Protein 3GO1 (pdb70)

Foldseek 3Di:
DWAKEWDAEDEEAAQAKTKTKIFIQVVQPWFKWKWWAAPPGDIDTADTRQFDGDPVHDPQWGWHDDRGMIMTMHGRDDLLSFTWMKMWIADPVGDIYIHPTYGYHHPDDDWWDKDKDWDWADPVQVVVQWTKIKIKIWGGPDQDKDKWKDFQNHTDDPQKDKDRWDADSVRGTIIMMMHIDGSVRQQVTQKMKIWMDDPRDIDMDMDGD/DKAKDKDFLQEDEAQAKGKMKIAIDDDALAQKFWFKWWAAVPGDIGGAWTAHPVGDIDGDPVQVVQWDKGDDRVRRMIMIIGGRDDQVPFTFMKIFIQGGDVPGPPRDTPDIYPTDGYGHHPDDFDAWDKDWAAWDCVVDPPRFIKIWIKTDFGDDDDKDKDKPVNPDDPQKDKDDWDQDPVRGIITMIMGTHHPVCAPVDWIWMWIDDSSVPDIDTHTHYD/DDDDDQPDPDPVPD

Secondary structure (DSSP, 8-state):
--EEEEE--SEE-TTS-EEEEEEEESS-SSSEEEEEEEE-TTS--EEEEEE-TTS-EEE-TTTTTTEEEEEETTTTEEEEEE-S--GGG-EEEEEEEEE-STT--SS---EE---EEEEE-SSPPBPPEEEEEEEESTTBSSSSEEEEEEEEEEBSS--EEEEGGGTB-TTEEEPPPEE-TTS-EEEEEEEEE-GGGTTSS--EEEEEEGGGTEEEEEE---/----B--SEEEE-TTS-EEEEEE-GGGGSS-EEEEEE-TTS--EEEEBTTTBPPTTS-TTEEEEEETTEEEEEE-S--GGG-SEEEEEEE-TT--EEE---EEEEE-SPPPBPPEEEEEPPPHHHHHTT-EEEEEEEEEEBSS--EEEEEETTEE--TTEEEPPPEE-TTS-EEEEEEEEE-HHHHHTSS-EEEEEEETTEEEEEEE--/-------TT-----

Sequence (445 aa):
SYVLTQPPSVSVSPGQTARITCSAEALSNQYAYWYRQRPGQAPLLIIYKDTKRPSGIPERFSGSTSGTTVTLTISGVQAEDEADYYCQSADSSGDYVFGGGTKVTVLGQPKANPTVTLFPPSSEELQANKATLVCLISDFYPGAVTVAWKADGSPVKAGVETTKPSKQSNNKYAASSYLSLTPEQWKSHRSYSCQVTHEGSTVEKTVAPEVQLQESGPGLVKPSETLSLTCTVSGGPINNAYWTWIRQPPGKGLEYLGYVYHTGVTNYNPSLKSRLTITIDTSRKQLSLSLKFVTAADSAVYYCAREWAEDGDFGNAFHVWGQGTMVAVSSASTKGPSVFPLAPSSKSTSGGTAALGCLVKDYFPEPVTVSWNSGALTSGVHTFPAVLQSSGLYSLSSVVTVPSSSLGTQTYICNVNHKPSNTKVDKRVEPRKRIHIGPGRAFYT

Solvent-accessible surface area: 20097 Å² total; per-residue (Å²): 151,28,115,6,90,16,46,110,66,25,61,14,41,64,50,93,49,0,148,0,61,0,40,14,143,18,0,63,65,12,24,0,1,0,0,38,15,84,85,96,90,25,8,78,6,2,0,35,52,3,53,113,86,21,129,71,22,64,143,78,8,42,10,56,44,88,53,44,42,0,26,0,23,0,46,37,0,78,22,107,4,17,8,50,0,8,0,0,0,3,24,51,89,2,17,2,29,20,2,61,9,0,113,2,39,1,87,75,33,112,118,15,94,12,41,0,8,0,2,51,10,17,84,74,2,38,160,58,103,116,3,3,0,0,0,2,0,13,49,0,34,49,26,62,35,88,29,37,6,56,7,70,59,65,83,34,175,83,38,49,35,63,18,184,44,42,46,31,132,81,28,75,35,2,1,0,0,1,0,50,22,68,6,117,84,12,142,82,64,213,39,2,13,0,37,0,50,3,93,78,66,75,41,80,34,76,19,75,80,192,20,126,14,96,10,57,38,56,4,22,8,98,65,75,84,65,0,73,3,39,0,48,4,53,42,16,88,26,61,41,0,0,0,0,0,0,12,20,34,105,88,140,20,11,58,2,0,0,3,0,20,52,90,39,68,48,16,37,15,85,90,14,134,111,60,7,60,3,75,35,62,59,104,164,72,41,0,39,2,33,0,99,136,0,76,79,74,1,26,3,33,0,10,0,0,19,0,66,0,74,149,61,18,42,1,1,2,0,58,33,23,2,143,13,21,66,7,27,14,28,93,45,62,65,93,34,15,52,15,22,17,4,51,25,34,56,181,3,10,54,41,80,49,0,0,0,0,0,2,0,21,31,0,22,2,46,51,10,80,24,46,1,30,103,45,91,32,104,93,36,44,53,50,9,61,24,6,105,12,110,81,32,34,40,0,8,0,0,6,0,54,14,94,58,108,35,52,75,111,95,68,12,35,0,28,3,32,0,144,18,26,143,42,155,40,100,50,129,4,111,141,236,30,139,7,17,54,20,58,14,17,94,105,148,186

Structure (mmCIF, N/CA/C/O backbone):
data_3GO1
#
_entry.id   3GO1
#
_cell.length_a   46.377
_cell.length_b   69.260
_cell.length_c   71.693
_cell.angle_alpha   90.00
_cell.angle_beta   107.24
_cell.angle_gamma   90.00
#
_symmetry.space_group_name_H-M   'P 1 21 1'
#
loop_
_entity.id
_entity.type
_entity.pdbx_description
1 polymer 'Fab 268-D, light chain'
2 polymer 'Fab 268-D, heavy chain'
3 polymer 'Envelope glycoprotein gp160'
4 non-polymer 'SULFATE ION'
5 water water
#
loop_
_atom_site.group_PDB
_atom_site.id
_atom_site.type_symbol
_atom_site.label_atom_id
_atom_site.label_alt_id
_atom_site.label_comp_id
_atom_site.label_asym_id
_atom_site.label_entity_id
_atom_site.label_seq_id
_atom_site.pdbx_PDB_ins_code
_atom_site.Cartn_x
_atom_site.Cartn_y
_atom_site.Cartn_z
_atom_site.occupancy
_atom_site.B_iso_or_equiv
_atom_site.auth_seq_id
_atom_site.auth_comp_id
_atom_site.auth_asym_id
_atom_site.auth_atom_id
_atom_site.pdbx_PDB_model_num
ATOM 1 N N . SER A 1 1 ? 24.874 -7.564 42.902 1.00 32.12 1 SER L N 1
ATOM 2 C CA . SER A 1 1 ? 23.700 -6.947 42.214 1.00 32.12 1 SER L CA 1
ATOM 3 C C . SER A 1 1 ? 23.725 -5.424 42.333 1.00 31.72 1 SER L C 1
ATOM 4 O O . SER A 1 1 ? 24.067 -4.880 43.388 1.00 31.77 1 SER L O 1
ATOM 7 N N . TYR A 1 2 ? 23.363 -4.748 41.243 1.00 31.22 2 TYR L N 1
ATOM 8 C CA . TYR A 1 2 ? 23.382 -3.287 41.178 1.00 30.55 2 TYR L CA 1
ATOM 9 C C . TYR A 1 2 ? 22.466 -2.760 40.074 1.00 30.54 2 TYR L C 1
ATOM 10 O O . TYR A 1 2 ? 22.136 -3.481 39.127 1.00 30.48 2 TYR L O 1
ATOM 19 N N . VAL A 1 3 ? 22.070 -1.496 40.207 1.00 30.23 3 VAL L N 1
ATOM 20 C CA . VAL A 1 3 ? 21.196 -0.824 39.245 1.00 30.16 3 VAL L CA 1
ATOM 21 C C . VAL A 1 3 ? 21.850 0.490 38.806 1.00 29.92 3 VAL L C 1
ATOM 22 O O . VAL A 1 3 ? 22.405 1.214 39.632 1.00 29.92 3 VAL L O 1
ATOM 26 N N . LEU A 1 4 ? 21.791 0.788 37.509 1.00 29.69 4 LEU L N 1
ATOM 27 C CA . LEU A 1 4 ? 22.315 2.050 36.982 1.00 29.46 4 LEU L CA 1
ATOM 28 C C . LEU A 1 4 ? 21.187 3.057 36.783 1.00 29.55 4 LEU L C 1
ATOM 29 O O . LEU A 1 4 ? 20.245 2.806 36.026 1.00 29.57 4 LEU L O 1
ATOM 34 N N . THR A 1 5 ? 21.289 4.191 37.472 1.00 29.53 5 THR L N 1
ATOM 35 C CA . THR A 1 5 ? 20.233 5.202 37.477 1.00 29.64 5 THR L CA 1
ATOM 36 C C . THR A 1 5 ? 20.582 6.392 36.582 1.00 29.64 5 THR L C 1
ATOM 37 O O . THR A 1 5 ? 21.524 7.135 36.860 1.00 29.56 5 THR L O 1
ATOM 41 N N . GLN A 1 6 ? 19.819 6.554 35.503 1.00 29.80 6 GLN L N 1
ATOM 42 C CA . GLN A 1 6 ? 19.935 7.720 34.625 1.00 30.07 6 GLN L CA 1
ATOM 43 C C . GLN A 1 6 ? 18.560 8.362 34.383 1.00 30.54 6 GLN L C 1
ATOM 44 O O . GLN A 1 6 ? 17.550 7.656 34.362 1.00 30.43 6 GLN L O 1
ATOM 50 N N . PRO A 1 7 ? 18.517 9.702 34.226 1.00 31.20 7 PRO L N 1
ATOM 51 C CA . PRO A 1 7 ? 17.251 10.409 33.991 1.00 31.68 7 PRO L CA 1
ATOM 52 C C . PRO A 1 7 ? 16.597 9.996 32.671 1.00 32.29 7 PRO L C 1
ATOM 53 O O . PRO A 1 7 ? 17.306 9.738 31.700 1.00 32.22 7 PRO L O 1
ATOM 57 N N . PRO A 1 8 ? 15.252 9.929 32.633 1.00 32.83 8 PRO L N 1
ATOM 58 C CA . PRO A 1 8 ? 14.586 9.460 31.415 1.00 33.22 8 PRO L CA 1
ATOM 59 C C . PRO A 1 8 ? 14.612 10.478 30.271 1.00 33.54 8 PRO L C 1
ATOM 60 O O . PRO A 1 8 ? 14.429 10.100 29.111 1.00 33.55 8 PRO L O 1
ATOM 64 N N . SER A 1 9 ? 14.854 11.746 30.600 1.00 33.92 9 SER L N 1
ATOM 65 C CA . SER A 1 9 ? 14.780 12.831 29.623 1.00 34.35 9 SER L CA 1
ATOM 66 C C . SER A 1 9 ? 15.724 13.991 29.937 1.00 34.48 9 SER L C 1
ATOM 67 O O . SER A 1 9 ? 15.879 14.387 31.094 1.00 34.52 9 SER L O 1
ATOM 70 N N . VAL A 1 10 ? 16.343 14.528 28.888 1.00 34.69 11 VAL L N 1
ATOM 71 C CA . VAL A 1 10 ? 17.168 15.734 28.974 1.00 35.04 11 VAL L CA 1
ATOM 72 C C . VAL A 1 10 ? 16.837 16.634 27.782 1.00 35.30 11 VAL L C 1
ATOM 73 O O . VAL A 1 10 ? 16.865 16.186 26.633 1.00 35.32 11 VAL L O 1
ATOM 77 N N . SER A 1 11 ? 16.516 17.895 28.063 1.00 35.57 12 SER L N 1
ATOM 78 C CA . SER A 1 11 ? 16.172 18.861 27.018 1.00 35.86 12 SER L CA 1
ATOM 79 C C . SER A 1 11 ? 17.199 19.983 26.916 1.00 36.00 12 SER L C 1
ATOM 80 O O . SER A 1 11 ? 17.605 20.556 27.929 1.00 35.99 12 SER L O 1
ATOM 83 N N . VAL A 1 12 ? 17.615 20.283 25.686 1.00 36.12 13 VAL L N 1
ATOM 84 C CA . VAL A 1 12 ? 18.573 21.358 25.413 1.00 36.39 13 VAL L CA 1
ATOM 85 C C . VAL A 1 12 ? 18.239 22.103 24.119 1.00 36.50 13 VAL L C 1
ATOM 86 O O . VAL A 1 12 ? 17.564 21.563 23.241 1.00 36.57 13 VAL L O 1
ATOM 90 N N . SER A 1 13 ? 18.712 23.343 24.015 1.00 36.65 14 SER L N 1
ATOM 91 C CA . SER A 1 13 ? 18.572 24.145 22.798 1.00 36.70 14 SER L CA 1
ATOM 92 C C . SER A 1 13 ? 19.770 23.918 21.870 1.00 36.72 14 SER L C 1
ATOM 93 O O . SER A 1 13 ? 20.830 23.494 22.334 1.00 36.81 14 SER L O 1
ATOM 96 N N . PRO A 1 14 ? 19.609 24.190 20.555 1.00 36.71 15 PRO L N 1
ATOM 97 C CA . PRO A 1 14 ? 20.717 24.017 19.610 1.00 36.61 15 PRO L CA 1
ATOM 98 C C . PRO A 1 14 ? 21.960 24.824 19.984 1.00 36.53 15 PRO L C 1
ATOM 99 O O . PRO A 1 14 ? 21.850 25.967 20.432 1.00 36.46 15 PRO L O 1
ATOM 103 N N . GLY A 1 15 ? 23.129 24.213 19.808 1.00 36.33 16 GLY L N 1
ATOM 104 C CA . GLY A 1 15 ? 24.406 24.853 20.123 1.00 36.10 16 GLY L CA 1
ATOM 105 C C . GLY A 1 15 ? 24.838 24.713 21.573 1.00 35.88 16 GLY L C 1
ATOM 106 O O . GLY A 1 15 ? 25.998 24.969 21.904 1.00 36.04 16 GLY L O 1
ATOM 107 N N . GLN A 1 16 ? 23.907 24.313 22.436 1.00 35.62 17 GLN L N 1
ATOM 108 C CA . GLN A 1 16 ? 24.181 24.156 23.864 1.00 35.35 17 GLN L CA 1
ATOM 109 C C . GLN A 1 16 ? 24.798 22.796 24.184 1.00 35.01 17 GLN L C 1
ATOM 110 O O . GLN A 1 16 ? 24.928 21.938 23.307 1.00 35.02 17 GLN L O 1
ATOM 116 N N . THR A 1 17 ? 25.170 22.609 25.447 1.00 34.39 18 THR L N 1
ATOM 117 C CA . THR A 1 17 ? 25.807 21.379 25.898 1.00 33.88 18 THR L CA 1
ATOM 118 C C . THR A 1 17 ? 24.838 20.519 26.707 1.00 33.45 18 THR L C 1
ATOM 119 O O . THR A 1 17 ? 24.262 20.978 27.695 1.00 33.46 18 THR L O 1
ATOM 123 N N . ALA A 1 18 ? 24.657 19.276 26.269 1.00 32.87 19 ALA L N 1
ATOM 124 C CA . ALA A 1 18 ? 23.832 18.311 26.987 1.00 32.39 19 ALA L CA 1
ATOM 125 C C . ALA A 1 18 ? 24.698 17.483 27.922 1.00 32.12 19 ALA L C 1
ATOM 126 O O . ALA A 1 18 ? 25.795 17.059 27.553 1.00 31.97 19 ALA L O 1
ATOM 128 N N . ARG A 1 19 ? 24.200 17.266 29.135 1.00 31.78 20 ARG L N 1
ATOM 129 C CA . ARG A 1 19 ? 24.903 16.463 30.129 1.00 31.62 20 ARG L CA 1
ATOM 130 C C . ARG A 1 19 ? 23.983 15.392 30.698 1.00 31.25 20 ARG L C 1
ATOM 131 O O . ARG A 1 19 ? 22.935 15.700 31.270 1.00 31.17 20 ARG L O 1
ATOM 139 N N . ILE A 1 20 ? 24.380 14.135 30.513 1.00 30.84 21 ILE L N 1
ATOM 140 C CA . ILE A 1 20 ? 23.614 12.990 30.986 1.00 30.51 21 ILE L CA 1
ATOM 141 C C . ILE A 1 20 ? 24.403 12.263 32.069 1.00 30.36 21 ILE L C 1
ATOM 142 O O . ILE A 1 20 ? 25.530 11.823 31.835 1.00 30.32 21 ILE L O 1
ATOM 147 N N . THR A 1 21 ? 23.805 12.139 33.251 1.00 30.16 22 THR L N 1
ATOM 148 C CA . THR A 1 21 ? 24.459 11.459 34.367 1.00 30.00 22 THR L CA 1
ATOM 149 C C . THR A 1 21 ? 23.960 10.029 34.518 1.00 29.70 22 THR L C 1
ATOM 150 O O . THR A 1 21 ? 22.814 9.719 34.194 1.00 29.73 22 THR L O 1
ATOM 154 N N . CYS A 1 22 ? 24.841 9.166 35.008 1.00 29.41 23 CYS L N 1
ATOM 155 C CA . CYS A 1 22 ? 24.501 7.790 35.335 1.00 29.12 23 CYS L CA 1
ATOM 156 C C . CYS A 1 22 ? 25.204 7.465 36.646 1.00 29.06 23 CYS L C 1
ATOM 157 O O . CYS A 1 22 ? 26.406 7.710 36.785 1.00 28.78 23 CYS L O 1
ATOM 160 N N . SER A 1 23 ? 24.453 6.938 37.610 1.00 29.08 24 SER L N 1
ATOM 161 C CA . SER A 1 23 ? 24.988 6.731 38.954 1.00 29.33 24 SER L CA 1
ATOM 162 C C . SER A 1 23 ? 24.643 5.381 39.571 1.00 29.20 24 SER L C 1
ATOM 163 O O . SER A 1 23 ? 23.544 4.858 39.381 1.00 29.18 24 SER L O 1
ATOM 166 N N . ALA A 1 24 ? 25.609 4.836 40.306 1.00 29.24 25 ALA L N 1
ATOM 167 C CA . ALA A 1 24 ? 25.448 3.623 41.109 1.00 29.34 25 ALA L CA 1
ATOM 168 C C . ALA A 1 24 ? 26.636 3.517 42.051 1.00 29.40 25 ALA L C 1
ATOM 169 O O . ALA A 1 24 ? 27.740 3.934 41.702 1.00 29.40 25 ALA L O 1
ATOM 171 N N . GLU A 1 25 ? 26.419 2.952 43.238 1.00 29.59 26 GLU L N 1
ATOM 172 C CA . GLU A 1 25 ? 27.521 2.677 44.164 1.00 29.82 26 GLU L CA 1
ATOM 173 C C . GLU A 1 25 ? 28.562 1.770 43.512 1.00 29.56 26 GLU L C 1
ATOM 174 O O . GLU A 1 25 ? 29.760 1.885 43.785 1.00 29.61 26 GLU L O 1
ATOM 180 N N . ALA A 1 26 ? 28.088 0.889 42.631 1.00 29.21 27 ALA L N 1
ATOM 181 C CA . ALA A 1 26 ? 28.940 -0.018 41.865 1.00 28.88 27 ALA L CA 1
ATOM 182 C C . ALA A 1 26 ? 29.960 0.697 40.971 1.00 28.66 27 ALA L C 1
ATOM 183 O O . ALA A 1 26 ? 31.025 0.150 40.693 1.00 28.51 27 ALA L O 1
ATOM 185 N N . LEU A 1 27 ? 29.640 1.916 40.540 1.00 28.52 28 LEU L N 1
ATOM 186 C CA . LEU A 1 27 ? 30.495 2.658 39.603 1.00 28.43 28 LEU L CA 1
ATOM 187 C C . LEU A 1 27 ? 31.811 3.171 40.196 1.00 28.52 28 LEU L C 1
ATOM 188 O O . LEU A 1 27 ? 32.697 3.607 39.455 1.00 28.41 28 LEU L O 1
ATOM 193 N N . SER A 1 28 ? 31.942 3.118 41.520 1.00 28.70 29 SER L N 1
ATOM 194 C CA . SER A 1 28 ? 33.178 3.549 42.180 1.00 28.73 29 SER L CA 1
ATOM 195 C C . SER A 1 28 ? 34.367 2.675 41.775 1.00 28.57 29 SER L C 1
ATOM 196 O O . SER A 1 28 ? 35.480 3.177 41.613 1.00 28.71 29 SER L O 1
ATOM 199 N N . ASN A 1 29 ? 34.121 1.377 41.595 1.00 28.24 30 ASN L N 1
ATOM 200 C CA . ASN A 1 29 ? 35.162 0.445 41.152 1.00 27.97 30 ASN L CA 1
ATOM 201 C C . ASN A 1 29 ? 34.831 -0.293 39.845 1.00 27.23 30 ASN L C 1
ATOM 202 O O . ASN A 1 29 ? 35.461 -1.300 39.520 1.00 27.09 30 ASN L O 1
ATOM 207 N N . GLN A 1 30 ? 33.845 0.215 39.106 1.00 26.38 31 GLN L N 1
ATOM 208 C CA . GLN A 1 30 ? 33.454 -0.355 37.812 1.00 25.56 31 GLN L CA 1
ATOM 209 C C . GLN A 1 30 ? 33.488 0.697 36.709 1.00 25.04 31 GLN L C 1
ATOM 210 O O . GLN A 1 30 ? 33.193 1.871 36.951 1.00 24.82 31 GLN L O 1
ATOM 216 N N . TYR A 1 31 ? 33.853 0.268 35.504 1.00 24.27 32 TYR L N 1
ATOM 217 C CA . TYR A 1 31 ? 33.841 1.140 34.334 1.00 23.70 32 TYR L CA 1
ATOM 218 C C . TYR A 1 31 ? 32.423 1.329 33.817 1.00 23.13 32 TYR L C 1
ATOM 219 O O . TYR A 1 31 ? 31.579 0.439 33.953 1.00 23.10 32 TYR L O 1
ATOM 228 N N . ALA A 1 32 ? 32.175 2.487 33.212 1.00 22.58 33 ALA L N 1
ATOM 229 C CA . ALA A 1 32 ? 30.921 2.745 32.515 1.00 22.04 33 ALA L CA 1
ATOM 230 C C . ALA A 1 32 ? 31.143 2.812 31.008 1.00 21.72 33 ALA L C 1
ATOM 231 O O . ALA A 1 32 ? 32.257 3.075 30.538 1.00 21.75 33 ALA L O 1
ATOM 233 N N . TYR A 1 33 ? 30.073 2.553 30.262 1.00 21.11 34 TYR L N 1
ATOM 234 C CA . TYR A 1 33 ? 30.093 2.546 28.806 1.00 20.90 34 TYR L CA 1
ATOM 235 C C . TYR A 1 33 ? 28.834 3.247 28.325 1.00 20.74 34 TYR L C 1
ATOM 236 O O . TYR A 1 33 ? 27.769 3.092 28.924 1.00 20.70 34 TYR L O 1
ATOM 245 N N . TRP A 1 34 ? 28.960 4.029 27.257 1.00 20.68 35 TRP L N 1
ATOM 246 C CA . TRP A 1 34 ? 27.836 4.807 26.736 1.00 20.56 35 TRP L CA 1
ATOM 247 C C . TRP A 1 34 ? 27.473 4.416 25.309 1.00 20.59 35 TRP L C 1
ATOM 248 O O . TRP A 1 34 ? 28.357 4.202 24.473 1.00 20.35 35 TRP L O 1
ATOM 259 N N . TYR A 1 35 ? 26.169 4.340 25.045 1.00 20.52 36 TYR L N 1
ATOM 260 C CA . TYR A 1 35 ? 25.643 3.998 23.723 1.00 20.66 36 TYR L CA 1
ATOM 261 C C . TYR A 1 35 ? 24.615 5.015 23.264 1.00 21.08 36 TYR L C 1
ATOM 262 O O . TYR A 1 35 ? 23.824 5.509 24.068 1.00 20.95 36 TYR L O 1
ATOM 271 N N . ARG A 1 36 ? 24.637 5.320 21.970 1.00 21.55 37 ARG L N 1
ATOM 272 C CA . ARG A 1 36 ? 23.588 6.116 21.344 1.00 22.22 37 ARG L CA 1
ATOM 273 C C . ARG A 1 36 ? 22.709 5.197 20.505 1.00 22.66 37 ARG L C 1
ATOM 274 O O . ARG A 1 36 ? 23.218 4.389 19.725 1.00 22.42 37 ARG L O 1
ATOM 282 N N . GLN A 1 37 ? 21.394 5.318 20.671 1.00 23.06 38 GLN L N 1
ATOM 283 C CA . GLN A 1 37 ? 20.453 4.563 19.846 1.00 23.77 38 GLN L CA 1
ATOM 284 C C . GLN A 1 37 ? 19.407 5.470 19.206 1.00 24.60 38 GLN L C 1
ATOM 285 O O . GLN A 1 37 ? 18.609 6.108 19.898 1.00 24.46 38 GLN L O 1
ATOM 291 N N . ARG A 1 38 ? 19.434 5.523 17.879 1.00 25.60 39 ARG L N 1
ATOM 292 C CA . ARG A 1 38 ? 18.426 6.235 17.103 1.00 26.98 39 ARG L CA 1
ATOM 293 C C . ARG A 1 38 ? 17.210 5.330 16.897 1.00 27.60 39 ARG L C 1
ATOM 294 O O . ARG A 1 38 ? 17.341 4.106 16.947 1.00 27.57 39 ARG L O 1
ATOM 302 N N . PRO A 1 39 ? 16.015 5.928 16.691 1.00 28.45 40 PRO L N 1
ATOM 303 C CA . PRO A 1 39 ? 14.799 5.147 16.442 1.00 28.84 40 PRO L CA 1
ATOM 304 C C . PRO A 1 39 ? 14.972 4.107 15.336 1.00 29.17 40 PRO L C 1
ATOM 305 O O . PRO A 1 39 ? 15.505 4.423 14.266 1.00 29.68 40 PRO L O 1
ATOM 309 N N . GLY A 1 40 ? 14.546 2.876 15.620 1.00 29.33 41 GLY L N 1
ATOM 310 C CA . GLY A 1 40 ? 14.587 1.763 14.662 1.00 29.31 41 GLY L CA 1
ATOM 311 C C . GLY A 1 40 ? 15.980 1.290 14.290 1.00 29.19 41 GLY L C 1
ATOM 312 O O . GLY A 1 40 ? 16.192 0.749 13.202 1.00 29.47 41 GLY L O 1
ATOM 313 N N . GLN A 1 41 ? 16.928 1.474 15.205 1.00 28.76 42 GLN L N 1
ATOM 314 C CA . GLN A 1 41 ? 18.338 1.273 14.903 1.00 28.23 42 GLN L CA 1
ATOM 315 C C . GLN A 1 41 ? 19.043 0.549 16.044 1.00 27.34 42 GLN L C 1
ATOM 316 O O . GLN A 1 41 ? 18.620 0.633 17.195 1.00 27.31 42 GLN L O 1
ATOM 322 N N . ALA A 1 42 ? 20.111 -0.173 15.710 1.00 26.23 43 ALA L N 1
ATOM 323 C CA . ALA A 1 42 ? 20.984 -0.787 16.704 1.00 25.20 43 ALA L CA 1
ATOM 324 C C . ALA A 1 42 ? 21.781 0.301 17.436 1.00 24.33 43 ALA L C 1
ATOM 325 O O . ALA A 1 42 ? 22.060 1.354 16.858 1.00 24.09 43 ALA L O 1
ATOM 327 N N . PRO A 1 43 ? 22.136 0.059 18.715 1.00 23.55 44 PRO L N 1
ATOM 328 C CA . PRO A 1 43 ? 22.957 1.023 19.458 1.00 22.88 44 PRO L CA 1
ATOM 329 C C . PRO A 1 43 ? 24.358 1.198 18.871 1.00 22.28 44 PRO L C 1
ATOM 330 O O . PRO A 1 43 ? 24.871 0.305 18.184 1.00 22.24 44 PRO L O 1
ATOM 334 N N . LEU A 1 44 ? 24.948 2.358 19.141 1.00 21.42 45 LEU L N 1
ATOM 335 C CA . LEU A 1 44 ? 26.304 2.688 18.721 1.00 20.86 45 LEU L CA 1
ATOM 336 C C . LEU A 1 44 ? 27.137 3.004 19.958 1.00 20.38 45 LEU L C 1
ATOM 337 O O . LEU A 1 44 ? 26.760 3.863 20.756 1.00 20.13 45 LEU L O 1
ATOM 342 N N . LEU A 1 45 ? 28.259 2.308 20.115 1.00 20.00 46 LEU L N 1
ATOM 343 C CA . LEU A 1 45 ? 29.181 2.574 21.218 1.00 19.79 46 LEU L CA 1
ATOM 344 C C . LEU A 1 45 ? 29.825 3.946 21.037 1.00 19.93 46 LEU L C 1
ATOM 345 O O . LEU A 1 45 ? 30.452 4.210 20.011 1.00 19.68 46 LEU L O 1
ATOM 350 N N . ILE A 1 46 ? 29.657 4.821 22.027 1.00 20.10 47 ILE L N 1
ATOM 351 C CA . ILE A 1 46 ? 30.233 6.170 21.939 1.00 20.47 47 ILE L CA 1
ATOM 352 C C . ILE A 1 46 ? 31.326 6.456 22.979 1.00 20.40 47 ILE L C 1
ATOM 353 O O . ILE A 1 46 ? 32.253 7.216 22.702 1.00 20.38 47 ILE L O 1
ATOM 358 N N . ILE A 1 47 ? 31.210 5.851 24.162 1.00 20.61 48 ILE L N 1
ATOM 359 C CA . ILE A 1 47 ? 32.242 5.949 25.206 1.00 20.59 48 ILE L CA 1
ATOM 360 C C . ILE A 1 47 ? 32.478 4.584 25.852 1.00 20.84 48 ILE L C 1
ATOM 361 O O . ILE A 1 47 ? 31.524 3.871 26.174 1.00 20.57 48 ILE L O 1
ATOM 366 N N . TYR A 1 48 ? 33.748 4.222 26.029 1.00 21.09 49 TYR L N 1
ATOM 367 C CA . TYR A 1 48 ? 34.113 3.011 26.767 1.00 21.73 49 TYR L CA 1
ATOM 368 C C . TYR A 1 48 ? 35.116 3.310 27.878 1.00 21.96 49 TYR L C 1
ATOM 369 O O . TYR A 1 48 ? 35.888 4.267 27.783 1.00 22.03 49 TYR L O 1
ATOM 378 N N . LYS A 1 49 ? 35.092 2.484 28.923 1.00 22.49 50 LYS L N 1
ATOM 379 C CA . LYS A 1 49 ? 35.962 2.642 30.095 1.00 23.11 50 LYS L CA 1
ATOM 380 C C . LYS A 1 49 ? 35.962 4.075 30.635 1.00 23.33 50 LYS L C 1
ATOM 381 O O . LYS A 1 49 ? 37.018 4.707 30.774 1.00 23.59 50 LYS L O 1
ATOM 387 N N . ASP A 1 50 ? 34.758 4.573 30.914 1.00 23.39 51 ASP L N 1
ATOM 388 C CA . ASP A 1 50 ? 34.516 5.911 31.471 1.00 23.70 51 ASP L CA 1
ATOM 389 C C . ASP A 1 50 ? 34.765 7.088 30.526 1.00 23.69 51 ASP L C 1
ATOM 390 O O . ASP A 1 50 ? 33.915 7.967 30.410 1.00 23.67 51 ASP L O 1
ATOM 395 N N . THR A 1 51 ? 35.921 7.112 29.864 1.00 23.84 52 THR L N 1
ATOM 396 C CA . THR A 1 51 ? 36.404 8.343 29.224 1.00 24.04 52 THR L CA 1
ATOM 397 C C . THR A 1 51 ? 36.891 8.208 27.778 1.00 24.15 52 THR L C 1
ATOM 398 O O . THR A 1 51 ? 37.207 9.216 27.134 1.00 24.07 52 THR L O 1
ATOM 402 N N . LYS A 1 52 ? 36.958 6.981 27.267 1.00 24.10 53 LYS L N 1
ATOM 403 C CA . LYS A 1 52 ? 37.594 6.734 25.970 1.00 24.38 53 LYS L CA 1
ATOM 404 C C . LYS A 1 52 ? 36.612 6.730 24.801 1.00 24.28 53 LYS L C 1
ATOM 405 O O . LYS A 1 52 ? 35.507 6.196 24.907 1.00 24.09 53 LYS L O 1
ATOM 411 N N . ARG A 1 53 ? 37.036 7.322 23.687 1.00 24.19 54 ARG L N 1
ATOM 412 C CA . ARG A 1 53 ? 36.242 7.343 22.462 1.00 24.36 54 ARG L CA 1
ATOM 413 C C . ARG A 1 53 ? 36.749 6.323 21.448 1.00 24.20 54 ARG L C 1
ATOM 414 O O . ARG A 1 53 ? 37.957 6.221 21.225 1.00 24.25 54 ARG L O 1
ATOM 422 N N . PRO A 1 54 ? 35.825 5.560 20.832 1.00 24.18 55 PRO L N 1
ATOM 423 C CA . PRO A 1 54 ? 36.155 4.793 19.632 1.00 24.27 55 PRO L CA 1
ATOM 424 C C . PRO A 1 54 ? 36.538 5.736 18.490 1.00 24.47 55 PRO L C 1
ATOM 425 O O . PRO A 1 54 ? 36.168 6.912 18.508 1.00 24.01 55 PRO L O 1
ATOM 429 N N . SER A 1 55 ? 37.262 5.210 17.505 1.00 24.86 56 SER L N 1
ATOM 430 C CA . SER A 1 55 ? 37.811 6.012 16.405 1.00 25.36 56 SER L CA 1
ATOM 431 C C . SER A 1 55 ? 36.818 6.919 15.658 1.00 25.73 56 SER L C 1
ATOM 432 O O . SER A 1 55 ? 37.154 8.050 15.299 1.00 26.28 56 SER L O 1
ATOM 435 N N . GLY A 1 56 ? 35.606 6.428 15.429 1.00 25.83 57 GLY L N 1
ATOM 436 C CA . GLY A 1 56 ? 34.597 7.197 14.698 1.00 26.01 57 GLY L CA 1
ATOM 437 C C . GLY A 1 56 ? 33.907 8.293 15.493 1.00 26.00 57 GLY L C 1
ATOM 438 O O . GLY A 1 56 ? 33.147 9.083 14.933 1.00 26.05 57 GLY L O 1
ATOM 439 N N . ILE A 1 57 ? 34.182 8.355 16.793 1.00 26.15 58 ILE L N 1
ATOM 440 C CA . ILE A 1 57 ? 33.471 9.271 17.690 1.00 26.24 58 ILE L CA 1
ATOM 441 C C . ILE A 1 57 ? 34.238 10.587 17.894 1.00 26.67 58 ILE L C 1
ATOM 442 O O . ILE A 1 57 ? 35.382 10.575 18.357 1.00 26.48 58 ILE L O 1
ATOM 447 N N . PRO A 1 58 ? 33.605 11.727 17.548 1.00 27.17 59 PRO L N 1
ATOM 448 C CA . PRO A 1 58 ? 34.262 13.035 17.641 1.00 27.70 59 PRO L CA 1
ATOM 449 C C . PRO A 1 58 ? 34.398 13.549 19.073 1.00 28.39 59 PRO L C 1
ATOM 450 O O . PRO A 1 58 ? 33.674 13.101 19.969 1.00 28.30 59 PRO L O 1
ATOM 454 N N . GLU A 1 59 ? 35.310 14.501 19.263 1.00 29.06 60 GLU L N 1
ATOM 455 C CA . GLU A 1 59 ? 35.664 15.018 20.590 1.00 29.91 60 GLU L CA 1
ATOM 456 C C . GLU A 1 59 ? 34.527 15.740 21.319 1.00 29.87 60 GLU L C 1
ATOM 457 O O . GLU A 1 59 ? 34.578 15.901 22.540 1.00 30.03 60 GLU L O 1
ATOM 463 N N . ARG A 1 60 ? 33.504 16.158 20.573 1.00 29.92 61 ARG L N 1
ATOM 464 C CA . ARG A 1 60 ? 32.319 16.799 21.154 1.00 29.99 61 ARG L CA 1
ATOM 465 C C . ARG A 1 60 ? 31.549 15.870 22.100 1.00 29.71 61 ARG L C 1
ATOM 466 O O . ARG A 1 60 ? 30.762 16.333 22.929 1.00 29.54 61 ARG L O 1
ATOM 474 N N . PHE A 1 61 ? 31.782 14.565 21.957 1.00 29.34 62 PHE L N 1
ATOM 475 C CA . PHE A 1 61 ? 31.270 13.558 22.881 1.00 29.12 62 PHE L CA 1
ATOM 476 C C . PHE A 1 61 ? 32.366 13.224 23.889 1.00 29.07 62 PHE L C 1
ATOM 477 O O . PHE A 1 61 ? 33.392 12.642 23.527 1.00 29.05 62 PHE L O 1
ATOM 485 N N . SER A 1 62 ? 32.155 13.590 25.149 1.00 28.96 63 SER L N 1
ATOM 486 C CA . SER A 1 62 ? 33.143 13.301 26.186 1.00 29.03 63 SER L CA 1
ATOM 487 C C . SER A 1 62 ? 32.528 12.592 27.385 1.00 28.71 63 SER L C 1
ATOM 488 O O . SER A 1 62 ? 31.429 12.930 27.825 1.00 28.75 63 SER L O 1
ATOM 491 N N . GLY A 1 63 ? 33.246 11.600 27.899 1.00 28.53 64 GLY L N 1
ATOM 492 C CA . GLY A 1 63 ? 32.839 10.900 29.109 1.00 28.32 64 GLY L CA 1
ATOM 493 C C . GLY A 1 63 ? 33.732 11.291 30.267 1.00 28.26 64 GLY L C 1
ATOM 494 O O . GLY A 1 63 ? 34.945 11.442 30.100 1.00 28.14 64 GLY L O 1
ATOM 495 N N . SER A 1 64 ? 33.127 11.471 31.439 1.00 28.16 65 SER L N 1
ATOM 496 C CA . SER A 1 64 ? 33.875 11.761 32.662 1.00 28.17 65 SER L CA 1
ATOM 497 C C . SER A 1 64 ? 33.375 10.907 33.824 1.00 28.12 65 SER L C 1
ATOM 498 O O . SER A 1 64 ? 32.232 10.441 33.818 1.00 28.11 65 SER L O 1
ATOM 501 N N . THR A 1 65 ? 34.244 10.700 34.811 1.00 27.94 66 THR L N 1
ATOM 502 C CA . THR A 1 65 ? 33.910 9.909 35.993 1.00 27.85 66 THR L CA 1
ATOM 503 C C . THR A 1 65 ? 34.216 10.669 37.283 1.00 27.80 66 THR L C 1
ATOM 504 O O . THR A 1 65 ? 35.274 11.289 37.411 1.00 27.65 66 THR L O 1
ATOM 508 N N . SER A 1 66 ? 33.278 10.621 38.227 1.00 27.68 67 SER L N 1
ATOM 509 C CA . SER A 1 66 ? 33.465 11.244 39.538 1.00 27.67 67 SER L CA 1
ATOM 510 C C . SER A 1 66 ? 32.793 10.443 40.650 1.00 27.68 67 SER L C 1
ATOM 511 O O . SER A 1 66 ? 31.593 10.591 40.905 1.00 27.72 67 SER L O 1
ATOM 514 N N . GLY A 1 67 ? 33.580 9.599 41.311 1.00 27.81 68 GLY L N 1
ATOM 515 C CA . GLY A 1 67 ? 33.074 8.747 42.379 1.00 27.80 68 GLY L CA 1
ATOM 516 C C . GLY A 1 67 ? 32.059 7.761 41.840 1.00 27.92 68 GLY L C 1
ATOM 517 O O . GLY A 1 67 ? 32.391 6.914 41.009 1.00 28.08 68 GLY L O 1
ATOM 518 N N . THR A 1 68 ? 30.815 7.897 42.290 1.00 27.88 69 THR L N 1
ATOM 519 C CA . THR A 1 68 ? 29.744 6.969 41.920 1.00 27.98 69 THR L CA 1
ATOM 520 C C . THR A 1 68 ? 28.880 7.479 40.761 1.00 27.88 69 THR L C 1
ATOM 521 O O . THR A 1 68 ? 27.809 6.929 40.490 1.00 28.06 69 THR L O 1
ATOM 525 N N . THR A 1 69 ? 29.349 8.524 40.085 1.00 27.73 70 THR L N 1
ATOM 526 C CA . THR A 1 69 ? 28.615 9.114 38.967 1.00 27.75 70 THR L CA 1
ATOM 527 C C . THR A 1 69 ? 29.506 9.267 37.739 1.00 27.60 70 THR L C 1
ATOM 528 O O . THR A 1 69 ? 30.631 9.765 37.830 1.00 27.73 70 THR L O 1
ATOM 532 N N . VAL A 1 70 ? 28.997 8.813 36.597 1.00 27.33 71 VAL L N 1
ATOM 533 C CA . VAL A 1 70 ? 29.619 9.098 35.310 1.00 27.09 71 VAL L CA 1
ATOM 534 C C . VAL A 1 70 ? 28.735 10.059 34.524 1.00 27.05 71 VAL L C 1
ATOM 535 O O . VAL A 1 70 ? 27.514 10.086 34.705 1.00 26.79 71 VAL L O 1
ATOM 539 N N . THR A 1 71 ? 29.362 10.846 33.657 1.00 27.05 72 THR L N 1
ATOM 540 C CA . THR A 1 71 ? 28.650 11.852 32.889 1.00 27.17 72 THR L CA 1
ATOM 541 C C . THR A 1 71 ? 29.039 11.790 31.420 1.00 27.23 72 THR L C 1
ATOM 542 O O . THR A 1 71 ? 30.221 11.810 31.080 1.00 27.23 72 THR L O 1
ATOM 546 N N . LEU A 1 72 ? 28.029 11.692 30.561 1.00 27.40 73 LEU L N 1
ATOM 547 C CA . LEU A 1 72 ? 28.216 11.870 29.132 1.00 27.49 73 LEU L CA 1
ATOM 548 C C . LEU A 1 72 ? 27.914 13.322 28.788 1.00 27.67 73 LEU L C 1
ATOM 549 O O . LEU A 1 72 ? 26.814 13.814 29.048 1.00 27.55 73 LEU L O 1
ATOM 554 N N . THR A 1 73 ? 28.903 13.999 28.216 1.00 28.04 74 THR L N 1
ATOM 555 C CA . THR A 1 73 ? 28.769 15.394 27.818 1.00 28.50 74 THR L CA 1
ATOM 556 C C . THR A 1 73 ? 28.781 15.500 26.295 1.00 28.77 74 THR L C 1
ATOM 557 O O . THR A 1 73 ? 29.717 15.034 25.641 1.00 28.81 74 THR L O 1
ATOM 561 N N . ILE A 1 74 ? 27.724 16.092 25.739 1.00 29.10 75 ILE L N 1
ATOM 562 C CA . ILE A 1 74 ? 27.642 16.359 24.305 1.00 29.50 75 ILE L CA 1
ATOM 563 C C . ILE A 1 74 ? 27.613 17.868 24.076 1.00 29.93 75 ILE L C 1
ATOM 564 O O . ILE A 1 74 ? 26.637 18.534 24.423 1.00 29.90 75 ILE L O 1
ATOM 569 N N . SER A 1 75 ? 28.693 18.401 23.511 1.00 30.49 76 SER L N 1
ATOM 570 C CA . SER A 1 75 ? 28.777 19.829 23.199 1.00 31.23 76 SER L CA 1
ATOM 571 C C . SER A 1 75 ? 28.324 20.104 21.768 1.00 31.49 76 SER L C 1
ATOM 572 O O . SER A 1 75 ? 28.435 19.235 20.899 1.00 31.52 76 SER L O 1
ATOM 575 N N . GLY A 1 76 ? 27.819 21.315 21.536 1.00 31.91 77 GLY L N 1
ATOM 576 C CA . GLY A 1 76 ? 27.351 21.737 20.215 1.00 32.45 77 GLY L CA 1
ATOM 577 C C . GLY A 1 76 ? 26.191 20.899 19.714 1.00 32.79 77 GLY L C 1
ATOM 578 O O . GLY A 1 76 ? 26.183 20.462 18.560 1.00 32.93 77 GLY L O 1
ATOM 579 N N . VAL A 1 77 ? 25.214 20.681 20.592 1.00 33.17 78 VAL L N 1
ATOM 580 C CA . VAL A 1 77 ? 24.072 19.808 20.317 1.00 33.51 78 VAL L CA 1
ATOM 581 C C . VAL A 1 77 ? 23.184 20.362 19.205 1.00 33.85 78 VAL L C 1
ATOM 582 O O . VAL A 1 77 ? 22.792 21.530 19.231 1.00 34.00 78 VAL L O 1
ATOM 586 N N . GLN A 1 78 ? 22.889 19.514 18.224 1.00 34.11 79 GLN L N 1
ATOM 587 C CA . GLN A 1 78 ? 21.929 19.845 17.175 1.00 34.27 79 GLN L CA 1
ATOM 588 C C . GLN A 1 78 ? 20.851 18.766 17.097 1.00 34.07 79 GLN L C 1
ATOM 589 O O . GLN A 1 78 ? 20.910 17.769 17.822 1.00 34.09 79 GLN L O 1
ATOM 595 N N . ALA A 1 79 ? 19.871 18.971 16.218 1.00 33.80 80 ALA L N 1
ATOM 596 C CA . ALA A 1 79 ? 18.724 18.070 16.090 1.00 33.51 80 ALA L CA 1
ATOM 597 C C . ALA A 1 79 ? 19.115 16.608 15.845 1.00 33.25 80 ALA L C 1
ATOM 598 O O . ALA A 1 79 ? 18.436 15.696 16.319 1.00 33.05 80 ALA L O 1
ATOM 600 N N . GLU A 1 80 ? 20.217 16.400 15.125 1.00 32.92 81 GLU L N 1
ATOM 601 C CA . GLU A 1 80 ? 20.697 15.058 14.773 1.00 32.67 81 GLU L CA 1
ATOM 602 C C . GLU A 1 80 ? 21.149 14.253 15.994 1.00 32.07 81 GLU L C 1
ATOM 603 O O . GLU A 1 80 ? 21.301 13.033 15.915 1.00 32.04 81 GLU L O 1
ATOM 609 N N . ASP A 1 81 ? 21.357 14.940 17.116 1.00 31.32 82 ASP L N 1
ATOM 610 C CA . ASP A 1 81 ? 21.745 14.286 18.365 1.00 30.66 82 ASP L CA 1
ATOM 611 C C . ASP A 1 81 ? 20.557 13.722 19.147 1.00 30.08 82 ASP L C 1
ATOM 612 O O . ASP A 1 81 ? 20.750 12.998 20.128 1.00 29.89 82 ASP L O 1
ATOM 617 N N . GLU A 1 82 ? 19.337 14.048 18.716 1.00 29.29 83 GLU L N 1
ATOM 618 C CA . GLU A 1 82 ? 18.137 13.477 19.331 1.00 28.61 83 GLU L CA 1
ATOM 619 C C . GLU A 1 82 ? 18.151 11.961 19.184 1.00 28.07 83 GLU L C 1
ATOM 620 O O . GLU A 1 82 ? 18.157 11.434 18.068 1.00 28.01 83 GLU L O 1
ATOM 626 N N . ALA A 1 83 ? 18.187 11.279 20.326 1.00 27.25 84 ALA L N 1
ATOM 627 C CA . ALA A 1 83 ? 18.277 9.825 20.398 1.00 26.65 84 ALA L CA 1
ATOM 628 C C . ALA A 1 83 ? 18.142 9.380 21.848 1.00 26.22 84 ALA L C 1
ATOM 629 O O . ALA A 1 83 ? 18.026 10.213 22.756 1.00 26.03 84 ALA L O 1
ATOM 631 N N . ASP A 1 84 ? 18.144 8.068 22.058 1.00 25.57 85 ASP L N 1
ATOM 632 C CA . ASP A 1 84 ? 18.223 7.504 23.398 1.00 25.13 85 ASP L CA 1
ATOM 633 C C . ASP A 1 84 ? 19.672 7.149 23.709 1.00 24.77 85 ASP L C 1
ATOM 634 O O . ASP A 1 84 ? 20.359 6.532 22.890 1.00 24.59 85 ASP L O 1
ATOM 639 N N . TYR A 1 85 ? 20.132 7.557 24.886 1.00 24.01 86 TYR L N 1
ATOM 640 C CA . TYR A 1 85 ? 21.500 7.292 25.311 1.00 23.51 86 TYR L CA 1
ATOM 641 C C . TYR A 1 85 ? 21.502 6.396 26.539 1.00 23.20 86 TYR L C 1
ATOM 642 O O . TYR A 1 85 ? 20.845 6.701 27.540 1.00 23.16 86 TYR L O 1
ATOM 651 N N . TYR A 1 86 ? 22.233 5.288 26.445 1.00 22.63 87 TYR L N 1
ATOM 652 C CA . TYR A 1 86 ? 22.284 4.286 27.506 1.00 22.46 87 TYR L CA 1
ATOM 653 C C . TYR A 1 86 ? 23.651 4.220 28.163 1.00 22.50 87 TYR L C 1
ATOM 654 O O . TYR A 1 86 ? 24.675 4.173 27.479 1.00 22.08 87 TYR L O 1
ATOM 663 N N . CYS A 1 87 ? 23.663 4.216 29.493 1.00 22.62 88 CYS L N 1
ATOM 664 C CA . CYS A 1 87 ? 24.874 3.866 30.228 1.00 23.06 88 CYS L CA 1
ATOM 665 C C . CYS A 1 87 ? 24.856 2.366 30.519 1.00 22.56 88 CYS L C 1
ATOM 666 O O . CYS A 1 87 ? 23.787 1.750 30.592 1.00 22.31 88 CYS L O 1
ATOM 669 N N . GLN A 1 88 ? 26.043 1.782 30.651 1.00 22.00 89 GLN L N 1
ATOM 670 C CA . GLN A 1 88 ? 26.192 0.346 30.867 1.00 21.63 89 GLN L CA 1
ATOM 671 C C . GLN A 1 88 ? 27.447 0.076 31.689 1.00 21.65 89 GLN L C 1
ATOM 672 O O . GLN A 1 88 ? 28.424 0.821 31.600 1.00 21.45 89 GLN L O 1
ATOM 678 N N . SER A 1 89 ? 27.406 -0.979 32.499 1.00 21.82 90 SER L N 1
ATOM 679 C CA . SER A 1 89 ? 28.576 -1.409 33.261 1.00 21.95 90 SER L CA 1
ATOM 680 C C . SER A 1 89 ? 28.640 -2.931 33.370 1.00 22.24 90 SER L C 1
ATOM 681 O O . SER A 1 89 ? 27.741 -3.640 32.906 1.00 22.31 90 SER L O 1
ATOM 684 N N . ALA A 1 90 ? 29.723 -3.421 33.967 1.00 22.36 91 ALA L N 1
ATOM 685 C CA . ALA A 1 90 ? 29.880 -4.832 34.292 1.00 22.70 91 ALA L CA 1
ATOM 686 C C . ALA A 1 90 ? 30.689 -4.949 35.574 1.00 23.00 91 ALA L C 1
ATOM 687 O O . ALA A 1 90 ? 31.581 -4.135 35.822 1.00 22.77 91 ALA L O 1
ATOM 689 N N . ASP A 1 91 ? 30.366 -5.945 36.394 1.00 23.54 92 ASP L N 1
ATOM 690 C CA . ASP A 1 91 ? 31.192 -6.251 37.562 1.00 24.10 92 ASP L CA 1
ATOM 691 C C . ASP A 1 91 ? 32.075 -7.467 37.285 1.00 24.31 92 ASP L C 1
ATOM 692 O O . ASP A 1 91 ? 31.953 -8.094 36.228 1.00 24.25 92 ASP L O 1
ATOM 697 N N . SER A 1 92 ? 32.963 -7.787 38.227 1.00 24.46 93 SER L N 1
ATOM 698 C CA . SER A 1 92 ? 33.906 -8.900 38.072 1.00 24.81 93 SER L CA 1
ATOM 699 C C . SER A 1 92 ? 33.231 -10.241 37.784 1.00 24.56 93 SER L C 1
ATOM 700 O O . SER A 1 92 ? 33.776 -11.062 37.044 1.00 24.66 93 SER L O 1
ATOM 703 N N . SER A 1 93 ? 32.046 -10.446 38.359 1.00 24.45 94 SER L N 1
ATOM 704 C CA . SER A 1 93 ? 31.313 -11.707 38.224 1.00 24.18 94 SER L CA 1
ATOM 705 C C . SER A 1 93 ? 30.678 -11.905 36.843 1.00 23.89 94 SER L C 1
ATOM 706 O O . SER A 1 93 ? 30.255 -13.011 36.502 1.00 23.87 94 SER L O 1
ATOM 709 N N . GLY A 1 94 ? 30.614 -10.836 36.055 1.00 23.62 95 GLY L N 1
ATOM 710 C CA . GLY A 1 94 ? 29.995 -10.893 34.733 1.00 23.11 95 GLY L CA 1
ATOM 711 C C . GLY A 1 94 ? 28.529 -10.507 34.740 1.00 22.77 95 GLY L C 1
ATOM 712 O O . GLY A 1 94 ? 27.754 -10.973 33.901 1.00 22.68 95 GLY L O 1
ATOM 713 N N . ASP A 1 95 A 28.148 -9.664 35.697 1.00 22.63 95 ASP L N 1
ATOM 71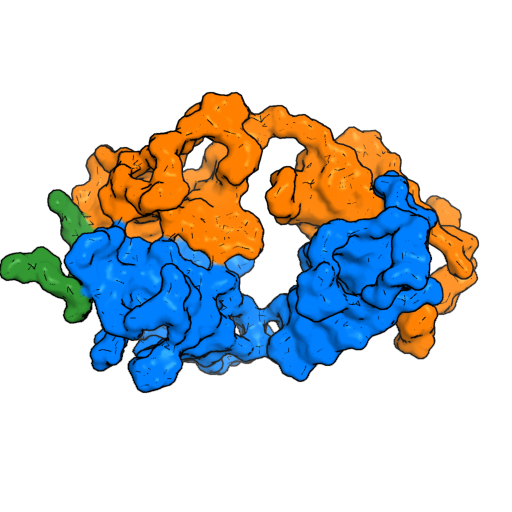4 C CA . ASP A 1 95 A 26.804 -9.103 35.740 1.00 22.66 95 ASP L CA 1
ATOM 715 C C . ASP A 1 95 A 26.807 -7.775 34.983 1.00 22.37 95 ASP L C 1
ATOM 716 O O . ASP A 1 95 A 27.213 -6.743 35.521 1.00 22.14 95 ASP L O 1
ATOM 721 N N . TYR A 1 96 ? 26.377 -7.822 33.723 1.00 22.11 96 TYR L N 1
ATOM 722 C CA . TYR A 1 96 ? 26.309 -6.633 32.876 1.00 22.17 96 TYR L CA 1
ATOM 723 C C . TYR A 1 96 ? 24.935 -5.997 33.015 1.00 22.13 96 TYR L C 1
ATOM 724 O O . TYR A 1 96 ? 23.908 -6.669 32.862 1.00 22.06 96 TYR L O 1
ATOM 733 N N . VAL A 1 97 ? 24.923 -4.698 33.287 1.00 22.07 97 VAL L N 1
ATOM 734 C CA . VAL A 1 97 ? 23.685 -3.967 33.537 1.00 22.04 97 VAL L CA 1
ATOM 735 C C . VAL A 1 97 ? 23.628 -2.713 32.670 1.00 22.17 97 VAL L C 1
ATOM 736 O O . VAL A 1 97 ? 24.634 -2.020 32.502 1.00 22.12 97 VAL L O 1
ATOM 740 N N . PHE A 1 98 ? 22.449 -2.446 32.110 1.00 22.18 98 PHE L N 1
ATOM 741 C CA . PHE A 1 98 ? 22.184 -1.211 31.381 1.00 22.35 98 PHE L CA 1
ATOM 742 C C . PHE A 1 98 ? 21.341 -0.276 32.234 1.00 22.53 98 PHE L C 1
ATOM 743 O O . PHE A 1 98 ? 20.487 -0.730 32.999 1.00 22.59 98 PHE L O 1
ATOM 751 N N . GLY A 1 99 ? 21.576 1.025 32.094 1.00 22.60 99 GLY L N 1
ATOM 752 C CA . GLY A 1 99 ? 20.676 2.035 32.641 1.00 22.90 99 GLY L CA 1
ATOM 753 C C . GLY A 1 99 ? 19.380 2.050 31.844 1.00 23.17 99 GLY L C 1
ATOM 754 O O . GLY A 1 99 ? 19.287 1.429 30.781 1.00 23.06 99 GLY L O 1
ATOM 755 N N . GLY A 1 100 ? 18.381 2.766 32.352 1.00 23.26 100 GLY L N 1
ATOM 756 C CA . GLY A 1 100 ? 17.070 2.839 31.704 1.00 23.61 100 GLY L CA 1
ATOM 757 C C . GLY A 1 100 ? 17.032 3.633 30.407 1.00 23.88 100 GLY L C 1
ATOM 758 O O . GLY A 1 100 ? 16.041 3.586 29.679 1.00 23.98 100 GLY L O 1
ATOM 759 N N . GLY A 1 101 ? 18.106 4.362 30.117 1.00 24.12 101 GLY L N 1
ATOM 760 C CA . GLY A 1 101 ? 18.182 5.181 28.911 1.00 24.42 101 GLY L CA 1
ATOM 761 C C . GLY A 1 101 ? 17.701 6.602 29.125 1.00 24.75 101 GLY L C 1
ATOM 762 O O . GLY A 1 101 ? 16.792 6.848 29.920 1.00 24.92 101 GLY L O 1
ATOM 763 N N . THR A 1 102 ? 18.322 7.535 28.410 1.00 25.00 102 THR L N 1
ATOM 764 C CA . THR A 1 102 ? 17.969 8.948 28.479 1.00 25.41 102 THR L CA 1
ATOM 765 C C . THR A 1 102 ? 17.615 9.455 27.088 1.00 25.86 102 THR L C 1
ATOM 766 O O . THR A 1 102 ? 18.441 9.404 26.175 1.00 25.92 102 THR L O 1
ATOM 770 N N . LYS A 1 103 ? 16.385 9.938 26.931 1.00 26.33 103 LYS L N 1
ATOM 771 C CA . LYS A 1 103 ? 15.960 10.553 25.677 1.00 27.00 103 LYS L CA 1
ATOM 772 C C . LYS A 1 103 ? 16.409 12.010 25.629 1.00 27.20 103 LYS L C 1
ATOM 773 O O . LYS A 1 103 ? 16.022 12.816 26.478 1.00 27.26 103 LYS L O 1
ATOM 779 N N . VAL A 1 104 ? 17.235 12.340 24.641 1.00 27.37 104 VAL L N 1
ATOM 780 C CA . VAL A 1 104 ? 17.640 13.723 24.423 1.00 27.62 104 VAL L CA 1
ATOM 781 C C . VAL A 1 104 ? 16.670 14.394 23.449 1.00 28.06 104 VAL L C 1
ATOM 782 O O . VAL A 1 104 ? 16.461 13.911 22.333 1.00 28.02 104 VAL L O 1
ATOM 786 N N . THR A 1 105 ? 16.070 15.494 23.898 1.00 28.46 105 THR L N 1
ATOM 787 C CA . THR A 1 105 ? 15.189 16.309 23.065 1.00 29.02 105 THR L CA 1
ATOM 788 C C . THR A 1 105 ? 15.851 17.657 22.798 1.00 29.30 105 THR L C 1
ATOM 789 O O . THR A 1 105 ? 16.313 18.328 23.727 1.00 29.31 105 THR L O 1
ATOM 793 N N . VAL A 1 106 ? 15.908 18.038 21.524 1.00 29.70 106 VAL L N 1
ATOM 794 C CA . VAL A 1 106 ? 16.407 19.350 21.133 1.00 29.97 106 VAL L CA 1
ATOM 795 C C . VAL A 1 106 ? 15.223 20.301 20.967 1.00 30.25 106 VAL L C 1
ATOM 796 O O . VAL A 1 106 ? 14.346 20.085 20.126 1.00 30.11 106 VAL L O 1
ATOM 800 N N . LEU A 1 107 A 15.204 21.343 21.794 1.00 30.41 106 LEU L N 1
ATOM 801 C CA . LEU A 1 107 A 14.117 22.314 21.800 1.00 30.61 106 LEU L CA 1
ATOM 802 C C . LEU A 1 107 A 14.293 23.337 20.685 1.00 30.51 106 LEU L C 1
ATOM 803 O O . LEU A 1 107 A 15.365 23.432 20.079 1.00 30.66 106 LEU L O 1
ATOM 808 N N . GLY A 1 108 ? 13.228 24.085 20.408 1.00 30.39 107 GLY L N 1
ATOM 809 C CA . GLY A 1 108 ? 13.275 25.195 19.462 1.00 30.07 107 GLY L CA 1
ATOM 810 C C . GLY A 1 108 ? 13.423 24.821 17.998 1.00 29.73 107 GLY L C 1
ATOM 811 O O . GLY A 1 108 ? 13.812 25.658 17.184 1.00 29.88 107 GLY L O 1
ATOM 812 N N . GLN A 1 109 ? 13.112 23.571 17.658 1.00 29.28 108 GLN L N 1
ATOM 813 C CA . GLN A 1 109 ? 13.159 23.128 16.265 1.00 28.65 108 GLN L CA 1
ATOM 814 C C . GLN A 1 109 ? 12.010 23.762 15.480 1.00 28.10 108 GLN L C 1
ATOM 815 O O . GLN A 1 109 ? 10.905 23.898 16.007 1.00 28.08 108 GLN L O 1
ATOM 821 N N . PRO A 1 110 ? 12.273 24.164 14.222 1.00 27.63 109 PRO L N 1
ATOM 822 C CA . PRO A 1 110 ? 11.251 24.825 13.413 1.00 27.18 109 PRO L CA 1
ATOM 823 C C . PRO A 1 110 ? 10.108 23.891 13.025 1.00 26.63 109 PRO L C 1
ATOM 824 O O . PRO A 1 110 ? 10.312 22.679 12.877 1.00 26.72 109 PRO L O 1
ATOM 828 N N . LYS A 1 111 ? 8.919 24.465 12.868 1.00 25.88 110 LYS L N 1
ATOM 829 C CA . LYS A 1 111 ? 7.754 23.727 12.396 1.00 25.24 110 LYS L CA 1
ATOM 830 C C . LYS A 1 111 ? 8.000 23.182 10.990 1.00 24.77 110 LYS L C 1
ATOM 831 O O . LYS A 1 111 ? 8.646 23.828 10.161 1.00 24.58 110 LYS L O 1
ATOM 837 N N . ALA A 1 112 ? 7.500 21.976 10.746 1.00 24.11 111 ALA L N 1
ATOM 838 C CA . ALA A 1 112 ? 7.487 21.393 9.417 1.00 23.59 111 ALA L CA 1
ATOM 839 C C . ALA A 1 112 ? 6.066 20.938 9.112 1.00 23.26 111 ALA L C 1
ATOM 840 O O . ALA A 1 112 ? 5.461 20.195 9.891 1.00 22.91 111 ALA L O 1
ATOM 842 N N . ASN A 1 113 ? 5.531 21.421 7.994 1.00 22.83 112 ASN L N 1
ATOM 843 C CA . ASN A 1 113 ? 4.164 21.112 7.583 1.00 22.75 112 ASN L CA 1
ATOM 844 C C . ASN A 1 113 ? 4.072 19.732 6.937 1.00 22.36 112 ASN L C 1
ATOM 845 O O . ASN A 1 113 ? 4.981 19.331 6.211 1.00 22.44 112 ASN L O 1
ATOM 850 N N . PRO A 1 114 ? 2.973 18.999 7.200 1.00 22.13 113 PRO L N 1
ATOM 851 C CA . PRO A 1 114 ? 2.850 17.634 6.690 1.00 21.79 113 PRO L CA 1
ATOM 852 C C . PRO A 1 114 ? 2.612 17.543 5.183 1.00 21.48 113 PRO L C 1
ATOM 853 O O . PRO A 1 114 ? 1.924 18.385 4.601 1.00 21.38 113 PRO L O 1
ATOM 857 N N . THR A 1 115 ? 3.209 16.527 4.570 1.00 21.30 114 THR L N 1
ATOM 858 C CA . THR A 1 115 ? 2.844 16.095 3.229 1.00 20.95 114 THR L CA 1
ATOM 859 C C . THR A 1 115 ? 1.804 14.990 3.404 1.00 20.52 114 THR L C 1
ATOM 860 O O . THR A 1 115 ? 1.988 14.084 4.217 1.00 20.54 114 THR L O 1
ATOM 864 N N . VAL A 1 116 ? 0.703 15.093 2.667 1.00 19.94 115 VAL L N 1
ATOM 865 C CA . VAL A 1 116 ? -0.391 14.126 2.768 1.00 19.48 115 VAL L CA 1
ATOM 866 C C . VAL A 1 116 ? -0.579 13.414 1.436 1.00 19.29 115 VAL L C 1
ATOM 867 O O . VAL A 1 116 ? -0.701 14.061 0.392 1.00 19.05 115 VAL L O 1
ATOM 871 N N . THR A 1 117 ? -0.591 12.083 1.482 1.00 19.00 116 THR L N 1
ATOM 872 C CA . THR A 1 117 ? -0.848 11.271 0.295 1.00 19.01 116 THR L CA 1
ATOM 873 C C . THR A 1 117 ? -2.000 10.304 0.554 1.00 18.86 116 THR L C 1
ATOM 874 O O . THR A 1 117 ? -1.998 9.576 1.546 1.00 18.80 116 THR L O 1
ATOM 878 N N . LEU A 1 118 ? -2.984 10.316 -0.342 1.00 19.01 117 LEU L N 1
ATOM 879 C CA . LEU A 1 118 ? -4.183 9.498 -0.195 1.00 19.01 117 LEU L CA 1
ATOM 880 C C . LEU A 1 118 ? -4.393 8.589 -1.401 1.00 19.20 117 LEU L C 1
ATOM 881 O O . LEU A 1 118 ? -4.430 9.055 -2.539 1.00 19.13 117 LEU L O 1
ATOM 886 N N . PHE A 1 119 ? -4.524 7.292 -1.140 1.00 19.40 118 PHE L N 1
ATOM 887 C CA . PHE A 1 119 ? -4.819 6.323 -2.188 1.00 19.83 118 PHE L CA 1
ATOM 888 C C . PHE A 1 119 ? -6.201 5.708 -1.984 1.00 20.39 118 PHE L C 1
ATOM 889 O O . PHE A 1 119 ? -6.570 5.372 -0.856 1.00 20.54 118 PHE L O 1
ATOM 897 N N . PRO A 1 120 ? -6.968 5.550 -3.080 1.00 20.99 119 PRO L N 1
ATOM 898 C CA . PRO A 1 120 ? -8.238 4.831 -3.021 1.00 21.34 119 PRO L CA 1
ATOM 899 C C . PRO A 1 120 ? -8.003 3.317 -2.953 1.00 21.80 119 PRO L C 1
ATOM 900 O O . PRO A 1 120 ? -6.866 2.871 -3.131 1.00 21.77 119 PRO L O 1
ATOM 904 N N . PRO A 1 121 ? -9.064 2.528 -2.687 1.00 22.28 120 PRO L N 1
ATOM 905 C CA . PRO A 1 121 ? -8.922 1.075 -2.786 1.00 22.76 120 PRO L CA 1
ATOM 906 C C . PRO A 1 121 ? -8.491 0.669 -4.195 1.00 23.32 120 PRO L C 1
ATOM 907 O O . PRO A 1 121 ? -8.983 1.229 -5.182 1.00 23.35 120 PRO L O 1
ATOM 911 N N . SER A 1 122 ? -7.563 -0.276 -4.281 1.00 23.81 121 SER L N 1
ATOM 912 C CA . SER A 1 122 ? -7.137 -0.817 -5.567 1.00 24.57 121 SER L CA 1
ATOM 913 C C . SER A 1 122 ? -8.225 -1.726 -6.128 1.00 24.99 121 SER L C 1
ATOM 914 O O . SER A 1 122 ? -9.003 -2.305 -5.367 1.00 25.02 121 SER L O 1
ATOM 917 N N . SER A 1 123 ? -8.278 -1.852 -7.453 1.00 25.61 122 SER L N 1
ATOM 918 C CA . SER A 1 123 ? -9.251 -2.740 -8.094 1.00 26.16 122 SER L CA 1
ATOM 919 C C . SER A 1 123 ? -9.056 -4.183 -7.630 1.00 26.23 122 SER L C 1
ATOM 920 O O . SER A 1 123 ? -10.023 -4.931 -7.496 1.00 26.31 122 SER L O 1
ATOM 923 N N . GLU A 1 124 ? -7.804 -4.555 -7.364 1.00 26.27 123 GLU L N 1
ATOM 924 C CA . GLU A 1 124 ? -7.484 -5.883 -6.844 1.00 26.3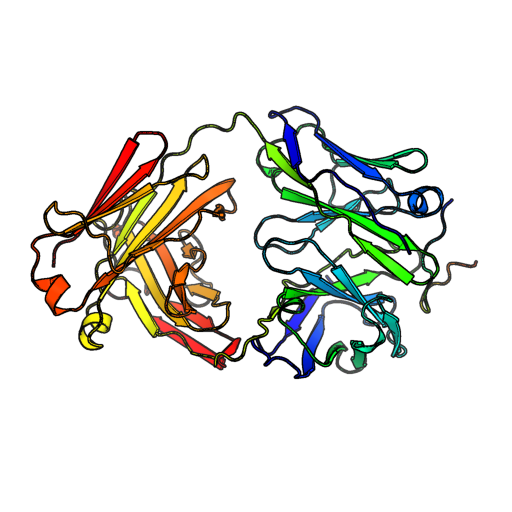7 123 GLU L CA 1
ATOM 925 C C . GLU A 1 124 ? -8.077 -6.125 -5.457 1.00 26.28 123 GLU L C 1
ATOM 926 O O . GLU A 1 124 ? -8.550 -7.226 -5.167 1.00 26.23 123 GLU L O 1
ATOM 932 N N . GLU A 1 125 ? -8.054 -5.103 -4.603 1.00 26.11 124 GLU L N 1
ATOM 933 C CA . GLU A 1 125 ? -8.660 -5.222 -3.279 1.00 26.24 124 GLU L CA 1
ATOM 934 C C . GLU A 1 125 ? -10.179 -5.344 -3.370 1.00 26.57 124 GLU L C 1
ATOM 935 O O . GLU A 1 125 ? -10.778 -6.156 -2.664 1.00 26.43 124 GLU L O 1
ATOM 941 N N . LEU A 1 126 ? -10.786 -4.541 -4.243 1.00 26.89 125 LEU L N 1
ATOM 942 C CA . LEU A 1 126 ? -12.236 -4.563 -4.451 1.00 27.63 125 LEU L CA 1
ATOM 943 C C . LEU A 1 126 ? -12.710 -5.928 -4.950 1.00 28.19 125 LEU L C 1
ATOM 944 O O . LEU A 1 126 ? -13.769 -6.409 -4.543 1.00 28.50 125 LEU L O 1
ATOM 949 N N . GLN A 1 127 ? -11.909 -6.551 -5.813 1.00 28.90 126 GLN L N 1
ATOM 950 C CA . GLN A 1 127 ? -12.179 -7.908 -6.295 1.00 29.57 126 GLN L CA 1
ATOM 951 C C . GLN A 1 127 ? -12.075 -8.959 -5.189 1.00 29.68 126 GLN L C 1
ATOM 952 O O . GLN A 1 127 ? -12.716 -10.009 -5.263 1.00 29.95 126 GLN L O 1
ATOM 958 N N . ALA A 1 128 ? -11.268 -8.671 -4.169 1.00 29.71 127 ALA L N 1
ATOM 959 C CA . ALA A 1 128 ? -11.172 -9.523 -2.982 1.00 29.61 127 ALA L CA 1
ATOM 960 C C . ALA A 1 128 ? -12.263 -9.186 -1.957 1.00 29.54 127 ALA L C 1
ATOM 961 O O . ALA A 1 128 ? -12.207 -9.633 -0.807 1.00 29.61 127 ALA L O 1
ATOM 963 N N . ASN A 1 129 ? -13.250 -8.404 -2.398 1.00 29.40 128 ASN L N 1
ATOM 964 C CA . ASN A 1 129 ? -14.399 -7.965 -1.590 1.00 29.25 128 ASN L CA 1
ATOM 965 C C . ASN A 1 129 ? -14.023 -7.157 -0.341 1.00 28.81 128 ASN L C 1
ATOM 966 O O . ASN A 1 129 ? -14.657 -7.274 0.712 1.00 28.92 128 ASN L O 1
ATOM 971 N N . LYS A 1 130 ? -12.988 -6.331 -0.476 1.00 28.12 129 LYS L N 1
ATOM 972 C CA . LYS A 1 130 ? -12.556 -5.430 0.595 1.00 27.43 129 LYS L CA 1
ATOM 973 C C . LYS A 1 130 ? -12.205 -4.057 0.014 1.00 26.64 129 LYS L C 1
ATOM 974 O O . LYS A 1 130 ? -12.077 -3.911 -1.201 1.00 26.51 129 LYS L O 1
ATOM 980 N N . ALA A 1 131 ? -12.074 -3.056 0.880 1.00 25.81 130 ALA L N 1
ATOM 981 C CA . ALA A 1 131 ? -11.762 -1.692 0.452 1.00 24.83 130 ALA L CA 1
ATOM 982 C C . ALA A 1 131 ? -11.062 -0.922 1.564 1.00 24.20 130 ALA L C 1
ATOM 983 O O . ALA A 1 131 ? -11.603 -0.768 2.661 1.00 24.14 130 ALA L O 1
ATOM 985 N N . THR A 1 132 ? -9.857 -0.442 1.271 1.00 23.30 131 THR L N 1
ATOM 986 C CA . THR A 1 132 ? -9.082 0.335 2.232 1.00 22.64 131 THR L CA 1
ATOM 987 C C . THR A 1 132 ? -8.616 1.644 1.610 1.00 22.24 131 THR L C 1
ATOM 988 O O . THR A 1 132 ? -7.961 1.646 0.566 1.00 22.10 131 THR L O 1
ATOM 992 N N . LEU A 1 133 ? -8.975 2.752 2.249 1.00 21.73 132 LEU L N 1
ATOM 993 C CA . LEU A 1 133 ? -8.407 4.048 1.904 1.00 21.52 132 LEU L CA 1
ATOM 994 C C . LEU A 1 133 ? -7.157 4.260 2.742 1.00 21.01 132 LEU L C 1
ATOM 995 O O . LEU A 1 133 ? -7.158 4.000 3.947 1.00 20.35 132 LEU L O 1
ATOM 1000 N N . VAL A 1 134 ? -6.094 4.726 2.093 1.00 20.63 133 VAL L N 1
ATOM 1001 C CA . VAL A 1 134 ? -4.788 4.841 2.729 1.00 20.54 133 VAL L CA 1
ATOM 1002 C C . VAL A 1 134 ? -4.343 6.301 2.738 1.00 20.53 133 VAL L C 1
ATOM 1003 O O . VAL A 1 134 ? -4.124 6.894 1.679 1.00 20.42 133 VAL L O 1
ATOM 1007 N N . CYS A 1 135 ? -4.227 6.869 3.937 1.00 20.62 134 CYS L N 1
ATOM 1008 C CA . CYS A 1 135 ? -3.782 8.247 4.113 1.00 20.92 134 CYS L CA 1
ATOM 1009 C C . CYS A 1 135 ? -2.419 8.277 4.795 1.00 20.86 134 CYS L C 1
ATOM 1010 O O . CYS A 1 135 ? -2.286 7.900 5.964 1.00 20.86 134 CYS L O 1
ATOM 1013 N N . LEU A 1 136 ? -1.414 8.728 4.050 1.00 20.61 135 LEU L N 1
ATOM 1014 C CA . LEU A 1 136 ? -0.032 8.725 4.520 1.00 20.63 135 LEU L CA 1
ATOM 1015 C C . LEU A 1 136 ? 0.457 10.144 4.773 1.00 20.71 135 LEU L C 1
ATOM 1016 O O . LEU A 1 136 ? 0.340 11.022 3.913 1.00 20.37 135 LEU L O 1
ATOM 1021 N N . ILE A 1 137 ? 0.998 10.352 5.968 1.00 20.78 136 ILE L N 1
ATOM 1022 C CA . ILE A 1 137 ? 1.372 11.680 6.435 1.00 21.01 136 ILE L CA 1
ATOM 1023 C C . ILE A 1 137 ? 2.850 11.673 6.796 1.00 21.26 136 ILE L C 1
ATOM 1024 O O . ILE A 1 137 ? 3.296 10.839 7.585 1.00 21.13 136 ILE L O 1
ATOM 1029 N N . SER A 1 138 ? 3.608 12.598 6.212 1.00 21.67 137 SER L N 1
ATOM 1030 C CA . SER A 1 138 ? 5.058 12.604 6.391 1.00 22.35 137 SER L CA 1
ATOM 1031 C C . SER A 1 138 ? 5.666 13.999 6.485 1.00 22.66 137 SER L C 1
ATOM 1032 O O . SER A 1 138 ? 5.042 14.992 6.099 1.00 22.59 137 SER L O 1
ATOM 1035 N N . ASP A 1 139 ? 6.891 14.048 7.009 1.00 23.21 138 ASP L N 1
ATOM 1036 C CA . ASP A 1 139 ? 7.703 15.266 7.069 1.00 23.92 138 ASP L CA 1
ATOM 1037 C C . ASP A 1 139 ? 7.079 16.399 7.893 1.00 23.80 138 ASP L C 1
ATOM 1038 O O . ASP A 1 139 ? 7.185 17.570 7.529 1.00 23.94 138 ASP L O 1
ATOM 1043 N N . PHE A 1 140 ? 6.440 16.049 9.007 1.00 23.68 139 PHE L N 1
ATOM 1044 C CA . PHE A 1 140 ? 5.882 17.069 9.900 1.00 23.57 139 PHE L CA 1
ATOM 1045 C C . PHE A 1 140 ? 6.609 17.193 11.243 1.00 23.60 139 PHE L C 1
ATOM 1046 O O . PHE A 1 140 ? 7.204 16.232 11.737 1.00 23.55 139 PHE L O 1
ATOM 1054 N N . TYR A 1 141 ? 6.573 18.397 11.808 1.00 23.71 140 TYR L N 1
ATOM 1055 C CA . TYR A 1 141 ? 7.149 18.669 13.121 1.00 24.08 140 TYR L CA 1
ATOM 1056 C C . TYR A 1 141 ? 6.415 19.858 13.746 1.00 24.22 140 TYR L C 1
ATOM 1057 O O . TYR A 1 141 ? 6.174 20.850 13.057 1.00 24.27 140 TYR L O 1
ATOM 1066 N N . PRO A 1 142 ? 6.055 19.771 15.048 1.00 24.56 141 PRO L N 1
ATOM 1067 C CA . PRO A 1 142 ? 6.287 18.674 16.004 1.00 24.80 141 PRO L CA 1
ATOM 1068 C C . PRO A 1 142 ? 5.437 17.428 15.739 1.00 25.18 141 PRO L C 1
ATOM 1069 O O . PRO A 1 142 ? 4.589 17.431 14.848 1.00 25.07 141 PRO L O 1
ATOM 1073 N N . GLY A 1 143 ? 5.669 16.377 16.522 1.00 25.62 142 GLY L N 1
ATOM 1074 C CA . GLY A 1 143 ? 5.052 15.077 16.278 1.00 26.14 142 GLY L CA 1
ATOM 1075 C C . GLY A 1 143 ? 3.675 14.902 16.876 1.00 26.38 142 GLY L C 1
ATOM 1076 O O . GLY A 1 143 ? 3.454 13.996 17.684 1.00 26.78 142 GLY L O 1
ATOM 1077 N N . ALA A 1 144 ? 2.752 15.772 16.478 1.00 26.42 143 ALA L N 1
ATOM 1078 C CA . ALA A 1 144 ? 1.355 15.675 16.885 1.00 26.44 143 ALA L CA 1
ATOM 1079 C C . ALA A 1 144 ? 0.450 16.028 15.709 1.00 26.37 143 ALA L C 1
ATOM 1080 O O . ALA A 1 144 ? 0.554 17.119 15.142 1.00 26.28 143 ALA L O 1
ATOM 1082 N N . VAL A 1 145 ? -0.413 15.087 15.335 1.00 26.31 144 VAL L N 1
ATOM 1083 C CA . VAL A 1 145 ? -1.388 15.295 14.262 1.00 26.20 144 VAL L CA 1
ATOM 1084 C C . VAL A 1 145 ? -2.765 14.763 14.626 1.00 26.07 144 VAL L C 1
ATOM 1085 O O . VAL A 1 145 ? -2.902 13.868 15.469 1.00 25.83 144 VAL L O 1
ATOM 1089 N N . THR A 1 146 ? -3.777 15.330 13.979 1.00 25.84 145 THR L N 1
ATOM 1090 C CA . THR A 1 146 ? -5.140 14.833 14.050 1.00 25.85 145 THR L CA 1
ATOM 1091 C C . THR A 1 146 ? -5.590 14.474 12.639 1.00 25.45 145 THR L C 1
ATOM 1092 O O . THR A 1 146 ? -5.393 15.251 11.702 1.00 25.56 145 THR L O 1
ATOM 1096 N N . VAL A 1 147 ? -6.178 13.290 12.496 1.00 25.01 146 VAL L N 1
ATOM 1097 C CA . VAL A 1 147 ? -6.682 12.823 11.208 1.00 24.53 146 VAL L CA 1
ATOM 1098 C C . VAL A 1 147 ? -8.198 12.670 11.278 1.00 24.39 146 VAL L C 1
ATOM 1099 O O . VAL A 1 147 ? -8.723 12.040 12.200 1.00 24.39 146 VAL L O 1
ATOM 1103 N N . ALA A 1 148 ? -8.890 13.261 10.308 1.00 23.96 147 ALA L N 1
ATOM 1104 C CA . ALA A 1 148 ? -10.341 13.140 10.208 1.00 23.77 147 ALA L CA 1
ATOM 1105 C C . ALA A 1 148 ? -10.748 12.632 8.829 1.00 23.56 147 ALA L C 1
ATOM 1106 O O . ALA A 1 148 ? -10.309 13.165 7.807 1.00 23.61 147 ALA L O 1
ATOM 1108 N N . TRP A 1 149 ? -11.578 11.593 8.814 1.00 23.29 148 TRP L N 1
ATOM 1109 C CA . TRP A 1 149 ? -12.103 11.026 7.575 1.00 23.04 148 TRP L CA 1
ATOM 1110 C C . TRP A 1 149 ? -13.529 11.496 7.321 1.00 23.59 148 TRP L C 1
ATOM 1111 O O . TRP A 1 149 ? -14.343 11.562 8.243 1.00 23.60 148 TRP L O 1
ATOM 1122 N N . LYS A 1 150 ? -13.828 11.811 6.065 1.00 24.08 149 LYS L N 1
ATOM 1123 C CA . LYS A 1 150 ? -15.182 12.194 5.679 1.00 24.83 149 LYS L CA 1
ATOM 1124 C C . LYS A 1 150 ? -15.667 11.469 4.428 1.00 25.18 149 LYS L C 1
ATOM 1125 O O . LYS A 1 150 ? -14.875 11.126 3.547 1.00 25.12 149 LYS L O 1
ATOM 1131 N N . ALA A 1 151 ? -16.972 11.220 4.383 1.00 25.68 150 ALA L N 1
ATOM 1132 C CA . ALA A 1 151 ? -17.637 10.673 3.210 1.00 26.38 150 ALA L CA 1
ATOM 1133 C C . ALA A 1 151 ? -18.737 11.644 2.814 1.00 26.88 150 ALA L C 1
ATOM 1134 O O . ALA A 1 151 ? -19.701 11.834 3.563 1.00 26.89 150 ALA L O 1
ATOM 1136 N N . ASP A 1 152 ? -18.571 12.273 1.650 1.00 27.54 151 ASP L N 1
ATOM 1137 C CA . ASP A 1 152 ? -19.467 13.336 1.176 1.00 28.21 151 ASP L CA 1
ATOM 1138 C C . ASP A 1 152 ? -19.722 14.407 2.245 1.00 28.43 151 ASP L C 1
ATOM 1139 O O . ASP A 1 152 ? -20.861 14.825 2.469 1.00 28.67 151 ASP L O 1
ATOM 1144 N N . GLY A 1 153 ? -18.648 14.832 2.909 1.00 28.66 152 GLY L N 1
ATOM 1145 C CA . GLY A 1 153 ? -18.719 15.872 3.936 1.00 28.77 152 GLY L CA 1
ATOM 1146 C C . GLY A 1 153 ? -19.158 15.406 5.315 1.00 28.78 152 GLY L C 1
ATOM 1147 O O . GLY A 1 153 ? -19.110 16.179 6.274 1.00 29.17 152 GLY L O 1
ATOM 1148 N N . SER A 1 154 ? -19.586 14.150 5.418 1.00 28.74 153 SER L N 1
ATOM 1149 C CA . SER A 1 154 ? -20.019 13.576 6.691 1.00 28.70 153 SER L CA 1
ATOM 1150 C C . SER A 1 154 ? -18.891 12.780 7.348 1.00 28.22 153 SER L C 1
ATOM 1151 O O . SER A 1 154 ? -18.260 11.947 6.694 1.00 28.19 153 SER L O 1
ATOM 1154 N N . PRO A 1 155 ? -18.638 13.033 8.647 1.00 27.75 154 PRO L N 1
ATOM 1155 C CA . PRO A 1 155 ? -17.555 12.362 9.369 1.00 27.37 154 PRO L CA 1
ATOM 1156 C C . PRO A 1 155 ? -17.717 10.843 9.406 1.00 26.85 154 PRO L C 1
ATOM 1157 O O . PRO A 1 155 ? -18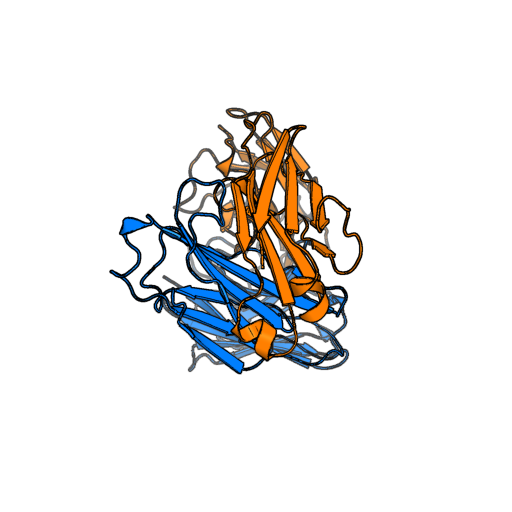.839 10.340 9.524 1.00 26.55 154 PRO L O 1
ATOM 1161 N N . VAL A 1 156 ? -16.599 10.129 9.287 1.00 26.27 155 VAL L N 1
ATOM 1162 C CA . VAL A 1 156 ? -16.583 8.674 9.414 1.00 25.95 155 VAL L CA 1
ATOM 1163 C C . VAL A 1 156 ? -15.734 8.286 10.623 1.00 25.76 155 VAL L C 1
ATOM 1164 O O . VAL A 1 156 ? -14.518 8.512 10.643 1.00 25.55 155 VAL L O 1
ATOM 1168 N N . LYS A 1 157 ? -16.383 7.702 11.627 1.00 25.28 156 LYS L N 1
ATOM 1169 C CA . LYS A 1 157 ? -15.716 7.353 12.879 1.00 25.15 156 LYS L CA 1
ATOM 1170 C C . LYS A 1 157 ? -15.364 5.869 12.965 1.00 24.97 156 LYS L C 1
ATOM 1171 O O . LYS A 1 157 ? -14.339 5.504 13.544 1.00 24.83 156 LYS L O 1
ATOM 1177 N N . ALA A 1 158 ? -16.211 5.024 12.384 1.00 24.65 157 ALA L N 1
ATOM 1178 C CA . ALA A 1 158 ? -16.013 3.576 12.412 1.00 24.66 157 ALA L CA 1
ATOM 1179 C C . ALA A 1 158 ? -15.037 3.109 11.335 1.00 24.61 157 ALA L C 1
ATOM 1180 O O . ALA A 1 158 ? -14.985 3.681 10.245 1.00 24.62 157 ALA L O 1
ATOM 1182 N N . GLY A 1 159 ? -14.266 2.070 11.654 1.00 24.38 158 GLY L N 1
ATOM 1183 C CA . GLY A 1 159 ? -13.359 1.438 10.691 1.00 24.27 158 GLY L CA 1
ATOM 1184 C C . GLY A 1 159 ? -12.071 2.197 10.423 1.00 24.01 158 GLY L C 1
ATOM 1185 O O . GLY A 1 159 ? -11.409 1.963 9.410 1.00 23.99 158 GLY L O 1
ATOM 1186 N N . VAL A 1 160 ? -11.716 3.095 11.338 1.00 23.95 159 VAL L N 1
ATOM 1187 C CA . VAL A 1 160 ? -10.496 3.900 11.234 1.00 23.87 159 VAL L CA 1
ATOM 1188 C C . VAL A 1 160 ? -9.374 3.314 12.098 1.00 24.08 159 VAL L C 1
ATOM 1189 O O . VAL A 1 160 ? -9.576 3.016 13.276 1.00 24.03 159 VAL L O 1
ATOM 1193 N N . GLU A 1 161 ? -8.196 3.151 11.497 1.00 24.31 160 GLU L N 1
ATOM 1194 C CA . GLU A 1 161 ? -6.996 2.719 12.216 1.00 24.69 160 GLU L CA 1
ATOM 1195 C C . GLU A 1 161 ? -5.873 3.717 11.930 1.00 24.68 160 GLU L C 1
ATOM 1196 O O . GLU A 1 161 ? -5.502 3.915 10.772 1.00 24.78 160 GLU L O 1
ATOM 1202 N N . THR A 1 162 ? -5.339 4.330 12.986 1.00 24.66 161 THR L N 1
ATOM 1203 C CA . THR A 1 162 ? -4.347 5.403 12.866 1.00 24.61 161 THR L CA 1
ATOM 1204 C C . THR A 1 162 ? -3.142 5.157 13.779 1.00 24.71 161 THR L C 1
ATOM 1205 O O . THR A 1 162 ? -3.304 4.832 14.956 1.00 24.76 161 THR L O 1
ATOM 1209 N N . THR A 1 163 ? -1.940 5.315 13.228 1.00 24.86 162 THR L N 1
ATOM 1210 C CA . THR A 1 163 ? -0.702 5.144 13.991 1.00 25.22 162 THR L CA 1
ATOM 1211 C C . THR A 1 163 ? -0.421 6.338 14.901 1.00 25.77 162 THR L C 1
ATOM 1212 O O . THR A 1 163 ? -0.882 7.450 14.643 1.00 25.56 162 THR L O 1
ATOM 1216 N N . LYS A 1 164 ? 0.338 6.091 15.966 1.00 26.61 163 LYS L N 1
ATOM 1217 C CA . LYS A 1 164 ? 1.002 7.161 16.703 1.00 27.66 163 LYS L CA 1
ATOM 1218 C C . LYS A 1 164 ? 2.120 7.666 15.794 1.00 27.99 163 LYS L C 1
ATOM 1219 O O . LYS A 1 164 ? 2.749 6.864 15.099 1.00 28.12 163 LYS L O 1
ATOM 1225 N N . PRO A 1 165 ? 2.368 8.989 15.773 1.00 28.47 164 PRO L N 1
ATOM 1226 C CA . PRO A 1 165 ? 3.477 9.463 14.944 1.00 28.73 164 PRO L CA 1
ATOM 1227 C C . PRO A 1 165 ? 4.821 8.964 15.469 1.00 29.08 164 PRO L C 1
ATOM 1228 O O . PRO A 1 165 ? 4.984 8.785 16.676 1.00 29.00 164 PRO L O 1
ATOM 1232 N N . SER A 1 166 ? 5.760 8.721 14.561 1.00 29.47 165 SER L N 1
ATOM 1233 C CA . SER A 1 166 ? 7.103 8.311 14.946 1.00 30.22 165 SER L CA 1
ATOM 1234 C C . SER A 1 166 ? 8.162 9.019 14.107 1.00 30.65 165 SER L C 1
ATOM 1235 O O . SER A 1 166 ? 7.904 9.417 12.966 1.00 30.47 165 SER L O 1
ATOM 1238 N N . LYS A 1 167 ? 9.347 9.172 14.692 1.00 31.34 166 LYS L N 1
ATOM 1239 C CA . LYS A 1 167 ? 10.456 9.897 14.076 1.00 32.18 166 LYS L CA 1
ATOM 1240 C C . LYS A 1 167 ? 10.963 9.225 12.805 1.00 32.60 166 LYS L C 1
ATOM 1241 O O . LYS A 1 167 ? 11.194 8.014 12.783 1.00 32.71 166 LYS L O 1
ATOM 1247 N N . GLN A 1 168 ? 11.121 10.023 11.752 1.00 33.15 167 GLN L N 1
ATOM 1248 C CA . GLN A 1 168 ? 11.805 9.594 10.534 1.00 33.76 167 GLN L CA 1
ATOM 1249 C C . GLN A 1 168 ? 13.306 9.823 10.720 1.00 34.21 167 GLN L C 1
ATOM 1250 O O . GLN A 1 168 ? 13.738 10.330 11.761 1.00 34.28 167 GLN L O 1
ATOM 1256 N N . SER A 1 169 ? 14.097 9.462 9.710 1.00 34.74 168 SER L N 1
ATOM 1257 C CA . SER A 1 169 ? 15.554 9.627 9.771 1.00 35.32 168 SER L CA 1
ATOM 1258 C C . SER A 1 169 ? 16.031 11.059 9.477 1.00 35.43 168 SER L C 1
ATOM 1259 O O . SER A 1 169 ? 17.237 11.315 9.393 1.00 35.80 168 SER L O 1
ATOM 1262 N N . ASN A 1 170 ? 15.086 11.986 9.322 1.00 35.33 169 ASN L N 1
ATOM 1263 C CA . ASN A 1 170 ? 15.407 13.406 9.168 1.00 35.12 169 ASN L CA 1
ATOM 1264 C C . ASN A 1 170 ? 14.849 14.267 10.311 1.00 34.85 169 ASN L C 1
ATOM 1265 O O . ASN A 1 170 ? 14.676 15.482 10.163 1.00 34.93 169 ASN L O 1
ATOM 1270 N N . ASN A 1 171 ? 14.576 13.616 11.444 1.00 34.42 170 ASN L N 1
ATOM 1271 C CA . ASN A 1 171 ? 14.007 14.247 12.649 1.00 34.02 170 ASN L CA 1
ATOM 1272 C C . ASN A 1 171 ? 12.572 14.773 12.534 1.00 33.25 170 ASN L C 1
ATOM 1273 O O . ASN A 1 171 ? 12.003 15.264 13.513 1.00 33.25 170 ASN L O 1
ATOM 1278 N N . LYS A 1 172 ? 11.990 14.658 11.344 1.00 32.28 171 LYS L N 1
ATOM 1279 C CA . LYS A 1 172 ? 10.569 14.937 11.162 1.00 31.24 171 LYS L CA 1
ATOM 1280 C C . LYS A 1 172 ? 9.776 13.660 11.440 1.00 30.50 171 LYS L C 1
ATOM 1281 O O . LYS A 1 172 ? 10.362 12.590 11.613 1.00 30.67 171 LYS L O 1
ATOM 1287 N N . TYR A 1 173 ? 8.451 13.770 11.491 1.00 29.35 172 TYR L N 1
ATOM 1288 C CA . TYR A 1 173 ? 7.601 12.648 11.882 1.00 28.27 172 TYR L CA 1
ATOM 1289 C C . TYR A 1 173 ? 6.779 12.083 10.726 1.00 27.34 172 TYR L C 1
ATOM 1290 O O . TYR A 1 173 ? 6.527 12.767 9.732 1.00 27.11 172 TYR L O 1
ATOM 1299 N N . ALA A 1 174 ? 6.363 10.828 10.877 1.00 26.31 173 ALA L N 1
ATOM 1300 C CA . ALA A 1 174 ? 5.464 10.179 9.931 1.00 25.32 173 ALA L CA 1
ATOM 1301 C C . ALA A 1 174 ? 4.306 9.509 10.664 1.00 24.73 173 ALA L C 1
ATOM 1302 O O . ALA A 1 174 ? 4.462 9.041 11.795 1.00 24.69 173 ALA L O 1
ATOM 1304 N N . ALA A 1 175 ? 3.147 9.479 10.012 1.00 23.83 174 ALA L N 1
ATOM 1305 C CA . ALA A 1 175 ? 1.970 8.791 10.527 1.00 23.07 174 ALA L CA 1
ATOM 1306 C C . ALA A 1 175 ? 1.138 8.219 9.379 1.00 22.63 174 ALA L C 1
ATOM 1307 O O . ALA A 1 175 ? 1.283 8.637 8.225 1.00 22.07 174 ALA L O 1
ATOM 1309 N N . SER A 1 176 ? 0.279 7.257 9.707 1.00 22.28 175 SER L N 1
ATOM 1310 C CA . SER A 1 176 ? -0.599 6.619 8.730 1.00 22.07 175 SER L CA 1
ATOM 1311 C C . SER A 1 176 ? -1.999 6.468 9.297 1.00 21.56 175 SER L C 1
ATOM 1312 O O . SER A 1 176 ? -2.169 6.242 10.495 1.00 21.22 175 SER L O 1
ATOM 1315 N N . SER A 1 177 ? -2.995 6.590 8.426 1.00 21.27 176 SER L N 1
ATOM 1316 C CA . SER A 1 177 ? -4.380 6.333 8.798 1.00 20.97 176 SER L CA 1
ATOM 1317 C C . SER A 1 177 ? -5.068 5.523 7.703 1.00 21.13 176 SER L C 1
ATOM 1318 O O . SER A 1 177 ? -4.913 5.803 6.510 1.00 20.71 176 SER L O 1
ATOM 1321 N N . TYR A 1 178 ? -5.822 4.517 8.125 1.00 21.25 177 TYR L N 1
ATOM 1322 C CA . TYR A 1 178 ? -6.472 3.594 7.207 1.00 21.77 177 TYR L CA 1
ATOM 1323 C C . TYR A 1 178 ? -7.969 3.563 7.476 1.00 22.14 177 TYR L C 1
ATOM 1324 O O . TYR A 1 178 ? -8.392 3.389 8.621 1.00 22.29 177 TYR L O 1
ATOM 1333 N N . LEU A 1 179 ? -8.764 3.742 6.424 1.00 22.61 178 LEU L N 1
ATOM 1334 C CA . LEU A 1 179 ? -10.218 3.631 6.528 1.00 23.07 178 LEU L CA 1
ATOM 1335 C C . LEU A 1 179 ? -10.716 2.378 5.817 1.00 23.52 178 LEU L C 1
ATOM 1336 O O . LEU A 1 179 ? -10.537 2.225 4.606 1.00 23.31 178 LEU L O 1
ATOM 1341 N N . SER A 1 180 ? -11.343 1.492 6.583 1.00 24.14 179 SER L N 1
ATOM 1342 C CA . SER A 1 180 ? -11.909 0.261 6.046 1.00 25.00 179 SER L CA 1
ATOM 1343 C C . SER A 1 180 ? -13.370 0.452 5.659 1.00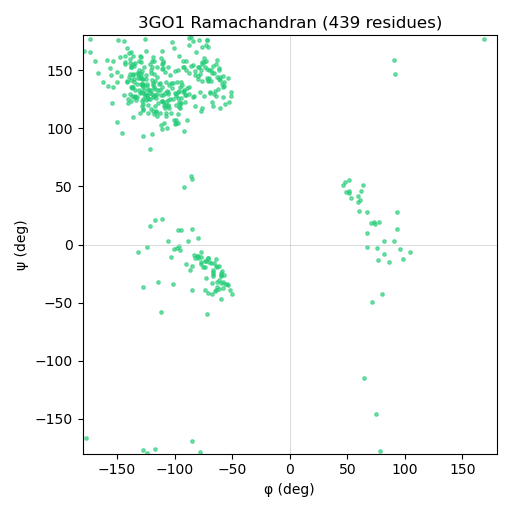 25.49 179 SER L C 1
ATOM 1344 O O . SER A 1 180 ? -14.162 1.004 6.429 1.00 25.47 179 SER L O 1
ATOM 1347 N N . LEU A 1 181 ? -13.710 0.003 4.455 1.00 26.00 180 LEU L N 1
ATOM 1348 C CA . LEU A 1 181 ? -15.077 0.052 3.950 1.00 26.62 180 LEU L CA 1
ATOM 1349 C C . LEU A 1 181 ? -15.393 -1.243 3.221 1.00 27.04 180 LEU L C 1
ATOM 1350 O O . LEU A 1 181 ? -14.487 -1.965 2.804 1.00 27.06 180 LEU L O 1
ATOM 1355 N N . THR A 1 182 ? -16.680 -1.540 3.066 1.00 27.82 181 THR L N 1
ATOM 1356 C CA . THR A 1 182 ? -17.104 -2.575 2.130 1.00 28.51 181 THR L CA 1
ATOM 1357 C C . THR A 1 182 ? -17.053 -1.949 0.739 1.00 29.03 181 THR L C 1
ATOM 1358 O O . THR A 1 182 ? -17.179 -0.727 0.617 1.00 29.19 181 THR L O 1
ATOM 1362 N N . PRO A 1 183 ? -16.854 -2.768 -0.314 1.00 29.73 182 PRO L N 1
ATOM 1363 C CA . PRO A 1 183 ? -16.881 -2.233 -1.681 1.00 30.23 182 PRO L CA 1
ATOM 1364 C C . PRO A 1 183 ? -18.199 -1.525 -2.009 1.00 30.90 182 PRO L C 1
ATOM 1365 O O . PRO A 1 183 ? -18.227 -0.630 -2.856 1.00 30.88 182 PRO L O 1
ATOM 1369 N N . GLU A 1 184 ? -19.271 -1.927 -1.328 1.00 31.56 183 GLU L N 1
ATOM 1370 C CA . GLU A 1 184 ? -20.590 -1.326 -1.499 1.00 32.39 183 GLU L CA 1
ATOM 1371 C C . GLU A 1 184 ? -20.635 0.081 -0.907 1.00 32.51 183 GLU L C 1
ATOM 1372 O O . GLU A 1 184 ? -21.199 0.993 -1.513 1.00 32.58 183 GLU L O 1
ATOM 1378 N N . GLN A 1 185 ? -20.033 0.248 0.272 1.00 32.78 184 GLN L N 1
ATOM 1379 C CA . GLN A 1 185 ? -19.911 1.556 0.923 1.00 32.99 184 GLN L CA 1
ATOM 1380 C C . GLN A 1 185 ? -19.039 2.516 0.116 1.00 32.89 184 GLN L C 1
ATOM 1381 O O . GLN A 1 185 ? -19.340 3.709 0.025 1.00 32.87 184 GLN L O 1
ATOM 1387 N N . TRP A 1 186 ? -17.958 1.984 -0.455 1.00 32.87 185 TRP L N 1
ATOM 1388 C CA . TRP A 1 186 ? -17.024 2.760 -1.272 1.00 32.88 185 TRP L CA 1
ATOM 1389 C C . TRP A 1 186 ? -17.708 3.390 -2.489 1.00 33.16 185 TRP L C 1
ATOM 1390 O O . TRP A 1 186 ? -17.536 4.579 -2.752 1.00 33.05 185 TRP L O 1
ATOM 1401 N N . LYS A 1 187 ? -18.500 2.593 -3.204 1.00 33.48 186 LYS L N 1
ATOM 1402 C CA . LYS A 1 187 ? -19.164 3.042 -4.432 1.00 33.88 186 LYS L CA 1
ATOM 1403 C C . LYS A 1 187 ? -20.396 3.919 -4.188 1.00 33.99 186 LYS L C 1
ATOM 1404 O O . LYS A 1 187 ? -20.854 4.610 -5.100 1.00 34.19 186 LYS L O 1
ATOM 1410 N N . SER A 1 188 ? -20.922 3.893 -2.965 1.00 34.10 187 SER L N 1
ATOM 1411 C CA . SER A 1 188 ? -22.166 4.595 -2.637 1.00 34.17 187 SER L CA 1
ATOM 1412 C C . SER A 1 188 ? -21.996 6.099 -2.392 1.00 34.01 187 SER L C 1
ATOM 1413 O O . SER A 1 188 ? -22.987 6.825 -2.288 1.00 34.13 187 SER L O 1
ATOM 1416 N N . HIS A 1 189 ? -20.752 6.562 -2.302 1.00 33.64 188 HIS L N 1
ATOM 1417 C CA . HIS A 1 189 ? -20.481 7.978 -2.052 1.00 33.41 188 HIS L CA 1
ATOM 1418 C C . HIS A 1 189 ? -19.772 8.649 -3.228 1.00 33.17 188 HIS L C 1
ATOM 1419 O O . HIS A 1 189 ? -19.065 7.991 -3.995 1.00 33.11 188 HIS L O 1
ATOM 1426 N N . ARG A 1 190 ? -19.981 9.958 -3.370 1.00 32.89 189 ARG L N 1
ATOM 1427 C CA . ARG A 1 190 ? -19.366 10.734 -4.447 1.00 32.56 189 ARG L CA 1
ATOM 1428 C C . ARG A 1 190 ? -17.877 10.960 -4.203 1.00 31.86 189 ARG L C 1
ATOM 1429 O O . ARG A 1 190 ? -17.079 10.916 -5.140 1.00 31.51 189 ARG L O 1
ATOM 1437 N N . SER A 1 191 ? -17.511 11.209 -2.946 1.00 31.10 190 SER L N 1
ATOM 1438 C CA . SER A 1 191 ? -16.121 11.487 -2.589 1.00 30.54 190 SER L CA 1
ATOM 1439 C C . SER A 1 191 ? -15.797 11.181 -1.129 1.00 29.90 190 SER L C 1
ATOM 1440 O O . SER A 1 191 ? -16.665 11.251 -0.256 1.00 29.87 190 SER L O 1
ATOM 1443 N N . TYR A 1 192 ? -14.534 10.841 -0.887 1.00 29.06 191 TYR L N 1
ATOM 1444 C CA . TYR A 1 192 ? -14.005 10.645 0.459 1.00 28.29 191 TYR L CA 1
ATOM 1445 C C . TYR A 1 192 ? -12.855 11.614 0.709 1.00 27.59 191 TYR L C 1
ATOM 1446 O O . TYR A 1 192 ? -12.119 11.956 -0.220 1.00 27.29 191 TYR L O 1
ATOM 1455 N N . SER A 1 193 ? -12.706 12.047 1.961 1.00 26.68 192 SER L N 1
ATOM 1456 C CA . SER A 1 193 ? -11.637 12.970 2.351 1.00 26.12 192 SER L CA 1
ATOM 1457 C C . SER A 1 193 ? -10.818 12.456 3.527 1.00 25.48 192 SER L C 1
ATOM 1458 O O . SER A 1 193 ? -11.371 11.919 4.490 1.00 25.06 192 SER L O 1
ATOM 1461 N N . CYS A 1 194 ? -9.500 12.626 3.436 1.00 24.78 193 CYS L N 1
ATOM 1462 C CA . CYS A 1 194 ? -8.624 12.517 4.597 1.00 24.39 193 CYS L CA 1
ATOM 1463 C C . CYS A 1 194 ? -8.159 13.926 4.974 1.00 23.96 193 CYS L C 1
ATOM 1464 O O . CYS A 1 194 ? -7.437 14.566 4.212 1.00 23.87 193 CYS L O 1
ATOM 1467 N N . GLN A 1 195 ? -8.588 14.408 6.139 1.00 23.64 194 GLN L N 1
ATOM 1468 C CA . GLN A 1 195 ? -8.210 15.743 6.607 1.00 23.47 194 GLN L CA 1
ATOM 1469 C C . GLN A 1 195 ? -7.172 15.646 7.715 1.00 23.12 194 GLN L C 1
ATOM 1470 O O . GLN A 1 195 ? -7.445 15.097 8.785 1.00 22.98 194 GLN L O 1
ATOM 1476 N N . VAL A 1 196 ? -5.988 16.193 7.459 1.00 22.55 195 VAL L N 1
ATOM 1477 C CA . VAL A 1 196 ? -4.895 16.140 8.423 1.00 22.17 195 VAL L CA 1
ATOM 1478 C C . VAL A 1 196 ? -4.662 17.522 9.035 1.00 22.18 195 VAL L C 1
ATOM 1479 O O . VAL A 1 196 ? -4.327 18.472 8.325 1.00 22.02 195 VAL L O 1
ATOM 1483 N N . THR A 1 197 ? -4.855 17.622 10.349 1.00 21.98 196 THR L N 1
ATOM 1484 C CA . THR A 1 197 ? -4.638 18.867 11.080 1.00 22.06 196 THR L CA 1
ATOM 1485 C C . THR A 1 197 ? -3.333 18.819 11.881 1.00 22.02 196 THR L C 1
ATOM 1486 O O . THR A 1 197 ? -3.115 17.909 12.689 1.00 21.66 196 THR L O 1
ATOM 1490 N N . HIS A 1 198 ? -2.480 19.812 11.629 1.00 22.16 197 HIS L N 1
ATOM 1491 C CA . HIS A 1 198 ? -1.173 19.941 12.267 1.00 22.39 197 HIS L CA 1
ATOM 1492 C C . HIS A 1 198 ? -0.927 21.401 12.640 1.00 22.74 197 HIS L C 1
ATOM 1493 O O . HIS A 1 198 ? -0.983 22.289 11.783 1.00 22.50 197 HIS L O 1
ATOM 1500 N N . GLU A 1 199 ? -0.662 21.638 13.924 1.00 23.32 198 GLU L N 1
ATOM 1501 C CA . GLU A 1 199 ? -0.413 22.985 14.447 1.00 23.99 198 GLU L CA 1
ATOM 1502 C C . GLU A 1 199 ? -1.450 23.993 13.943 1.00 24.03 198 GLU L C 1
ATOM 1503 O O . GLU A 1 199 ? -1.103 25.042 13.392 1.00 24.36 198 GLU L O 1
ATOM 1509 N N . GLY A 1 200 ? -2.723 23.643 14.105 1.00 24.09 199 GLY L N 1
ATOM 1510 C CA . GLY A 1 200 ? -3.836 24.525 13.750 1.00 24.05 199 GLY L CA 1
ATOM 1511 C C . GLY A 1 200 ? -4.177 24.674 12.275 1.00 23.97 199 GLY L C 1
ATOM 1512 O O . GLY A 1 200 ? -5.136 25.371 11.936 1.00 24.07 199 GLY L O 1
ATOM 1513 N N . SER A 1 201 ? -3.402 24.030 11.398 1.00 23.65 200 SER L N 1
ATOM 1514 C CA . SER A 1 201 ? -3.649 24.087 9.952 1.00 23.53 200 SER L CA 1
ATOM 1515 C C . SER A 1 201 ? -3.967 22.710 9.370 1.00 23.22 200 SER L C 1
ATOM 1516 O O . SER A 1 201 ? -3.444 21.699 9.833 1.00 23.23 200 SER L O 1
ATOM 1519 N N . THR A 1 202 ? -4.822 22.683 8.351 1.00 22.97 201 THR L N 1
ATOM 1520 C CA . THR A 1 202 ? -5.325 21.427 7.802 1.00 22.90 201 THR L CA 1
ATOM 1521 C C . THR A 1 202 ? -4.925 21.217 6.346 1.00 22.85 201 THR L C 1
ATOM 1522 O O . THR A 1 202 ? -5.114 22.101 5.508 1.00 23.01 201 THR L O 1
ATOM 1526 N N . VAL A 1 203 ? -4.357 20.046 6.065 1.00 22.60 202 VAL L N 1
ATOM 1527 C CA . VAL A 1 203 ? -4.118 19.598 4.696 1.00 22.42 202 VAL L CA 1
ATOM 1528 C C . VAL A 1 203 ? -5.090 18.457 4.381 1.00 22.33 202 VAL L C 1
ATOM 1529 O O . VAL A 1 203 ? -5.105 17.425 5.064 1.00 22.03 202 VAL L O 1
ATOM 1533 N N . GLU A 1 204 ? -5.914 18.667 3.360 1.00 22.37 203 GLU L N 1
ATOM 1534 C CA . GLU A 1 204 ? -6.951 17.712 2.987 1.00 22.54 203 GLU L CA 1
ATOM 1535 C C . GLU A 1 204 ? -6.738 17.164 1.577 1.00 22.36 203 GLU L C 1
ATOM 1536 O O . GLU A 1 204 ? -6.430 17.913 0.641 1.00 22.46 203 GLU L O 1
ATOM 1542 N N . LYS A 1 205 ? -6.894 15.850 1.444 1.00 21.94 204 LYS L N 1
ATOM 1543 C CA . LYS A 1 205 ? -6.893 15.186 0.146 1.00 21.73 204 LYS L CA 1
ATOM 1544 C C . LYS A 1 205 ? -8.223 14.480 -0.067 1.00 21.85 204 LYS L C 1
ATOM 1545 O O . LYS A 1 205 ? -8.790 13.922 0.873 1.00 21.69 204 LYS L O 1
ATOM 1551 N N . THR A 1 206 ? -8.721 14.518 -1.301 1.00 22.22 205 THR L N 1
ATOM 1552 C CA . THR A 1 206 ? -9.983 13.864 -1.651 1.00 22.51 205 THR L CA 1
ATOM 1553 C C . THR A 1 206 ? -9.787 12.795 -2.726 1.00 22.90 205 THR L C 1
ATOM 1554 O O . THR A 1 206 ? -8.858 12.877 -3.534 1.00 22.59 205 THR L O 1
ATOM 1558 N N . VAL A 1 207 ? -10.666 11.796 -2.717 1.00 23.42 206 VAL L N 1
ATOM 1559 C CA . VAL A 1 207 ? -10.711 10.758 -3.751 1.00 24.32 206 VAL L CA 1
ATOM 1560 C C . VAL A 1 207 ? -12.160 10.462 -4.115 1.00 24.76 206 VAL L C 1
ATOM 1561 O O . VAL A 1 207 ? -13.047 10.531 -3.260 1.00 24.86 206 VAL L O 1
ATOM 1565 N N . ALA A 1 208 ? -12.392 10.132 -5.381 1.00 25.50 207 ALA L N 1
ATOM 1566 C CA . ALA A 1 208 ? -13.730 9.818 -5.864 1.00 26.29 207 ALA L CA 1
ATOM 1567 C C . ALA A 1 208 ? -13.742 8.465 -6.570 1.00 26.84 207 ALA L C 1
ATOM 1568 O O . ALA A 1 208 ? -12.868 8.192 -7.392 1.00 27.07 207 ALA L O 1
ATOM 1570 N N . PRO A 1 209 ? -14.727 7.608 -6.239 1.00 27.53 208 PRO L N 1
ATOM 1571 C CA . PRO A 1 209 ? -14.901 6.315 -6.903 1.00 27.99 208 PRO L CA 1
ATOM 1572 C C . PRO A 1 209 ? -15.180 6.473 -8.394 1.00 28.35 208 PRO L C 1
ATOM 1573 O O . PRO A 1 209 ? -14.395 5.996 -9.215 1.00 29.04 208 PRO L O 1
ATOM 1577 N N . GLU B 2 1 ? 34.953 -4.688 10.256 1.00 30.99 1 GLU H N 1
ATOM 1578 C CA . GLU B 2 1 ? 34.366 -5.552 9.193 1.00 30.80 1 GLU H CA 1
ATOM 1579 C C . GLU B 2 1 ? 33.450 -6.647 9.736 1.00 30.22 1 GLU H C 1
ATOM 1580 O O . GLU B 2 1 ? 32.682 -7.243 8.977 1.00 30.02 1 GLU H O 1
ATOM 1586 N N . VAL B 2 2 ? 33.540 -6.924 11.037 1.00 29.61 2 VAL H N 1
ATOM 1587 C CA . VAL B 2 2 ? 32.670 -7.925 11.656 1.00 28.92 2 VAL H CA 1
ATOM 1588 C C . VAL B 2 2 ? 31.211 -7.537 11.439 1.00 28.54 2 VAL H C 1
ATOM 1589 O O . VAL B 2 2 ? 30.809 -6.405 11.726 1.00 28.58 2 VAL H O 1
ATOM 1593 N N . GLN B 2 3 ? 30.442 -8.477 10.896 1.00 28.11 3 GLN H N 1
ATOM 1594 C CA . GLN B 2 3 ? 29.005 -8.309 10.715 1.00 27.82 3 GLN H CA 1
ATOM 1595 C C . GLN B 2 3 ? 28.238 -9.445 11.372 1.00 27.07 3 GLN H C 1
ATOM 1596 O O . GLN B 2 3 ? 28.668 -10.601 11.345 1.00 26.84 3 GLN H O 1
ATOM 1602 N N . LEU B 2 4 ? 27.099 -9.101 11.963 1.00 26.24 4 LEU H N 1
ATOM 1603 C CA . LEU B 2 4 ? 26.284 -10.065 12.689 1.00 25.47 4 LEU H CA 1
ATOM 1604 C C . LEU B 2 4 ? 24.873 -10.109 12.130 1.00 25.20 4 LEU H C 1
ATOM 1605 O O . LEU B 2 4 ? 24.253 -9.070 11.905 1.00 25.14 4 LEU H O 1
ATOM 1610 N N . GLN B 2 5 ? 24.375 -11.320 11.908 1.00 24.74 5 GLN H N 1
ATOM 1611 C CA . GLN B 2 5 ? 23.031 -11.516 11.384 1.00 24.60 5 GLN H CA 1
ATOM 1612 C C . GLN B 2 5 ? 22.254 -12.476 12.283 1.00 24.13 5 GLN H C 1
ATOM 1613 O O . GLN B 2 5 ? 22.615 -13.647 12.408 1.00 23.72 5 GLN H O 1
ATOM 1619 N N . GLU B 2 6 ? 21.193 -11.967 12.905 1.00 23.70 6 GLU H N 1
ATOM 1620 C CA . GLU B 2 6 ? 20.314 -12.799 13.723 1.00 23.61 6 GLU H CA 1
ATOM 1621 C C . GLU B 2 6 ? 19.228 -13.438 12.865 1.00 23.88 6 GLU H C 1
ATOM 1622 O O . GLU B 2 6 ? 18.773 -12.852 11.879 1.00 23.69 6 GLU H O 1
ATOM 1628 N N . SER B 2 7 ? 18.824 -14.644 13.250 1.00 24.26 7 SER H N 1
ATOM 1629 C CA . SER B 2 7 ? 17.683 -15.311 12.635 1.00 24.73 7 SER H CA 1
ATOM 1630 C C . SER B 2 7 ? 16.807 -15.938 13.712 1.00 24.71 7 SER H C 1
ATOM 1631 O O . SER B 2 7 ? 17.305 -16.557 14.656 1.00 24.45 7 SER H O 1
ATOM 1634 N N . GLY B 2 8 ? 15.499 -15.756 13.567 1.00 24.85 8 GLY H N 1
ATOM 1635 C CA . GLY B 2 8 ? 14.541 -16.245 14.548 1.00 25.08 8 GLY H CA 1
ATOM 1636 C C . GLY B 2 8 ? 13.206 -16.621 13.940 1.00 25.15 8 GLY H C 1
ATOM 1637 O O . GLY B 2 8 ? 12.990 -16.417 12.746 1.00 25.15 8 GLY H O 1
ATOM 1638 N N . PRO B 2 9 ? 12.294 -17.161 14.768 1.00 25.43 9 PRO H N 1
ATOM 1639 C CA . PRO B 2 9 ? 11.005 -17.665 14.294 1.00 25.57 9 PRO H CA 1
ATOM 1640 C C . PRO B 2 9 ? 9.941 -16.577 14.124 1.00 25.73 9 PRO H C 1
ATOM 1641 O O . PRO B 2 9 ? 8.890 -16.839 13.531 1.00 26.04 9 PRO H O 1
ATOM 1645 N N . GLY B 2 10 ? 10.212 -15.379 14.643 1.00 25.77 10 GLY H N 1
ATOM 1646 C CA . GLY B 2 10 ? 9.257 -14.271 14.623 1.00 26.07 10 GLY H CA 1
ATOM 1647 C C . GLY B 2 10 ? 8.202 -14.367 15.714 1.00 26.28 10 GLY H C 1
ATOM 1648 O O . GLY B 2 10 ? 7.858 -13.369 16.359 1.00 26.33 10 GLY H O 1
ATOM 1649 N N . LEU B 2 11 ? 7.695 -15.580 15.915 1.00 26.48 11 LEU H N 1
ATOM 1650 C CA . LEU B 2 11 ? 6.619 -15.841 16.858 1.00 26.69 11 LEU H CA 1
ATOM 1651 C C . LEU B 2 11 ? 6.889 -17.121 17.642 1.00 26.78 11 LEU H C 1
ATOM 1652 O O . LEU B 2 11 ? 7.298 -18.136 17.071 1.00 26.66 11 LEU H O 1
ATOM 1657 N N . VAL B 2 12 ? 6.669 -17.053 18.953 1.00 27.16 12 VAL H N 1
ATOM 1658 C CA . VAL B 2 12 ? 6.770 -18.211 19.842 1.00 27.63 12 VAL H CA 1
ATOM 1659 C C . VAL B 2 12 ? 5.568 -18.207 20.788 1.00 28.01 12 VAL H C 1
ATOM 1660 O O . VAL B 2 12 ? 5.144 -17.151 21.258 1.00 27.92 12 VAL H O 1
ATOM 1664 N N . LYS B 2 13 ? 5.016 -19.389 21.051 1.00 28.55 13 LYS H N 1
ATOM 1665 C CA . LYS B 2 13 ? 3.894 -19.529 21.977 1.00 29.12 13 LYS H CA 1
ATOM 1666 C C . LYS B 2 13 ? 4.376 -19.473 23.424 1.00 29.32 13 LYS H C 1
ATOM 1667 O O . LYS B 2 13 ? 5.483 -19.927 23.715 1.00 29.35 13 LYS H O 1
ATOM 1673 N N . PRO B 2 14 ? 3.551 -18.913 24.335 1.00 29.53 14 PRO H N 1
ATOM 1674 C CA . PRO B 2 14 ? 3.898 -18.902 25.759 1.00 29.62 14 PRO H CA 1
ATOM 1675 C C . PRO B 2 14 ? 4.230 -20.303 26.276 1.00 29.72 14 PRO H C 1
ATOM 1676 O O . PRO B 2 14 ? 3.625 -21.284 25.834 1.00 29.59 14 PRO H O 1
ATOM 1680 N N . SER B 2 15 ? 5.208 -20.372 27.183 1.00 29.81 15 SER H N 1
ATOM 1681 C CA . SER B 2 15 ? 5.729 -21.619 27.775 1.00 29.99 15 SER H CA 1
ATOM 1682 C C . SER B 2 15 ? 6.675 -22.430 26.871 1.00 29.92 15 SER H C 1
ATOM 1683 O O . SER B 2 15 ? 7.362 -23.338 27.348 1.00 30.04 15 SER H O 1
ATOM 1686 N N . GLU B 2 16 ? 6.718 -22.100 25.579 1.00 29.72 16 GLU H N 1
ATOM 1687 C CA . GLU B 2 16 ? 7.615 -22.780 24.640 1.00 29.53 16 GLU H CA 1
ATOM 1688 C C . GLU B 2 16 ? 9.048 -22.256 24.750 1.00 29.01 16 GLU H C 1
ATOM 1689 O O . GLU B 2 16 ? 9.319 -21.315 25.499 1.00 28.84 16 GLU H O 1
ATOM 1695 N N . THR B 2 17 ? 9.956 -22.874 23.997 1.00 28.43 17 THR H N 1
ATOM 1696 C CA . THR B 2 17 ? 11.357 -22.463 23.972 1.00 27.89 17 THR H CA 1
ATOM 1697 C C . THR B 2 17 ? 11.645 -21.579 22.759 1.00 27.49 17 THR H C 1
ATOM 1698 O O . THR B 2 17 ? 11.323 -21.938 21.623 1.00 27.33 17 THR H O 1
ATOM 1702 N N . LEU B 2 18 ? 12.238 -20.417 23.015 1.00 26.83 18 LEU H N 1
ATOM 1703 C CA . LEU B 2 18 ? 12.700 -19.539 21.948 1.00 26.32 18 LEU H CA 1
ATOM 1704 C C . LEU B 2 18 ? 14.091 -19.967 21.480 1.00 26.00 18 LEU H C 1
ATOM 1705 O O . LEU B 2 18 ? 15.009 -20.107 22.291 1.00 26.04 18 LEU H O 1
ATOM 1710 N N . SER B 2 19 ? 14.230 -20.182 20.174 1.00 25.70 19 SER H N 1
ATOM 1711 C CA . SER B 2 19 ? 15.520 -20.511 19.568 1.00 25.36 19 SER H CA 1
ATOM 1712 C C . SER B 2 19 ? 15.929 -19.452 18.551 1.00 24.88 19 SER H C 1
ATOM 1713 O O . SER B 2 19 ? 15.162 -19.116 17.644 1.00 24.76 19 SER H O 1
ATOM 1716 N N . LEU B 2 20 ? 17.135 -18.919 18.723 1.00 24.19 20 LEU H N 1
ATOM 1717 C CA . LEU B 2 20 ? 17.689 -17.933 17.798 1.00 23.63 20 LEU H CA 1
ATOM 1718 C C . LEU B 2 20 ? 19.084 -18.343 17.372 1.00 23.47 20 LEU H C 1
ATOM 1719 O O . LEU B 2 20 ? 19.761 -19.092 18.075 1.00 23.41 20 LEU H O 1
ATOM 1724 N N . THR B 2 21 ? 19.509 -17.838 16.219 1.00 23.21 21 THR H N 1
ATOM 1725 C CA . THR B 2 21 ? 20.863 -18.057 15.737 1.00 23.30 21 THR H CA 1
ATOM 1726 C C . THR B 2 21 ? 21.457 -16.724 15.295 1.00 23.26 21 THR H C 1
ATOM 1727 O O . THR B 2 21 ? 20.751 -15.862 14.770 1.00 23.33 21 THR H O 1
ATOM 1731 N N . CYS B 2 22 ? 22.749 -16.559 15.554 1.00 23.14 22 CYS H N 1
ATOM 1732 C CA . CYS B 2 22 ? 23.510 -15.434 15.046 1.00 23.10 22 CYS H CA 1
ATOM 1733 C C . CYS B 2 22 ? 24.662 -15.974 14.208 1.00 23.18 22 CYS H C 1
ATOM 1734 O O . CYS B 2 22 ? 25.389 -16.868 14.644 1.00 22.82 22 CYS H O 1
ATOM 1737 N N . THR B 2 23 ? 24.807 -15.442 12.998 1.00 23.19 23 THR H N 1
ATOM 1738 C CA . THR B 2 23 ? 25.909 -15.821 12.121 1.00 23.66 23 THR H CA 1
ATOM 1739 C C . THR B 2 23 ? 26.944 -14.693 12.086 1.00 23.67 23 THR H C 1
ATOM 1740 O O . THR B 2 23 ? 26.600 -13.524 11.885 1.00 23.52 23 THR H O 1
ATOM 1744 N N . VAL B 2 24 ? 28.204 -15.060 12.308 1.00 23.85 24 VAL H N 1
ATOM 1745 C CA . VAL B 2 24 ? 29.316 -14.115 12.306 1.00 24.07 24 VAL H CA 1
ATOM 1746 C C . VAL B 2 24 ? 30.040 -14.166 10.963 1.00 24.43 24 VAL H C 1
ATOM 1747 O O . VAL B 2 24 ? 30.406 -15.244 10.484 1.00 24.45 24 VAL H O 1
ATOM 1751 N N . SER B 2 25 ? 30.238 -12.997 10.360 1.00 24.77 25 SER H N 1
ATOM 1752 C CA . SER B 2 25 ? 31.026 -12.888 9.135 1.00 25.20 25 SER H CA 1
ATOM 1753 C C . SER B 2 25 ? 31.976 -11.690 9.195 1.00 25.31 25 SER H C 1
ATOM 1754 O O . SER B 2 25 ? 31.806 -10.792 10.027 1.00 25.42 25 SER H O 1
ATOM 1757 N N . GLY B 2 26 ? 32.982 -11.695 8.323 1.00 25.38 26 GLY H N 1
ATOM 1758 C CA . GLY B 2 26 ? 33.909 -10.571 8.189 1.00 25.34 26 GLY H CA 1
ATOM 1759 C C . GLY B 2 26 ? 34.918 -10.407 9.311 1.00 25.31 26 GLY H C 1
ATOM 1760 O O . GLY B 2 26 ? 35.487 -9.328 9.482 1.00 25.49 26 GLY H O 1
ATOM 1761 N N . GLY B 2 27 ? 35.147 -11.475 10.072 1.00 25.23 27 GLY H N 1
ATOM 1762 C CA . GLY B 2 27 ? 36.083 -11.442 11.195 1.00 24.98 27 GLY H CA 1
ATOM 1763 C C . GLY B 2 27 ? 36.210 -12.779 11.907 1.00 24.75 27 GLY H C 1
ATOM 1764 O O . GLY B 2 27 ? 35.391 -13.673 11.691 1.00 24.80 27 GLY H O 1
ATOM 1765 N N . PRO B 2 28 ? 37.239 -12.922 12.765 1.00 24.57 28 PRO H N 1
ATOM 1766 C CA . PRO B 2 28 ? 37.516 -14.165 13.487 1.00 24.39 28 PRO H CA 1
ATOM 1767 C C . PRO B 2 28 ? 36.444 -14.525 14.516 1.00 24.27 28 PRO H C 1
ATOM 1768 O O . PRO B 2 28 ? 35.755 -13.642 15.033 1.00 24.18 28 PRO H O 1
ATOM 1772 N N . ILE B 2 29 ? 36.321 -15.816 14.809 1.00 24.12 29 ILE H N 1
ATOM 1773 C CA . ILE B 2 29 ? 35.407 -16.290 15.849 1.00 24.00 29 ILE H CA 1
ATOM 1774 C C . ILE B 2 29 ? 36.081 -16.275 17.234 1.00 24.02 29 ILE H C 1
ATOM 1775 O O . ILE B 2 29 ? 35.402 -16.229 18.266 1.00 24.03 29 ILE H O 1
ATOM 1780 N N . ASN B 2 30 ? 37.415 -16.296 17.238 1.00 24.02 30 ASN H N 1
ATOM 1781 C CA . ASN B 2 30 ? 38.226 -16.172 18.454 1.00 24.19 30 ASN H CA 1
ATOM 1782 C C . ASN B 2 30 ? 38.194 -14.734 18.982 1.00 23.89 30 ASN H C 1
ATOM 1783 O O . ASN B 2 30 ? 37.669 -13.835 18.320 1.00 23.92 30 ASN H O 1
ATOM 1788 N N . ASN B 2 31 ? 38.755 -14.534 20.176 1.00 23.53 31 ASN H N 1
ATOM 1789 C CA . ASN B 2 31 ? 38.948 -13.203 20.768 1.00 23.11 31 ASN H CA 1
ATOM 1790 C C . ASN B 2 31 ? 37.687 -12.339 20.850 1.00 22.44 31 ASN H C 1
ATOM 1791 O O . ASN B 2 31 ? 37.730 -11.131 20.609 1.00 22.21 31 ASN H O 1
ATOM 1796 N N . ALA B 2 32 ? 36.567 -12.970 21.187 1.00 21.70 32 ALA H N 1
ATOM 1797 C CA . ALA B 2 32 ? 35.314 -12.246 21.368 1.00 20.99 32 ALA H CA 1
ATOM 1798 C C . ALA B 2 32 ? 34.373 -12.994 22.297 1.00 20.45 32 ALA H C 1
ATOM 1799 O O . ALA B 2 32 ? 34.348 -14.227 22.317 1.00 20.30 32 ALA H O 1
ATOM 1801 N N . TYR B 2 33 ? 33.610 -12.237 23.077 1.00 19.59 33 TYR H N 1
ATOM 1802 C CA . TYR B 2 33 ? 32.503 -12.806 23.823 1.00 19.03 33 TYR H CA 1
ATOM 1803 C C . TYR B 2 33 ? 31.249 -12.486 23.025 1.00 18.80 33 TYR H C 1
ATOM 1804 O O . TYR B 2 33 ? 30.786 -11.342 23.004 1.00 18.61 33 TYR H O 1
ATOM 1813 N N . TRP B 2 34 ? 30.741 -13.499 22.331 1.00 18.51 34 TRP H N 1
ATOM 1814 C CA . TRP B 2 34 ? 29.591 -13.339 21.445 1.00 18.69 34 TRP H CA 1
ATOM 1815 C C . TRP B 2 34 ? 28.324 -13.247 22.276 1.00 18.64 34 TRP H C 1
ATOM 1816 O O . TRP B 2 34 ? 27.963 -14.188 22.985 1.00 18.64 34 TRP H O 1
ATOM 1827 N N . THR B 2 35 ? 27.661 -12.099 22.174 1.00 18.74 35 THR H N 1
ATOM 1828 C CA . THR B 2 35 ? 26.686 -11.672 23.173 1.00 18.81 35 THR H CA 1
ATOM 1829 C C . THR B 2 35 ? 25.268 -11.542 22.627 1.00 18.99 35 THR H C 1
ATOM 1830 O O . THR B 2 35 ? 25.061 -11.091 21.500 1.00 19.02 35 THR H O 1
ATOM 1834 N N . TRP B 2 36 ? 24.301 -11.957 23.444 1.00 19.07 36 TRP H N 1
ATOM 1835 C CA . TRP B 2 36 ? 22.893 -11.703 23.183 1.00 19.33 36 TRP H CA 1
ATOM 1836 C C . TRP B 2 36 ? 22.390 -10.624 24.131 1.00 19.46 36 TRP H C 1
ATOM 1837 O O . TRP B 2 36 ? 22.654 -10.671 25.335 1.00 19.63 36 TRP H O 1
ATOM 1848 N N . ILE B 2 37 ? 21.685 -9.647 23.568 1.00 19.63 37 ILE H N 1
ATOM 1849 C CA . ILE B 2 37 ? 21.086 -8.539 24.310 1.00 19.96 37 ILE H CA 1
ATOM 1850 C C . ILE B 2 37 ? 19.680 -8.350 23.746 1.00 20.17 37 ILE H C 1
ATOM 1851 O O . ILE B 2 37 ? 19.457 -8.573 22.557 1.00 20.25 37 ILE H O 1
ATOM 1856 N N . ARG B 2 38 ? 18.730 -7.952 24.586 1.00 20.23 38 ARG H N 1
ATOM 1857 C CA . ARG B 2 38 ? 17.360 -7.777 24.109 1.00 20.47 38 ARG H CA 1
ATOM 1858 C C . ARG B 2 38 ? 16.744 -6.435 24.495 1.00 20.75 38 ARG H C 1
ATOM 1859 O O . ARG B 2 38 ? 17.230 -5.747 25.397 1.00 20.37 38 ARG H O 1
ATOM 1867 N N . GLN B 2 39 ? 15.672 -6.070 23.796 1.00 21.34 39 GLN H N 1
ATOM 1868 C CA . GLN B 2 39 ? 15.011 -4.791 24.017 1.00 22.07 39 GLN H CA 1
ATOM 1869 C C . GLN B 2 39 ? 13.517 -4.892 23.710 1.00 22.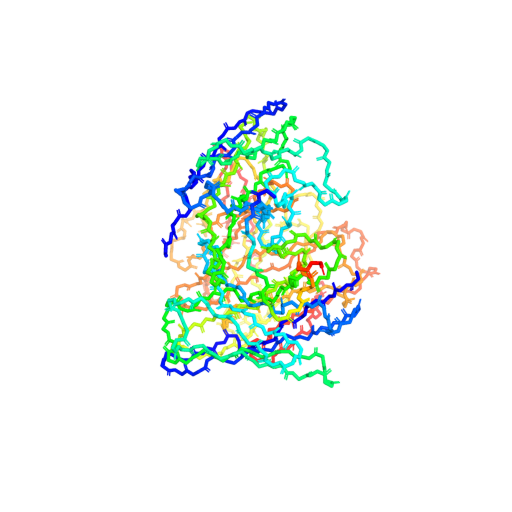71 39 GLN H C 1
ATOM 1870 O O . GLN B 2 39 ? 13.130 -4.959 22.542 1.00 22.45 39 GLN H O 1
ATOM 1876 N N . PRO B 2 40 ? 12.676 -4.923 24.763 1.00 23.69 40 PRO H N 1
ATOM 1877 C CA . PRO B 2 40 ? 11.221 -4.881 24.585 1.00 24.52 40 PRO H CA 1
ATOM 1878 C C . PRO B 2 40 ? 10.782 -3.585 23.902 1.00 25.36 40 PRO H C 1
ATOM 1879 O O . PRO B 2 40 ? 11.453 -2.561 24.058 1.00 25.55 40 PRO H O 1
ATOM 1883 N N . PRO B 2 41 ? 9.673 -3.628 23.135 1.00 26.25 41 PRO H N 1
ATOM 1884 C CA . PRO B 2 41 ? 9.169 -2.431 22.461 1.00 26.81 41 PRO H CA 1
ATOM 1885 C C . PRO B 2 41 ? 9.032 -1.257 23.426 1.00 27.14 41 PRO H C 1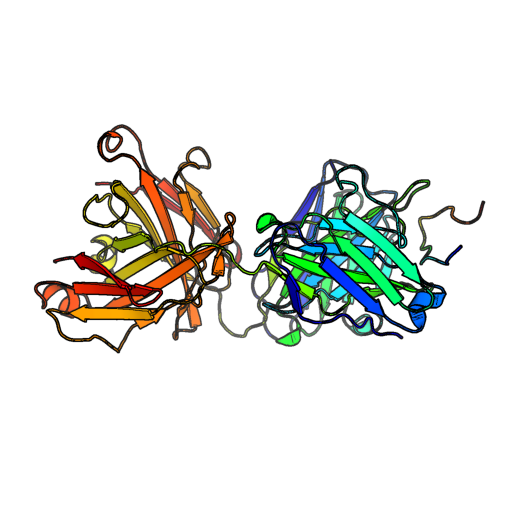
ATOM 1886 O O . PRO B 2 41 ? 8.427 -1.402 24.491 1.00 27.61 41 PRO H O 1
ATOM 1890 N N . GLY B 2 42 ? 9.623 -0.121 23.062 1.00 27.36 42 GLY H N 1
ATOM 1891 C CA . GLY B 2 42 ? 9.558 1.100 23.872 1.00 27.51 42 GLY H CA 1
ATOM 1892 C C . GLY B 2 42 ? 10.272 1.063 25.215 1.00 27.50 42 GLY H C 1
ATOM 1893 O O . GLY B 2 42 ? 10.107 1.974 26.032 1.00 27.76 42 GLY H O 1
ATOM 1894 N N . LYS B 2 43 ? 11.065 0.018 25.448 1.00 27.32 43 LYS H N 1
ATOM 1895 C CA . LYS B 2 43 ? 11.782 -0.150 26.714 1.00 27.09 43 LYS H CA 1
ATOM 1896 C C . LYS B 2 43 ? 13.304 -0.128 26.520 1.00 26.55 43 LYS H C 1
ATOM 1897 O O . LYS B 2 43 ? 13.796 0.103 25.410 1.00 26.51 43 LYS H O 1
ATOM 1903 N N . GLY B 2 44 ? 14.041 -0.360 27.604 1.00 25.87 44 GLY H N 1
ATOM 1904 C CA . GLY B 2 44 ? 15.500 -0.318 27.569 1.00 25.10 44 GLY H CA 1
ATOM 1905 C C . GLY B 2 44 ? 16.172 -1.629 27.197 1.00 24.48 44 GLY H C 1
ATOM 1906 O O . GLY B 2 44 ? 15.514 -2.654 26.996 1.00 24.52 44 GLY H O 1
ATOM 1907 N N . LEU B 2 45 ? 17.497 -1.589 27.113 1.00 23.81 45 LEU H N 1
ATOM 1908 C CA . LEU B 2 45 ? 18.293 -2.769 26.789 1.00 23.19 45 LEU H CA 1
ATOM 1909 C C . LEU B 2 45 ? 18.479 -3.658 28.017 1.00 22.94 45 LEU H C 1
ATOM 1910 O O . LEU B 2 45 ? 18.598 -3.162 29.141 1.00 22.68 45 LEU H O 1
ATOM 1915 N N . GLU B 2 46 ? 18.500 -4.969 27.793 1.00 22.56 46 GLU H N 1
ATOM 1916 C CA . GLU B 2 46 ? 18.780 -5.932 28.856 1.00 22.30 46 GLU H CA 1
ATOM 1917 C C . GLU B 2 46 ? 19.781 -6.990 28.398 1.00 21.98 46 GLU H C 1
ATOM 1918 O O . GLU B 2 46 ? 19.600 -7.626 27.358 1.00 22.00 46 GLU H O 1
ATOM 1924 N N . TYR B 2 47 ? 20.834 -7.171 29.192 1.00 21.55 47 TYR H N 1
ATOM 1925 C CA . TYR B 2 47 ? 21.858 -8.180 28.928 1.00 21.29 47 TYR H CA 1
ATOM 1926 C C . TYR B 2 47 ? 21.302 -9.592 29.103 1.00 21.10 47 TYR H C 1
ATOM 1927 O O . TYR B 2 47 ? 20.510 -9.847 30.013 1.00 21.25 47 TYR H O 1
ATOM 1936 N N . LEU B 2 48 ? 21.708 -10.502 28.220 1.00 20.64 48 LEU H N 1
ATOM 1937 C CA . LEU B 2 48 ? 21.312 -11.906 28.337 1.00 20.39 48 LEU H CA 1
ATOM 1938 C C . LEU B 2 48 ? 22.503 -12.796 28.683 1.00 20.12 48 LEU H C 1
ATOM 1939 O O . LEU B 2 48 ? 22.495 -13.486 29.705 1.00 19.85 48 LEU H O 1
ATOM 1944 N N . GLY B 2 49 ? 23.527 -12.777 27.837 1.00 19.73 49 GLY H N 1
ATOM 1945 C CA . GLY B 2 49 ? 24.734 -13.545 28.109 1.00 19.47 49 GLY H CA 1
ATOM 1946 C C . GLY B 2 49 ? 25.697 -13.633 26.947 1.00 19.42 49 GLY H C 1
ATOM 1947 O O . GLY B 2 49 ? 25.412 -13.137 25.852 1.00 19.30 49 GLY H O 1
ATOM 1948 N N . TYR B 2 50 ? 26.840 -14.269 27.189 1.00 19.24 50 TYR H N 1
ATOM 1949 C CA . TYR B 2 50 ? 27.812 -14.509 26.129 1.00 19.29 50 TYR H CA 1
ATOM 1950 C C . TYR B 2 50 ? 28.279 -15.959 26.033 1.00 19.38 50 TYR H C 1
ATOM 1951 O O . TYR B 2 50 ? 28.108 -16.750 26.967 1.00 19.41 50 TYR H O 1
ATOM 1960 N N . VAL B 2 51 ? 28.839 -16.294 24.875 1.00 19.48 51 VAL H N 1
ATOM 1961 C CA . VAL B 2 51 ? 29.589 -17.525 24.692 1.00 19.68 51 VAL H CA 1
ATOM 1962 C C . VAL B 2 51 ? 30.942 -17.176 24.069 1.00 19.84 51 VAL H C 1
ATOM 1963 O O . VAL B 2 51 ? 31.030 -16.318 23.187 1.00 19.77 51 VAL H O 1
ATOM 1967 N N . TYR B 2 52 ? 31.988 -17.816 24.577 1.00 20.21 52 TYR H N 1
ATOM 1968 C CA . TYR B 2 52 ? 33.339 -17.717 24.035 1.00 20.64 52 TYR H CA 1
ATOM 1969 C C . TYR B 2 52 ? 33.540 -18.910 23.098 1.00 20.86 52 TYR H C 1
ATOM 1970 O O . TYR B 2 52 ? 32.785 -19.881 23.174 1.00 21.04 52 TYR H O 1
ATOM 1979 N N . HIS B 2 53 ? 34.539 -18.846 22.215 1.00 21.04 53 HIS H N 1
ATOM 1980 C CA . HIS B 2 53 ? 34.740 -19.899 21.209 1.00 21.34 53 HIS H CA 1
ATOM 1981 C C . HIS B 2 53 ? 34.985 -21.296 21.796 1.00 21.50 53 HIS H C 1
ATOM 1982 O O . HIS B 2 53 ? 34.723 -22.296 21.133 1.00 21.39 53 HIS H O 1
ATOM 1989 N N . THR B 2 54 ? 35.476 -21.356 23.034 1.00 21.73 54 THR H N 1
ATOM 1990 C CA . THR B 2 54 ? 35.728 -22.634 23.710 1.00 22.11 54 THR H CA 1
ATOM 1991 C C . THR B 2 54 ? 34.449 -23.233 24.296 1.00 22.30 54 THR H C 1
ATOM 1992 O O . THR B 2 54 ? 34.445 -24.383 24.745 1.00 22.27 54 THR H O 1
ATOM 1996 N N . GLY B 2 55 ? 33.376 -22.444 24.300 1.00 22.37 55 GLY H N 1
ATOM 1997 C CA . GLY B 2 55 ? 32.085 -22.878 24.824 1.00 22.50 55 GLY H CA 1
ATOM 1998 C C . GLY B 2 55 ? 31.752 -22.292 26.184 1.00 22.43 55 GLY H C 1
ATOM 1999 O O . GLY B 2 55 ? 30.644 -22.481 26.686 1.00 22.71 55 GLY H O 1
ATOM 2000 N N . VAL B 2 56 ? 32.710 -21.585 26.782 1.00 22.39 56 VAL H N 1
ATOM 2001 C CA . VAL B 2 56 ? 32.502 -20.930 28.074 1.00 22.46 56 VAL H CA 1
ATOM 2002 C C . VAL B 2 56 ? 31.398 -19.889 27.951 1.00 22.35 56 VAL H C 1
ATOM 2003 O O . VAL B 2 56 ? 31.380 -19.103 27.001 1.00 22.21 56 VAL H O 1
ATOM 2007 N N . THR B 2 57 ? 30.475 -19.900 28.908 1.00 22.30 57 THR H N 1
ATOM 2008 C CA . THR B 2 57 ? 29.355 -18.968 28.900 1.00 22.41 57 THR H CA 1
ATOM 2009 C C . THR B 2 57 ? 29.331 -18.049 30.120 1.00 22.51 57 THR H C 1
ATOM 2010 O O . THR B 2 57 ? 29.970 -18.326 31.138 1.00 22.43 57 THR H O 1
ATOM 2014 N N . ASN B 2 58 ? 28.596 -16.949 29.988 1.00 22.51 58 ASN H N 1
ATOM 2015 C CA . ASN B 2 58 ? 28.314 -16.036 31.087 1.00 22.71 58 ASN H CA 1
ATOM 2016 C C . ASN B 2 58 ? 26.903 -15.498 30.929 1.00 22.95 58 ASN H C 1
ATOM 2017 O O . ASN B 2 58 ? 26.548 -14.994 29.867 1.00 22.80 58 ASN H O 1
ATOM 2022 N N . TYR B 2 59 ? 26.100 -15.597 31.984 1.00 23.12 59 TYR H N 1
ATOM 2023 C CA . TYR B 2 59 ? 24.694 -15.212 31.895 1.00 23.75 59 TYR H CA 1
ATOM 2024 C C . TYR B 2 59 ? 24.314 -14.103 32.865 1.00 24.10 59 TYR H C 1
ATOM 2025 O O . TYR B 2 59 ? 24.912 -13.970 33.937 1.00 24.08 59 TYR H O 1
ATOM 2034 N N . ASN B 2 60 ? 23.323 -13.308 32.467 1.00 24.61 60 ASN H N 1
ATOM 2035 C CA . ASN B 2 60 ? 22.603 -12.433 33.382 1.00 25.26 60 ASN H CA 1
ATOM 2036 C C . ASN B 2 60 ? 22.045 -13.315 34.507 1.00 25.78 60 ASN H C 1
ATOM 2037 O O . ASN B 2 60 ? 21.295 -14.256 34.231 1.00 25.54 60 ASN H O 1
ATOM 2042 N N . PRO B 2 61 ? 22.425 -13.027 35.771 1.00 26.44 61 PRO H N 1
ATOM 2043 C CA . PRO B 2 61 ? 22.003 -13.842 36.920 1.00 27.06 61 PRO H CA 1
ATOM 2044 C C . PRO B 2 61 ? 20.491 -14.037 37.013 1.00 27.61 61 PRO H C 1
ATOM 2045 O O . PRO B 2 61 ? 20.037 -15.110 37.415 1.00 27.80 61 PRO H O 1
ATOM 2049 N N . SER B 2 62 ? 19.727 -13.016 36.627 1.00 28.15 62 SER H N 1
ATOM 2050 C CA . SER B 2 62 ? 18.266 -13.055 36.726 1.00 28.83 62 SER H CA 1
ATOM 2051 C C . SER B 2 62 ? 17.611 -13.976 35.690 1.00 29.03 62 SER H C 1
ATOM 2052 O O . SER B 2 62 ? 16.437 -14.327 35.822 1.00 29.03 62 SER H O 1
ATOM 2055 N N . LEU B 2 63 ? 18.374 -14.372 34.673 1.00 29.21 63 LEU H N 1
ATOM 2056 C CA . LEU B 2 63 ? 17.842 -15.179 33.573 1.00 29.47 63 LEU H CA 1
ATOM 2057 C C . LEU B 2 63 ? 18.597 -16.493 33.349 1.00 29.53 63 LEU H C 1
ATOM 2058 O O . LEU B 2 63 ? 18.217 -17.293 32.487 1.00 29.36 63 LEU H O 1
ATOM 2063 N N . LYS B 2 64 ? 19.649 -16.715 34.137 1.00 29.64 64 LYS H N 1
ATOM 2064 C CA . LYS B 2 64 ? 20.522 -17.888 33.993 1.00 29.80 64 LYS H CA 1
ATOM 2065 C C . LYS B 2 64 ? 19.782 -19.229 33.917 1.00 29.72 64 LYS H C 1
ATOM 2066 O O . LYS B 2 64 ? 20.129 -20.085 33.101 1.00 29.73 64 LYS H O 1
ATOM 2072 N N . SER B 2 65 ? 18.766 -19.401 34.761 1.00 29.66 65 SER H N 1
ATOM 2073 C CA . SER B 2 65 ? 18.038 -20.671 34.860 1.00 29.59 65 SER H CA 1
ATOM 2074 C C . SER B 2 65 ? 17.231 -21.035 33.605 1.00 29.32 65 SER H C 1
ATOM 2075 O O . SER B 2 65 ? 16.941 -22.210 33.373 1.00 29.46 65 SER H O 1
ATOM 2078 N N . ARG B 2 66 ? 16.873 -20.032 32.805 1.00 28.74 66 ARG H N 1
ATOM 2079 C CA . ARG B 2 66 ? 16.059 -20.250 31.606 1.00 28.24 66 ARG H CA 1
ATOM 2080 C C . ARG B 2 66 ? 16.876 -20.199 30.314 1.00 27.79 66 ARG H C 1
ATOM 2081 O O . ARG B 2 66 ? 16.388 -20.572 29.244 1.00 27.60 66 ARG H O 1
ATOM 2089 N N . LEU B 2 67 ? 18.123 -19.754 30.425 1.00 27.35 67 LEU H N 1
ATOM 2090 C CA . LEU B 2 67 ? 18.919 -19.394 29.258 1.00 26.92 67 LEU H CA 1
ATOM 2091 C C . LEU B 2 67 ? 20.080 -20.351 29.003 1.00 26.53 67 LEU H C 1
ATOM 2092 O O . LEU B 2 67 ? 20.793 -20.741 29.929 1.00 26.35 67 LEU H O 1
ATOM 2097 N N . THR B 2 68 ? 20.246 -20.729 27.736 1.00 26.02 68 THR H N 1
ATOM 2098 C CA . THR B 2 68 ? 21.413 -21.483 27.283 1.00 25.58 68 THR H CA 1
ATOM 2099 C C . THR B 2 68 ? 21.932 -20.862 25.988 1.00 25.15 68 THR H C 1
ATOM 2100 O O . THR B 2 68 ? 21.175 -20.665 25.035 1.00 24.93 68 THR H O 1
ATOM 2104 N N . ILE B 2 69 ? 23.221 -20.541 25.969 1.00 24.61 69 ILE H N 1
ATOM 2105 C CA . ILE B 2 69 ? 23.870 -20.040 24.759 1.00 24.24 69 ILE H CA 1
ATOM 2106 C C . ILE B 2 69 ? 24.954 -21.028 24.334 1.00 24.24 69 ILE H C 1
ATOM 2107 O O . ILE B 2 69 ? 25.719 -21.521 25.165 1.00 24.27 69 ILE H O 1
ATOM 2112 N N . THR B 2 70 ? 24.988 -21.341 23.042 1.00 24.16 70 THR H N 1
ATOM 2113 C CA . THR B 2 70 ? 25.943 -22.307 22.503 1.00 24.13 70 THR H CA 1
ATOM 2114 C C . THR B 2 70 ? 26.638 -21.733 21.277 1.00 24.33 70 THR H C 1
ATOM 2115 O O . THR B 2 70 ? 26.122 -20.816 20.634 1.00 24.04 70 THR H O 1
ATOM 2119 N N . ILE B 2 71 ? 27.808 -22.277 20.958 1.00 24.49 71 ILE H N 1
ATOM 2120 C CA . ILE B 2 71 ? 28.559 -21.838 19.787 1.00 24.76 71 ILE H CA 1
ATOM 2121 C C . ILE B 2 71 ? 28.948 -23.014 18.888 1.00 25.16 71 ILE H C 1
ATOM 2122 O O . ILE B 2 71 ? 29.249 -24.106 19.372 1.00 25.09 71 ILE H O 1
ATOM 2127 N N . ASP B 2 72 ? 28.903 -22.778 17.580 1.00 25.67 72 ASP H N 1
ATOM 2128 C CA . ASP B 2 72 ? 29.428 -23.710 16.592 1.00 26.47 72 ASP H CA 1
ATOM 2129 C C . ASP B 2 72 ? 30.525 -22.987 15.821 1.00 26.54 72 ASP H C 1
ATOM 2130 O O . ASP B 2 72 ? 30.256 -22.273 14.853 1.00 26.52 72 ASP H O 1
ATOM 2135 N N . THR B 2 73 ? 31.763 -23.179 16.269 1.00 26.91 73 THR H N 1
ATOM 2136 C CA . THR B 2 73 ? 32.919 -22.465 15.725 1.00 27.37 73 THR H CA 1
ATOM 2137 C C . THR B 2 73 ? 33.185 -22.778 14.255 1.00 27.58 73 THR H C 1
ATOM 2138 O O . THR B 2 73 ? 33.659 -21.917 13.514 1.00 27.75 73 THR H O 1
ATOM 2142 N N . SER B 2 74 ? 32.873 -24.003 13.836 1.00 27.77 74 SER H N 1
ATOM 2143 C CA . SER B 2 74 ? 33.069 -24.415 12.446 1.00 28.07 74 SER H CA 1
ATOM 2144 C C . SER B 2 74 ? 32.131 -23.672 11.489 1.00 28.11 74 SER H C 1
ATOM 2145 O O . SER B 2 74 ? 32.499 -23.394 10.347 1.00 28.27 74 SER H O 1
ATOM 2148 N N . ARG B 2 75 ? 30.930 -23.349 11.966 1.00 27.84 75 ARG H N 1
ATOM 2149 C CA . ARG B 2 75 ? 29.936 -22.633 11.164 1.00 27.80 75 ARG H CA 1
ATOM 2150 C C . ARG B 2 75 ? 29.934 -21.131 11.458 1.00 27.16 75 ARG H C 1
ATOM 2151 O O . ARG B 2 75 ? 29.206 -20.370 10.818 1.00 26.99 75 ARG H O 1
ATOM 2159 N N . LYS B 2 76 ? 30.762 -20.720 12.419 1.00 26.61 76 LYS H N 1
ATOM 2160 C CA . LYS B 2 76 ? 30.813 -19.332 12.903 1.00 26.18 76 LYS H CA 1
ATOM 2161 C C . LYS B 2 76 ? 29.417 -18.832 13.283 1.00 25.70 76 LYS H C 1
ATOM 2162 O O . LYS B 2 76 ? 29.002 -17.731 12.916 1.00 25.51 76 LYS H O 1
ATOM 2168 N N . GLN B 2 77 ? 28.699 -19.679 14.015 1.00 25.32 77 GLN H N 1
ATOM 2169 C CA . GLN B 2 77 ? 27.350 -19.379 14.465 1.00 25.17 77 GLN H CA 1
ATOM 2170 C C . GLN B 2 77 ? 27.223 -19.624 15.961 1.00 25.01 77 GLN H C 1
ATOM 2171 O O . GLN B 2 77 ? 27.838 -20.545 16.509 1.00 24.97 77 GLN H O 1
ATOM 2177 N N . LEU B 2 78 ? 26.436 -18.782 16.619 1.00 24.65 78 LEU H N 1
ATOM 2178 C CA . LEU B 2 78 ? 26.059 -19.011 18.006 1.00 24.49 78 LEU H CA 1
ATOM 2179 C C . LEU B 2 78 ? 24.543 -19.077 18.100 1.00 24.48 78 LEU H C 1
ATOM 2180 O O . LEU B 2 78 ? 23.839 -18.530 17.250 1.00 24.41 78 LEU H O 1
ATOM 2185 N N . SER B 2 79 ? 24.044 -19.753 19.126 1.00 24.55 79 SER H N 1
ATOM 2186 C CA . SER B 2 79 ? 22.608 -19.912 19.287 1.00 24.78 79 SER H CA 1
ATOM 2187 C C . SER B 2 79 ? 22.141 -19.515 20.674 1.00 24.74 79 SER H C 1
ATOM 2188 O O . SER B 2 79 ? 22.885 -19.635 21.645 1.00 24.57 79 SER H O 1
ATOM 2191 N N . LEU B 2 80 ? 20.907 -19.025 20.746 1.00 24.77 80 LEU H N 1
ATOM 2192 C CA . LEU B 2 80 ? 20.261 -18.734 22.018 1.00 24.93 80 LEU H CA 1
ATOM 2193 C C . LEU B 2 80 ? 19.093 -19.689 22.231 1.00 25.12 80 LEU H C 1
ATOM 2194 O O . LEU B 2 80 ? 18.342 -19.993 21.297 1.00 24.87 80 LEU H O 1
ATOM 2199 N N . SER B 2 81 ? 18.956 -20.160 23.466 1.00 25.23 81 SER H N 1
ATOM 2200 C CA . SER B 2 81 ? 17.833 -20.991 23.863 1.00 25.71 81 SER H CA 1
ATOM 2201 C C . SER B 2 81 ? 17.238 -20.415 25.142 1.00 25.78 81 SER H C 1
ATOM 2202 O O . SER B 2 81 ? 17.888 -20.423 26.189 1.00 25.85 81 SER H O 1
ATOM 2205 N N . LEU B 2 82 ? 16.013 -19.899 25.046 1.00 25.94 82 LEU H N 1
ATOM 2206 C CA . LEU B 2 82 ? 15.314 -19.342 26.201 1.00 26.24 82 LEU H CA 1
ATOM 2207 C C . LEU B 2 82 ? 14.033 -20.126 26.476 1.00 26.61 82 LEU H C 1
ATOM 2208 O O . LEU B 2 82 ? 13.090 -20.095 25.682 1.00 26.46 82 LEU H O 1
ATOM 2213 N N . LYS B 2 83 A 14.015 -20.831 27.603 1.00 27.12 82 LYS H N 1
ATOM 2214 C CA . LYS B 2 83 A 12.908 -21.729 27.936 1.00 27.68 82 LYS H CA 1
ATOM 2215 C C . LYS B 2 83 A 11.752 -21.016 28.628 1.00 27.76 82 LYS H C 1
ATOM 2216 O O . LYS B 2 83 A 11.944 -19.981 29.272 1.00 27.71 82 LYS H O 1
ATOM 2222 N N . PHE B 2 84 B 10.556 -21.587 28.476 1.00 28.05 82 PHE H N 1
ATOM 2223 C CA . PHE B 2 84 B 9.334 -21.148 29.166 1.00 28.48 82 PHE H CA 1
ATOM 2224 C C . PHE B 2 84 B 9.038 -19.653 29.034 1.00 28.41 82 PHE H C 1
ATOM 2225 O O . PHE B 2 84 B 8.871 -18.946 30.031 1.00 28.26 82 PHE H O 1
ATOM 2233 N N . VAL B 2 85 C 8.956 -19.188 27.790 1.00 28.41 82 VAL H N 1
ATOM 2234 C CA . VAL B 2 85 C 8.748 -17.769 27.504 1.00 28.45 82 VAL H CA 1
ATOM 2235 C C . VAL B 2 85 C 7.365 -17.256 27.921 1.00 28.56 82 VAL H C 1
ATOM 2236 O O . VAL B 2 85 C 6.382 -18.000 27.908 1.00 28.82 82 VAL H O 1
ATOM 2240 N N . THR B 2 86 ? 7.318 -15.988 28.318 1.00 28.53 83 THR H N 1
ATOM 2241 C CA . THR B 2 86 ? 6.062 -15.278 28.556 1.00 28.58 83 THR H CA 1
ATOM 2242 C C . THR B 2 86 ? 6.092 -13.973 27.762 1.00 28.45 83 THR H C 1
ATOM 2243 O O . THR B 2 86 ? 7.055 -13.711 27.035 1.00 28.33 83 THR H O 1
ATOM 2247 N N . ALA B 2 87 ? 5.046 -13.159 27.917 1.00 28.19 84 ALA H N 1
ATOM 2248 C CA . ALA B 2 87 ? 4.944 -11.850 27.265 1.00 27.81 84 ALA H CA 1
ATOM 2249 C C . ALA B 2 87 ? 6.095 -10.909 27.627 1.00 27.47 84 ALA H C 1
ATOM 2250 O O . ALA B 2 87 ? 6.392 -9.974 26.884 1.00 27.48 84 ALA H O 1
ATOM 2252 N N . ALA B 2 88 ? 6.732 -11.165 28.769 1.00 26.90 85 ALA H N 1
ATOM 2253 C CA . ALA B 2 88 ? 7.894 -10.397 29.216 1.00 26.32 85 ALA H CA 1
ATOM 2254 C C . ALA B 2 88 ? 9.119 -10.637 28.330 1.00 25.82 85 ALA H C 1
ATOM 2255 O O . ALA B 2 88 ? 10.081 -9.865 28.371 1.00 25.89 85 ALA H O 1
ATOM 2257 N N . ASP B 2 89 ? 9.071 -11.706 27.538 1.00 25.14 86 ASP H N 1
ATOM 2258 C CA . ASP B 2 89 ? 10.175 -12.080 26.657 1.00 24.55 86 ASP H CA 1
ATOM 2259 C C . ASP B 2 89 ? 10.003 -11.553 25.227 1.00 24.13 86 ASP H C 1
ATOM 2260 O O . ASP B 2 89 ? 10.895 -11.714 24.389 1.00 24.06 86 ASP H O 1
ATOM 2265 N N . SER B 2 90 ? 8.860 -10.924 24.954 1.00 23.44 87 SER H N 1
ATOM 2266 C CA . SER B 2 90 ? 8.638 -10.254 23.671 1.00 22.84 87 SER H CA 1
ATOM 2267 C C . SER B 2 90 ? 9.583 -9.064 23.544 1.00 22.40 87 SER H C 1
ATOM 2268 O O . SER B 2 90 ? 9.549 -8.144 24.366 1.00 22.51 87 SER H O 1
ATOM 2271 N N . ALA B 2 91 ? 10.434 -9.096 22.521 1.00 21.80 88 ALA H N 1
ATOM 2272 C CA . ALA B 2 91 ? 11.503 -8.112 22.373 1.00 21.21 88 ALA H CA 1
ATOM 2273 C C . ALA B 2 91 ? 12.234 -8.261 21.044 1.00 20.74 88 ALA H C 1
ATOM 2274 O O . ALA B 2 91 ? 12.087 -9.267 20.348 1.00 20.34 88 ALA H O 1
ATOM 2276 N N . VAL B 2 92 ? 13.009 -7.237 20.695 1.00 20.23 89 VAL H N 1
ATOM 2277 C CA . VAL B 2 92 ? 14.015 -7.357 19.652 1.00 19.89 89 VAL H CA 1
ATOM 2278 C C . VAL B 2 92 ? 15.247 -7.966 20.305 1.00 19.62 89 VAL H C 1
ATOM 2279 O O . VAL B 2 92 ? 15.718 -7.474 21.332 1.00 19.66 89 VAL H O 1
ATOM 2283 N N . TYR B 2 93 ? 15.753 -9.042 19.712 1.00 19.35 90 TYR H N 1
ATOM 2284 C CA . TYR B 2 93 ? 16.928 -9.727 20.229 1.00 19.39 90 TYR H CA 1
ATOM 2285 C C . TYR B 2 93 ? 18.143 -9.419 19.360 1.00 19.44 90 TYR H C 1
ATOM 2286 O O . TYR B 2 93 ? 18.142 -9.694 18.163 1.00 19.53 90 TYR H O 1
ATOM 2295 N N . TYR B 2 94 ? 19.164 -8.833 19.978 1.00 19.60 91 TYR H N 1
ATOM 2296 C CA . TYR B 2 94 ? 20.379 -8.427 19.281 1.00 19.64 91 TYR H CA 1
ATOM 2297 C C . TYR B 2 94 ? 21.526 -9.391 19.543 1.00 19.85 91 TYR H C 1
ATOM 2298 O O . TYR B 2 94 ? 21.717 -9.853 20.666 1.00 19.72 91 TYR H O 1
ATOM 2307 N N . CYS B 2 95 ? 22.285 -9.680 18.492 1.00 19.96 92 CYS H N 1
ATOM 2308 C CA . CYS B 2 95 ? 23.592 -10.298 18.622 1.00 20.27 92 CYS H CA 1
ATOM 2309 C C . CYS B 2 95 ? 24.626 -9.175 18.618 1.00 19.73 92 CYS H C 1
ATOM 2310 O O . CYS B 2 95 ? 24.526 -8.243 17.821 1.00 19.70 92 CYS H O 1
ATOM 2313 N N . ALA B 2 96 ? 25.602 -9.251 19.517 1.00 19.43 93 ALA H N 1
ATOM 2314 C CA . ALA B 2 96 ? 26.637 -8.218 19.608 1.00 19.29 93 ALA H CA 1
ATOM 2315 C C . ALA B 2 96 ? 28.006 -8.808 19.936 1.00 19.26 93 ALA H C 1
ATOM 2316 O O . ALA B 2 96 ? 28.101 -9.894 20.511 1.00 19.21 93 ALA H O 1
ATOM 2318 N N . ARG B 2 97 ? 29.063 -8.091 19.558 1.00 19.20 94 ARG H N 1
ATOM 2319 C CA . ARG B 2 97 ? 30.427 -8.554 19.800 1.00 19.37 94 ARG H CA 1
ATOM 2320 C C . ARG B 2 97 ? 31.082 -7.746 20.912 1.00 19.24 94 ARG H C 1
ATOM 2321 O O . ARG B 2 97 ? 31.155 -6.522 20.832 1.00 19.18 94 ARG H O 1
ATOM 2329 N N . GLU B 2 98 ? 31.532 -8.440 21.956 1.00 19.41 95 GLU H N 1
ATOM 2330 C CA . GLU B 2 98 ? 32.454 -7.852 22.915 1.00 19.65 95 GLU H CA 1
ATOM 2331 C C . GLU B 2 98 ? 33.856 -8.323 22.547 1.00 19.81 95 GLU H C 1
ATOM 2332 O O . GLU B 2 98 ? 34.195 -9.488 22.741 1.00 19.45 95 GLU H O 1
ATOM 2338 N N . TRP B 2 99 ? 34.655 -7.412 22.002 1.00 20.27 96 TRP H N 1
ATOM 2339 C CA . TRP B 2 99 ? 36.033 -7.711 21.623 1.00 20.76 96 TRP H CA 1
ATOM 2340 C C . TRP B 2 99 ? 36.852 -8.052 22.868 1.00 21.15 96 TRP H C 1
ATOM 2341 O O . TRP B 2 99 ? 36.844 -7.302 23.848 1.00 21.20 96 TRP H O 1
ATOM 2352 N N . ALA B 2 100 ? 37.527 -9.198 22.829 1.00 21.80 97 ALA H N 1
ATOM 2353 C CA . ALA B 2 100 ? 38.333 -9.674 23.954 1.00 22.61 97 ALA H CA 1
ATOM 2354 C C . ALA B 2 100 ? 39.753 -10.013 23.503 1.00 23.27 97 ALA H C 1
ATOM 2355 O O . ALA B 2 100 ? 40.029 -11.129 23.060 1.00 23.34 97 ALA H O 1
ATOM 2357 N N . GLU B 2 101 ? 40.646 -9.035 23.632 1.00 24.03 98 GLU H N 1
ATOM 2358 C CA . GLU B 2 101 ? 42.009 -9.125 23.110 1.00 24.98 98 GLU H CA 1
ATOM 2359 C C . GLU B 2 101 ? 42.822 -7.959 23.661 1.00 25.36 98 GLU H C 1
ATOM 2360 O O . GLU B 2 101 ? 42.252 -6.945 24.069 1.00 25.49 98 GLU H O 1
ATOM 2366 N N . ASP B 2 102 ? 44.146 -8.101 23.683 1.00 25.97 99 ASP H N 1
ATOM 2367 C CA . ASP B 2 102 ? 45.019 -6.987 24.044 1.00 26.58 99 ASP H CA 1
ATOM 2368 C C . ASP B 2 102 ? 44.666 -5.782 23.172 1.00 26.35 99 ASP H C 1
ATOM 2369 O O . ASP B 2 102 ? 44.668 -5.875 21.941 1.00 26.76 99 ASP H O 1
ATOM 2374 N N . GLY B 2 103 ? 44.327 -4.671 23.821 1.00 26.09 100 GLY H N 1
ATOM 2375 C CA . GLY B 2 103 ? 43.929 -3.445 23.131 1.00 25.57 100 GLY H CA 1
ATOM 2376 C C . GLY B 2 103 ? 42.435 -3.265 22.908 1.00 25.16 100 GLY H C 1
ATOM 2377 O O . GLY B 2 103 ? 42.026 -2.388 22.144 1.00 24.85 100 GLY H O 1
ATOM 2378 N N . ASP B 2 104 A 41.615 -4.076 23.579 1.00 24.58 100 ASP H N 1
ATOM 2379 C CA . ASP B 2 104 A 40.158 -4.015 23.393 1.00 24.23 100 ASP H CA 1
ATOM 2380 C C . ASP B 2 104 A 39.491 -2.849 24.139 1.00 24.02 100 ASP H C 1
ATOM 2381 O O . ASP B 2 104 A 40.165 -2.054 24.802 1.00 24.17 100 ASP H O 1
ATOM 2386 N N . PHE B 2 105 B 38.165 -2.765 24.030 1.00 23.57 100 PHE H N 1
ATOM 2387 C CA . PHE B 2 105 B 37.392 -1.682 24.640 1.00 23.25 100 PHE H CA 1
ATOM 2388 C C . PHE B 2 105 B 36.833 -2.032 26.021 1.00 22.75 100 PHE H C 1
ATOM 2389 O O . PHE B 2 105 B 35.990 -1.308 26.555 1.00 22.81 100 PHE H O 1
ATOM 2397 N N . GLY B 2 106 C 37.306 -3.132 26.602 1.00 22.16 100 GLY H N 1
ATOM 2398 C CA . GLY B 2 106 C 36.761 -3.622 27.865 1.00 21.44 100 GLY H CA 1
ATOM 2399 C C . GLY B 2 106 C 35.413 -4.287 27.661 1.00 20.93 100 GLY H C 1
ATOM 2400 O O . GLY B 2 106 C 35.174 -4.910 26.624 1.00 20.66 100 GLY H O 1
ATOM 2401 N N . ASN B 2 107 D 34.527 -4.142 28.646 1.00 20.42 100 ASN H N 1
ATOM 2402 C CA . ASN B 2 107 D 33.229 -4.820 28.627 1.00 20.21 100 ASN H CA 1
ATOM 2403 C C . ASN B 2 107 D 32.171 -4.052 27.832 1.00 20.05 100 ASN H C 1
ATOM 2404 O O . ASN B 2 107 D 31.099 -3.727 28.352 1.00 20.03 100 ASN H O 1
ATOM 2409 N N . ALA B 2 108 E 32.488 -3.774 26.568 1.00 19.94 100 ALA H N 1
ATOM 2410 C CA . ALA B 2 108 E 31.641 -2.975 25.685 1.00 19.65 100 ALA H CA 1
ATOM 2411 C C . ALA B 2 108 E 31.204 -3.766 24.461 1.00 19.56 100 ALA H C 1
ATOM 2412 O O . ALA B 2 108 E 31.853 -4.737 24.073 1.00 19.34 100 ALA H O 1
ATOM 2414 N N . PHE B 2 109 F 30.106 -3.329 23.851 1.00 19.46 100 PHE H N 1
ATOM 2415 C CA . PHE B 2 109 F 29.591 -3.947 22.637 1.00 19.41 100 PHE H CA 1
ATOM 2416 C C . PHE B 2 109 F 29.769 -2.991 21.461 1.00 19.33 100 PHE H C 1
ATOM 2417 O O . PHE B 2 109 F 28.984 -2.061 21.275 1.00 19.33 100 PHE H O 1
ATOM 2425 N N . HIS B 2 110 ? 30.820 -3.227 20.678 1.00 19.42 101 HIS H N 1
ATOM 2426 C CA . HIS B 2 110 ? 31.252 -2.276 19.649 1.00 19.57 101 HIS H CA 1
ATOM 2427 C C . HIS B 2 110 ? 30.605 -2.498 18.280 1.00 19.56 101 HIS H C 1
ATOM 2428 O O . HIS B 2 110 ? 30.661 -1.619 17.418 1.00 19.67 101 HIS H O 1
ATOM 2435 N N . VAL B 2 111 ? 30.027 -3.678 18.075 1.00 19.67 102 VAL H N 1
ATOM 2436 C CA . VAL B 2 111 ? 29.260 -3.965 16.858 1.00 19.88 102 VAL H CA 1
ATOM 2437 C C . VAL B 2 111 ? 28.030 -4.807 17.193 1.00 19.83 102 VAL H C 1
ATOM 2438 O O . VAL B 2 111 ? 28.091 -5.709 18.031 1.00 19.56 102 VAL H O 1
ATOM 2442 N N . TRP B 2 112 ? 26.915 -4.483 16.547 1.00 19.94 103 TRP H N 1
ATOM 2443 C CA . TRP B 2 112 ? 25.636 -5.128 16.814 1.00 20.22 103 TRP H CA 1
ATOM 2444 C C . TRP B 2 112 ? 25.004 -5.563 15.504 1.00 20.46 103 TRP H C 1
ATOM 2445 O O . TRP B 2 112 ? 25.208 -4.923 14.470 1.00 20.67 103 TRP H O 1
ATOM 2456 N N . GLY B 2 113 ? 24.227 -6.640 15.548 1.00 20.60 104 GLY H N 1
ATOM 2457 C CA . GLY B 2 113 ? 23.338 -6.977 14.437 1.00 21.08 104 GLY H CA 1
ATOM 2458 C C . GLY B 2 113 ? 22.176 -5.998 14.403 1.00 21.33 104 GLY H C 1
ATOM 2459 O O . GLY B 2 113 ? 22.059 -5.138 15.281 1.00 21.11 104 GLY H O 1
ATOM 2460 N N . GLN B 2 114 ? 21.313 -6.116 13.396 1.00 21.84 105 GLN H N 1
ATOM 2461 C CA . GLN B 2 114 ? 20.140 -5.242 13.301 1.00 22.63 105 GLN H CA 1
ATOM 2462 C C . GLN B 2 114 ? 19.016 -5.707 14.237 1.00 22.56 105 GLN H C 1
ATOM 2463 O O . GLN B 2 114 ? 18.037 -4.988 14.456 1.00 22.50 105 GLN H O 1
ATOM 2469 N N . GLY B 2 115 ? 19.175 -6.912 14.781 1.00 22.50 106 GLY H N 1
ATOM 2470 C CA . GLY B 2 115 ? 18.206 -7.492 15.703 1.00 22.66 106 GLY H CA 1
ATOM 2471 C C . GLY B 2 115 ? 17.143 -8.309 15.000 1.00 22.86 106 GLY H C 1
ATOM 2472 O O . GLY B 2 115 ? 16.903 -8.139 13.802 1.00 22.72 106 GLY H O 1
ATOM 2473 N N . THR B 2 116 ? 16.513 -9.211 15.748 1.00 22.97 107 THR H N 1
ATOM 2474 C CA . THR B 2 116 ? 15.371 -9.965 15.244 1.00 23.25 107 THR H CA 1
ATOM 2475 C C . THR B 2 116 ? 14.196 -9.837 16.213 1.00 23.25 107 THR H C 1
ATOM 2476 O O . THR B 2 116 ? 14.348 -10.023 17.419 1.00 23.00 107 THR H O 1
ATOM 2480 N N . MET B 2 117 ? 13.032 -9.498 15.671 1.00 23.51 108 MET H N 1
ATOM 2481 C CA . MET B 2 117 ? 11.839 -9.289 16.481 1.00 23.98 108 MET H CA 1
ATOM 2482 C C . MET B 2 117 ? 11.220 -10.619 16.884 1.00 23.75 108 MET H C 1
ATOM 2483 O O . MET B 2 117 ? 11.031 -11.508 16.052 1.00 23.60 108 MET H O 1
ATOM 2488 N N . VAL B 2 118 ? 10.922 -10.750 18.173 1.00 23.87 109 VAL H N 1
ATOM 2489 C CA . VAL B 2 118 ? 10.254 -11.935 18.693 1.00 23.93 109 VAL H CA 1
ATOM 2490 C C . VAL B 2 118 ? 8.995 -11.509 19.435 1.00 24.10 109 VAL H C 1
ATOM 2491 O O . VAL B 2 118 ? 9.045 -10.671 20.341 1.00 24.06 109 VAL H O 1
ATOM 2495 N N . ALA B 2 119 ? 7.867 -12.075 19.020 1.00 24.37 110 ALA H N 1
ATOM 2496 C CA . ALA B 2 119 ? 6.602 -11.885 19.710 1.00 24.71 110 ALA H CA 1
ATOM 2497 C C . ALA B 2 119 ? 6.223 -13.182 20.417 1.00 24.86 110 ALA H C 1
ATOM 2498 O O . ALA B 2 119 ? 6.272 -14.259 19.823 1.00 24.84 110 ALA H O 1
ATOM 2500 N N . VAL B 2 120 ? 5.872 -13.075 21.694 1.00 25.28 111 VAL H N 1
ATOM 2501 C CA . VAL B 2 120 ? 5.370 -14.221 22.445 1.00 25.75 111 VAL H CA 1
ATOM 2502 C C . VAL B 2 120 ? 3.850 -14.106 22.514 1.00 26.11 111 VAL H C 1
ATOM 2503 O O . VAL B 2 120 ? 3.314 -13.253 23.222 1.00 26.16 111 VAL H O 1
ATOM 2507 N N . SER B 2 121 ? 3.171 -14.957 21.749 1.00 26.79 112 SER H N 1
ATOM 2508 C CA . SER B 2 121 ? 1.718 -14.887 21.591 1.00 27.39 112 SER H CA 1
ATOM 2509 C C . SER B 2 121 ? 1.104 -16.239 21.243 1.00 27.62 112 SER H C 1
ATOM 2510 O O . SER B 2 121 ? 1.785 -17.131 20.728 1.00 27.61 112 SER H O 1
ATOM 2513 N N . SER B 2 122 ? -0.190 -16.373 21.527 1.00 28.04 113 SER H N 1
ATOM 2514 C CA . SER B 2 122 ? -0.968 -17.547 21.139 1.00 28.33 113 SER H CA 1
ATOM 2515 C C . SER B 2 122 ? -1.493 -17.414 19.707 1.00 28.15 113 SER H C 1
ATOM 2516 O O . SER B 2 122 ? -1.872 -18.410 19.085 1.00 28.13 113 SER H O 1
ATOM 2519 N N . ALA B 2 123 ? -1.510 -16.183 19.195 1.00 28.03 114 ALA H N 1
ATOM 2520 C CA . ALA B 2 123 ? -1.964 -15.892 17.831 1.00 27.73 114 ALA H CA 1
ATOM 2521 C C . ALA B 2 123 ? -1.107 -16.602 16.789 1.00 27.57 114 ALA H C 1
ATOM 2522 O O . ALA B 2 123 ? 0.067 -16.871 17.025 1.00 27.83 114 ALA H O 1
ATOM 2524 N N . SER B 2 124 ? -1.697 -16.902 15.637 1.00 27.15 115 SER H N 1
ATOM 2525 C CA . SER B 2 124 ? -0.983 -17.612 14.580 1.00 26.81 115 SER H CA 1
ATOM 2526 C C . SER B 2 124 ? -0.326 -16.648 13.598 1.00 26.26 115 SER H C 1
ATOM 2527 O O . SER B 2 124 ? -0.738 -15.490 13.480 1.00 26.10 115 SER H O 1
ATOM 2530 N N . THR B 2 125 ? 0.695 -17.133 12.895 1.00 25.86 116 THR H N 1
ATOM 2531 C CA . THR B 2 125 ? 1.358 -16.341 11.858 1.00 25.52 116 THR H CA 1
ATOM 2532 C C . THR B 2 125 ? 0.426 -16.178 10.664 1.00 24.91 116 THR H C 1
ATOM 2533 O O . THR B 2 125 ? -0.331 -17.093 10.322 1.00 24.75 116 THR H O 1
ATOM 2537 N N . LYS B 2 126 ? 0.474 -15.003 10.046 1.00 24.24 117 LYS H N 1
ATOM 2538 C CA . LYS B 2 126 ? -0.345 -14.707 8.879 1.00 23.87 117 LYS H CA 1
ATOM 2539 C C . LYS B 2 126 ? 0.474 -13.902 7.890 1.00 23.29 117 LYS H C 1
ATOM 2540 O O . LYS B 2 126 ? 1.034 -12.864 8.243 1.00 22.98 117 LYS H O 1
ATOM 2546 N N . GLY B 2 127 ? 0.559 -14.399 6.659 1.00 22.86 118 GLY H N 1
ATOM 2547 C CA . GLY B 2 127 ? 1.247 -13.685 5.587 1.00 22.57 118 GLY H CA 1
ATOM 2548 C C . GLY B 2 127 ? 0.430 -12.493 5.122 1.00 22.34 118 GLY H C 1
ATOM 2549 O O . GLY B 2 127 ? -0.787 -12.461 5.321 1.00 22.30 118 GLY H O 1
ATOM 2550 N N . PRO B 2 128 ? 1.090 -11.499 4.501 1.00 22.24 119 PRO H N 1
ATOM 2551 C CA . PRO B 2 128 ? 0.394 -10.287 4.080 1.00 22.13 119 PRO H CA 1
ATOM 2552 C C . PRO B 2 128 ? -0.382 -10.440 2.774 1.00 22.12 119 PRO H C 1
ATOM 2553 O O . PRO B 2 128 ? -0.034 -11.270 1.933 1.00 21.87 119 PRO H O 1
ATOM 2557 N N . SER B 2 129 ? -1.437 -9.643 2.629 1.00 22.00 120 SER H N 1
ATOM 2558 C CA . SER B 2 129 ? -2.047 -9.402 1.330 1.00 22.10 120 SER H CA 1
ATOM 2559 C C . SER B 2 129 ? -1.412 -8.129 0.779 1.00 21.78 120 SER H C 1
ATOM 2560 O O . SER B 2 129 ? -1.395 -7.098 1.457 1.00 22.05 120 SER H O 1
ATOM 2563 N N . VAL B 2 130 ? -0.872 -8.203 -0.434 1.00 21.21 121 VAL H N 1
ATOM 2564 C CA . VAL B 2 130 ? -0.200 -7.048 -1.038 1.00 20.89 121 VAL H CA 1
ATOM 2565 C C . VAL B 2 130 ? -1.025 -6.489 -2.198 1.00 20.94 121 VAL H C 1
ATOM 2566 O O . VAL B 2 130 ? -1.354 -7.208 -3.144 1.00 20.90 121 VAL H O 1
ATOM 2570 N N . PHE B 2 131 ? -1.369 -5.207 -2.104 1.00 20.90 122 PHE H N 1
ATOM 2571 C CA . PHE B 2 131 ? -2.139 -4.532 -3.146 1.00 20.92 122 PHE H CA 1
ATOM 2572 C C . PHE B 2 131 ? -1.357 -3.368 -3.740 1.00 20.84 122 PHE H C 1
ATOM 2573 O O . PHE B 2 131 ? -0.731 -2.601 -3.003 1.00 20.55 122 PHE H O 1
ATOM 2581 N N . PRO B 2 132 ? -1.399 -3.224 -5.077 1.00 20.87 123 PRO H N 1
ATOM 2582 C CA . PRO B 2 132 ? -0.705 -2.099 -5.688 1.00 20.88 123 PRO H CA 1
ATOM 2583 C C . PRO B 2 132 ? -1.484 -0.801 -5.496 1.00 20.93 123 PRO H C 1
ATOM 2584 O O . PRO B 2 132 ? -2.719 -0.794 -5.560 1.00 20.92 123 PRO H O 1
ATOM 2588 N N . LEU B 2 133 ? -0.757 0.279 -5.234 1.00 20.70 124 LEU H N 1
ATOM 2589 C CA . LEU B 2 133 ? -1.346 1.607 -5.168 1.00 20.74 124 LEU H CA 1
ATOM 2590 C C . LEU B 2 133 ? -0.911 2.347 -6.429 1.00 20.77 124 LEU H C 1
ATOM 2591 O O . LEU B 2 133 ? 0.225 2.822 -6.523 1.00 20.63 124 LEU H O 1
ATOM 2596 N N . ALA B 2 134 ? -1.819 2.405 -7.401 1.00 20.84 125 ALA H N 1
ATOM 2597 C CA . ALA B 2 134 ? -1.516 2.886 -8.752 1.00 21.28 125 ALA H CA 1
ATOM 2598 C C . ALA B 2 134 ? -1.031 4.336 -8.754 1.00 21.47 125 ALA H C 1
ATOM 2599 O O . ALA B 2 134 ? -1.510 5.143 -7.948 1.00 21.23 125 ALA H O 1
ATOM 2601 N N . PRO B 2 135 ? -0.075 4.665 -9.654 1.00 21.77 126 PRO H N 1
ATOM 2602 C CA . PRO B 2 135 ? 0.514 6.005 -9.741 1.00 22.00 126 PRO H CA 1
ATOM 2603 C C . PRO B 2 135 ? -0.527 7.092 -9.974 1.00 22.21 126 PRO H C 1
ATOM 2604 O O . PRO B 2 135 ? -1.436 6.924 -10.791 1.00 22.19 126 PRO H O 1
ATOM 2608 N N . SER B 2 136 ? -0.372 8.195 -9.247 1.00 22.32 127 SER H N 1
ATOM 2609 C CA . SER B 2 136 ? -1.324 9.296 -9.252 1.00 22.62 127 SER H CA 1
ATOM 2610 C C . SER B 2 136 ? -0.637 10.574 -8.782 1.00 22.58 127 SER H C 1
ATOM 2611 O O . SER B 2 136 ? 0.126 10.554 -7.817 1.00 22.60 127 SER H O 1
ATOM 2614 N N . SER B 2 137 ? -0.898 11.677 -9.478 1.00 22.77 128 SER H N 1
ATOM 2615 C CA . SER B 2 137 ? -0.486 12.997 -9.003 1.00 23.06 128 SER H CA 1
ATOM 2616 C C . SER B 2 137 ? -1.535 13.544 -8.038 1.00 23.06 128 SER H C 1
ATOM 2617 O O . SER B 2 137 ? -1.200 14.153 -7.017 1.00 23.02 128 SER H O 1
ATOM 2620 N N . LYS B 2 138 ? -2.804 13.297 -8.356 1.00 23.18 129 LYS H N 1
ATOM 2621 C CA . LYS B 2 138 ? -3.924 13.760 -7.534 1.00 23.18 129 LYS H CA 1
ATOM 2622 C C . LYS B 2 138 ? -3.944 13.139 -6.135 1.00 23.22 129 LYS H C 1
ATOM 2623 O O . LYS B 2 138 ? -4.672 13.605 -5.260 1.00 23.00 129 LYS H O 1
ATOM 2629 N N . SER B 2 139 ? -3.130 12.104 -5.930 1.00 23.28 130 SER H N 1
ATOM 2630 C CA . SER B 2 139 ? -3.050 11.407 -4.645 1.00 23.49 130 SER H CA 1
ATOM 2631 C C . SER B 2 139 ? -2.336 12.213 -3.559 1.00 23.62 130 SER H C 1
ATOM 2632 O O . SER B 2 139 ? -2.632 12.056 -2.376 1.00 23.52 130 SER H O 1
ATOM 2635 N N . THR B 2 140 ? -1.404 13.074 -3.960 1.00 23.76 131 THR H N 1
ATOM 2636 C CA . THR B 2 140 ? -0.513 13.732 -3.002 1.00 24.22 131 THR H CA 1
ATOM 2637 C C . THR B 2 140 ? -0.645 15.258 -2.962 1.00 24.31 131 THR H C 1
ATOM 2638 O O . THR B 2 140 ? -1.127 15.884 -3.911 1.00 24.10 131 THR H O 1
ATOM 2642 N N . SER B 2 141 ? -0.220 15.839 -1.842 1.00 24.49 132 SER H N 1
ATOM 2643 C CA . SER B 2 141 ? -0.156 17.286 -1.684 1.00 24.94 132 SER H CA 1
ATOM 2644 C C . SER B 2 141 ? 1.259 17.798 -1.976 1.00 25.11 132 SER H C 1
ATOM 2645 O O . SER B 2 141 ? 1.514 19.002 -1.916 1.00 25.42 132 SER H O 1
ATOM 2648 N N . GLY B 2 142 ? 2.164 16.873 -2.295 1.00 25.36 133 GLY H N 1
ATOM 2649 C CA . GLY B 2 142 ? 3.596 17.163 -2.408 1.00 25.71 133 GLY H CA 1
ATOM 2650 C C . GLY B 2 142 ? 4.115 17.630 -3.757 1.00 25.89 133 GLY H C 1
ATOM 2651 O O . GLY B 2 142 ? 5.322 17.829 -3.920 1.00 26.14 133 GLY H O 1
ATOM 2652 N N . GLY B 2 143 ? 3.217 17.807 -4.724 1.00 25.92 134 GLY H N 1
ATOM 2653 C CA . GLY B 2 143 ? 3.594 18.292 -6.056 1.00 25.93 134 GLY H CA 1
ATOM 2654 C C . GLY B 2 143 ? 4.308 17.281 -6.939 1.00 25.88 134 GLY H C 1
ATOM 2655 O O . GLY B 2 143 ? 4.957 17.652 -7.922 1.00 26.08 134 GLY H O 1
ATOM 2656 N N . THR B 2 144 ? 4.203 16.003 -6.586 1.00 25.57 135 THR H N 1
ATOM 2657 C CA . THR B 2 144 ? 4.818 14.930 -7.365 1.00 25.26 135 THR H CA 1
ATOM 2658 C C . THR B 2 144 ? 3.759 13.906 -7.767 1.00 24.76 135 THR H C 1
ATOM 2659 O O . THR B 2 144 ? 2.575 14.075 -7.465 1.00 24.87 135 THR H O 1
ATOM 2663 N N . ALA B 2 145 ? 4.182 12.858 -8.470 1.00 24.03 136 ALA H N 1
ATOM 2664 C CA . ALA B 2 145 ? 3.364 11.664 -8.609 1.00 23.44 136 ALA H CA 1
ATOM 2665 C C . ALA B 2 145 ? 3.717 10.726 -7.460 1.00 22.98 136 ALA H C 1
ATOM 2666 O O . ALA B 2 145 ? 4.844 10.742 -6.957 1.00 22.92 136 ALA H O 1
ATOM 2668 N N . ALA B 2 146 ? 2.748 9.929 -7.029 1.00 22.41 137 ALA H N 1
ATOM 2669 C CA . ALA B 2 146 ? 2.985 8.962 -5.964 1.00 21.91 137 ALA H CA 1
ATOM 2670 C C . ALA B 2 146 ? 2.419 7.602 -6.345 1.00 21.55 137 ALA H C 1
ATOM 2671 O O . ALA B 2 146 ? 1.331 7.510 -6.910 1.00 21.13 137 ALA H O 1
ATOM 2673 N N . LEU B 2 147 ? 3.181 6.555 -6.048 1.00 21.34 138 LEU H N 1
ATOM 2674 C CA . LEU B 2 147 ? 2.736 5.179 -6.244 1.00 21.20 138 LEU H CA 1
ATOM 2675 C C . LEU B 2 147 ? 3.204 4.364 -5.050 1.00 20.94 138 LEU H C 1
ATOM 2676 O O . LEU B 2 147 ? 4.061 4.813 -4.286 1.00 20.65 138 LEU H O 1
ATOM 2681 N N . GLY B 2 148 ? 2.650 3.172 -4.876 1.00 20.63 139 GLY H N 1
ATOM 2682 C CA . GLY B 2 148 ? 3.093 2.343 -3.772 1.00 20.45 139 GLY H CA 1
ATOM 2683 C C . GLY B 2 148 ? 2.482 0.969 -3.676 1.00 20.53 139 GLY H C 1
ATOM 2684 O O . GLY B 2 148 ? 1.866 0.473 -4.623 1.00 20.11 139 GLY H O 1
ATOM 2685 N N . CYS B 2 149 ? 2.683 0.359 -2.513 1.00 20.81 140 CYS H N 1
ATOM 2686 C CA . CYS B 2 149 ? 2.122 -0.942 -2.192 1.00 21.31 140 CYS H CA 1
ATOM 2687 C C . CYS B 2 149 ? 1.527 -0.927 -0.796 1.00 20.95 140 CYS H C 1
ATOM 2688 O O . CYS B 2 149 ? 2.154 -0.444 0.153 1.00 21.00 140 CYS H O 1
ATOM 2691 N N . LEU B 2 150 ? 0.312 -1.453 -0.688 1.00 20.52 141 LEU H N 1
ATOM 2692 C CA . LEU B 2 150 ? -0.346 -1.650 0.592 1.00 20.34 141 LEU H CA 1
ATOM 2693 C C . LEU B 2 150 ? -0.107 -3.089 1.037 1.00 20.09 141 LEU H C 1
ATOM 2694 O O . LEU B 2 150 ? -0.437 -4.032 0.316 1.00 20.15 141 LEU H O 1
ATOM 2699 N N . VAL B 2 151 ? 0.479 -3.243 2.220 1.00 19.81 142 VAL H N 1
ATOM 2700 C CA . VAL B 2 151 ? 0.816 -4.555 2.768 1.00 19.81 142 VAL H CA 1
ATOM 2701 C C . VAL B 2 151 ? -0.093 -4.801 3.970 1.00 19.86 142 VAL H C 1
ATOM 2702 O O . VAL B 2 151 ? 0.122 -4.244 5.042 1.00 19.69 142 VAL H O 1
ATOM 2706 N N . LYS B 2 152 ? -1.119 -5.626 3.784 1.00 20.16 143 LYS H N 1
ATOM 2707 C CA . LYS B 2 152 ? -2.200 -5.693 4.762 1.00 20.58 143 LYS H CA 1
ATOM 2708 C C . LYS B 2 152 ? -2.339 -7.030 5.484 1.00 20.42 143 LYS H C 1
ATOM 2709 O O . LYS B 2 152 ? -2.129 -8.095 4.894 1.00 20.24 143 LYS H O 1
ATOM 2715 N N . ASP B 2 153 ? -2.701 -6.941 6.764 1.00 20.24 144 ASP H N 1
ATOM 2716 C CA . ASP B 2 153 ? -3.171 -8.076 7.570 1.00 20.20 144 ASP H CA 1
ATOM 2717 C C . ASP B 2 153 ? -2.144 -9.186 7.780 1.00 19.97 144 ASP H C 1
ATOM 2718 O O . ASP B 2 153 ? -2.433 -10.366 7.560 1.00 20.19 144 ASP H O 1
ATOM 2723 N N . TYR B 2 154 ? -0.948 -8.803 8.221 1.00 19.57 145 TYR H N 1
ATOM 2724 C CA . TYR B 2 154 ? 0.094 -9.774 8.539 1.00 19.16 145 TYR H CA 1
ATOM 2725 C C . TYR B 2 154 ? 0.383 -9.823 10.034 1.00 19.02 145 TYR H C 1
ATOM 2726 O O . TYR B 2 154 ? 0.047 -8.893 10.775 1.00 18.93 145 TYR H O 1
ATOM 2735 N N . PHE B 2 155 ? 1.003 -10.919 10.466 1.00 18.95 146 PHE H N 1
ATOM 2736 C CA . PHE B 2 155 ? 1.383 -11.114 11.860 1.00 18.89 146 PHE H CA 1
ATOM 2737 C C . PHE B 2 155 ? 2.436 -12.215 11.956 1.00 18.79 146 PHE H C 1
ATOM 2738 O O . PHE B 2 155 ? 2.352 -13.211 11.237 1.00 18.80 146 PHE H O 1
ATOM 2746 N N . PRO B 2 156 ? 3.450 -12.029 12.821 1.00 18.69 147 PRO H N 1
ATOM 2747 C CA . PRO B 2 156 ? 3.771 -10.818 13.578 1.00 18.68 147 PRO H CA 1
ATOM 2748 C C . PRO B 2 156 ? 4.626 -9.867 12.738 1.00 18.90 147 PRO H C 1
ATOM 2749 O O . PRO B 2 156 ? 4.783 -10.085 11.541 1.00 18.55 147 PRO H O 1
ATOM 2753 N N . GLU B 2 157 ? 5.176 -8.831 13.367 1.00 19.01 148 GLU H N 1
ATOM 2754 C CA . GLU B 2 157 ? 6.148 -7.958 12.706 1.00 19.55 148 GLU H CA 1
ATOM 2755 C C . GLU B 2 157 ? 7.508 -8.657 12.573 1.00 19.65 148 GLU H C 1
ATOM 2756 O O . GLU B 2 157 ? 7.799 -9.575 13.335 1.00 19.79 148 GLU H O 1
ATOM 2762 N N . PRO B 2 158 ? 8.351 -8.218 11.614 1.00 19.91 149 PRO H N 1
ATOM 2763 C CA . PRO B 2 158 ? 8.108 -7.149 10.656 1.00 20.03 149 PRO H CA 1
ATOM 2764 C C . PRO B 2 158 ? 7.949 -7.601 9.205 1.00 20.25 149 PRO H C 1
ATOM 2765 O O . PRO B 2 158 ? 8.264 -8.740 8.852 1.00 19.82 149 PRO H O 1
ATOM 2769 N N . VAL B 2 159 ? 7.455 -6.682 8.385 1.00 20.80 150 VAL H N 1
ATOM 2770 C CA . VAL B 2 159 ? 7.589 -6.759 6.941 1.00 21.15 150 VAL H CA 1
ATOM 2771 C C . VAL B 2 159 ? 8.659 -5.740 6.542 1.00 21.45 150 VAL H C 1
ATOM 2772 O O . VAL B 2 159 ? 8.695 -4.630 7.077 1.00 21.40 150 VAL H O 1
ATOM 2776 N N . THR B 2 160 ? 9.543 -6.137 5.631 1.00 21.91 151 THR H N 1
ATOM 2777 C CA . THR B 2 160 ? 10.455 -5.192 4.987 1.00 22.51 151 THR H CA 1
ATOM 2778 C C . THR B 2 160 ? 10.030 -5.002 3.537 1.00 22.56 151 THR H C 1
ATOM 2779 O O . THR B 2 160 ? 9.475 -5.917 2.919 1.00 22.33 151 THR H O 1
ATOM 2783 N N . VAL B 2 161 ? 10.273 -3.807 3.007 1.00 22.91 152 VAL H N 1
ATOM 2784 C CA . VAL B 2 161 ? 9.936 -3.499 1.624 1.00 23.35 152 VAL H CA 1
ATOM 2785 C C . VAL B 2 161 ? 11.130 -2.880 0.907 1.00 23.75 152 VAL H C 1
ATOM 2786 O O . VAL B 2 161 ? 11.762 -1.955 1.415 1.00 23.99 152 VAL H O 1
ATOM 2790 N N . SER B 2 162 ? 11.443 -3.414 -0.267 1.00 24.14 153 SER H N 1
ATOM 2791 C CA . SER B 2 162 ? 12.360 -2.759 -1.190 1.00 24.73 153 SER H CA 1
ATOM 2792 C C . SER B 2 162 ? 11.649 -2.594 -2.528 1.00 25.02 153 SER H C 1
ATOM 2793 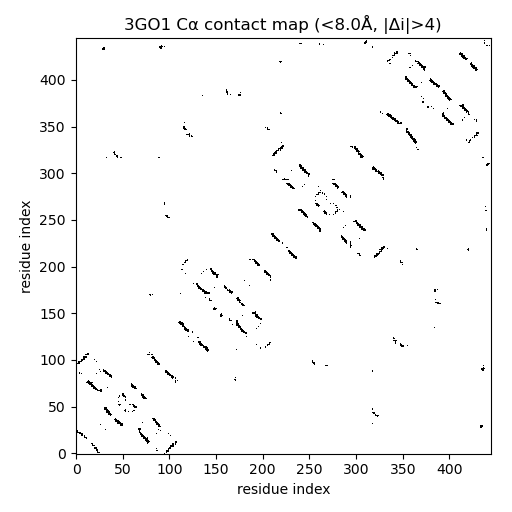O O . SER B 2 162 ? 10.590 -3.184 -2.748 1.00 24.88 153 SER H O 1
ATOM 2796 N N . TRP B 2 163 ? 12.220 -1.779 -3.410 1.00 25.34 154 TRP H N 1
ATOM 2797 C CA . TRP B 2 163 ? 11.647 -1.563 -4.730 1.00 25.79 154 TRP H CA 1
ATOM 2798 C C . TRP B 2 163 ? 12.643 -1.923 -5.821 1.00 26.47 154 TRP H C 1
ATOM 2799 O O . TRP B 2 163 ? 13.811 -1.528 -5.759 1.00 26.53 154 TRP H O 1
ATOM 2810 N N . ASN B 2 164 ? 12.164 -2.676 -6.810 1.00 27.37 155 ASN H N 1
ATOM 2811 C CA . ASN B 2 164 ? 12.986 -3.154 -7.925 1.00 28.43 155 ASN H CA 1
ATOM 2812 C C . ASN B 2 164 ? 14.268 -3.857 -7.469 1.00 29.13 155 ASN H C 1
ATOM 2813 O O . ASN B 2 164 ? 15.352 -3.623 -8.013 1.00 29.42 155 ASN H O 1
ATOM 2818 N N . SER B 2 165 ? 14.121 -4.717 -6.461 1.00 29.93 156 SER H N 1
ATOM 2819 C CA . SER B 2 165 ? 15.220 -5.507 -5.891 1.00 30.63 156 SER H CA 1
ATOM 2820 C C . SER B 2 165 ? 16.348 -4.651 -5.309 1.00 31.07 156 SER H C 1
ATOM 2821 O O . SER B 2 165 ? 17.508 -5.071 -5.280 1.00 31.37 156 SER H O 1
ATOM 2824 N N . GLY B 2 166 ? 15.996 -3.455 -4.842 1.00 31.41 157 GLY H N 1
ATOM 2825 C CA . GLY B 2 166 ? 16.960 -2.535 -4.245 1.00 31.82 157 GLY H CA 1
ATOM 2826 C C . GLY B 2 166 ? 17.517 -1.495 -5.201 1.00 32.09 157 GLY H C 1
ATOM 2827 O O . GLY B 2 166 ? 18.285 -0.624 -4.791 1.00 32.32 157 GLY H O 1
ATOM 2828 N N . ALA B 2 167 ? 17.128 -1.580 -6.473 1.00 32.29 158 ALA H N 1
ATOM 2829 C CA . ALA B 2 167 ? 17.603 -0.647 -7.501 1.00 32.42 158 ALA H CA 1
ATOM 2830 C C . ALA B 2 167 ? 16.939 0.730 -7.413 1.00 32.47 158 ALA H C 1
ATOM 2831 O O . ALA B 2 167 ? 17.457 1.709 -7.957 1.00 32.50 158 ALA H O 1
ATOM 2833 N N . LEU B 2 168 ? 15.797 0.800 -6.732 1.00 32.36 159 LEU H N 1
ATOM 2834 C CA . LEU B 2 168 ? 15.087 2.063 -6.534 1.00 32.24 159 LEU H CA 1
ATOM 2835 C C . LEU B 2 168 ? 15.037 2.422 -5.050 1.00 32.28 159 LEU H C 1
ATOM 2836 O O . LEU B 2 168 ? 14.401 1.726 -4.255 1.00 32.24 159 LEU H O 1
ATOM 2841 N N . THR B 2 169 ? 15.711 3.512 -4.690 1.00 32.28 160 THR H N 1
ATOM 2842 C CA . THR B 2 169 ? 15.834 3.931 -3.293 1.00 32.40 160 THR H CA 1
ATOM 2843 C C . THR B 2 169 ? 15.415 5.386 -3.073 1.00 32.12 160 THR H C 1
ATOM 2844 O O . THR B 2 169 ? 14.832 5.718 -2.037 1.00 32.10 160 THR H O 1
ATOM 2848 N N . SER B 2 170 ? 15.719 6.251 -4.040 1.00 31.75 161 SER H N 1
ATOM 2849 C CA . SER B 2 170 ? 15.336 7.657 -3.951 1.00 31.27 161 SER H CA 1
ATOM 2850 C C . SER B 2 170 ? 13.822 7.810 -4.080 1.00 30.64 161 SER H C 1
ATOM 2851 O O . SER B 2 170 ? 13.202 7.236 -4.981 1.00 30.63 161 SER H O 1
ATOM 2854 N N . GLY B 2 171 ? 13.234 8.569 -3.160 1.00 29.73 162 GLY H N 1
ATOM 2855 C CA . GLY B 2 171 ? 11.791 8.791 -3.145 1.00 28.81 162 GLY H CA 1
ATOM 2856 C C . GLY B 2 171 ? 10.992 7.678 -2.486 1.00 28.01 162 GLY H C 1
ATOM 2857 O O . GLY B 2 171 ? 9.763 7.727 -2.459 1.00 28.02 162 GLY H O 1
ATOM 2858 N N . VAL B 2 172 ? 11.685 6.675 -1.953 1.00 27.22 163 VAL H N 1
ATOM 2859 C CA . VAL B 2 172 ? 11.026 5.557 -1.278 1.00 26.35 163 VAL H CA 1
ATOM 2860 C C . VAL B 2 172 ? 10.800 5.891 0.194 1.00 25.76 163 VAL H C 1
ATOM 2861 O O . VAL B 2 172 ? 11.719 6.328 0.889 1.00 25.57 163 VAL H O 1
ATOM 2865 N N . HIS B 2 173 ? 9.566 5.698 0.651 1.00 24.96 164 HIS H N 1
ATOM 2866 C CA . HIS B 2 173 ? 9.227 5.839 2.060 1.00 24.31 164 HIS H CA 1
ATOM 2867 C C . HIS B 2 173 ? 8.333 4.682 2.491 1.00 23.67 164 HIS H C 1
ATOM 2868 O O . HIS B 2 173 ? 7.173 4.594 2.083 1.00 23.51 164 HIS H O 1
ATOM 2875 N N . THR B 2 174 ? 8.886 3.797 3.311 1.00 23.05 165 THR H N 1
ATOM 2876 C CA . THR B 2 174 ? 8.110 2.725 3.916 1.00 22.50 165 THR H CA 1
ATOM 2877 C C . THR B 2 174 ? 7.689 3.178 5.305 1.00 22.13 165 THR H C 1
ATOM 2878 O O . THR B 2 174 ? 8.529 3.455 6.163 1.00 22.07 165 THR H O 1
ATOM 2882 N N . PHE B 2 175 ? 6.381 3.264 5.508 1.00 21.52 166 PHE H N 1
ATOM 2883 C CA . PHE B 2 175 ? 5.821 3.802 6.742 1.00 21.35 166 PHE H CA 1
ATOM 2884 C C . PHE B 2 175 ? 5.789 2.756 7.857 1.00 21.11 166 PHE H C 1
ATOM 2885 O O . PHE B 2 175 ? 5.680 1.556 7.582 1.00 21.27 166 PHE H O 1
ATOM 2893 N N . PRO B 2 176 ? 5.909 3.204 9.122 1.00 21.02 167 PRO H N 1
ATOM 2894 C CA . PRO B 2 176 ? 5.731 2.287 10.245 1.00 20.87 167 PRO H CA 1
ATOM 2895 C C . PRO B 2 176 ? 4.352 1.633 10.203 1.00 20.69 167 PRO H C 1
ATOM 2896 O O . PRO B 2 176 ? 3.379 2.259 9.775 1.00 20.57 167 PRO H O 1
ATOM 2900 N N . ALA B 2 177 ? 4.288 0.374 10.625 1.00 20.52 168 ALA H N 1
ATOM 2901 C CA . ALA B 2 177 ? 3.050 -0.397 10.575 1.00 20.32 168 ALA H CA 1
ATOM 2902 C C . ALA B 2 177 ? 2.042 0.086 11.607 1.00 20.08 168 ALA H C 1
ATOM 2903 O O . ALA B 2 177 ? 2.416 0.612 12.658 1.00 19.93 168 ALA H O 1
ATOM 2905 N N . VAL B 2 178 ? 0.762 -0.081 11.287 1.00 20.00 169 VAL H N 1
ATOM 2906 C CA . VAL B 2 178 ? -0.308 0.124 12.256 1.00 20.04 169 VAL H CA 1
ATOM 2907 C C . VAL B 2 178 ? -0.726 -1.225 12.833 1.00 20.16 169 VAL H C 1
ATOM 2908 O O . VAL B 2 178 ? -0.781 -2.227 12.112 1.00 20.06 169 VAL H O 1
ATOM 2912 N N . LEU B 2 179 ? -0.984 -1.251 14.136 1.00 20.28 170 LEU H N 1
ATOM 2913 C CA . LEU B 2 179 ? -1.622 -2.398 14.759 1.00 20.38 170 LEU H CA 1
ATOM 2914 C C . LEU B 2 179 ? -3.120 -2.161 14.687 1.00 20.47 170 LEU H C 1
ATOM 2915 O O . LEU B 2 179 ? -3.657 -1.296 15.384 1.00 20.23 170 LEU H O 1
ATOM 2920 N N . GLN B 2 180 ? -3.781 -2.913 13.814 1.00 20.60 171 GLN H N 1
ATOM 2921 C CA . GLN B 2 180 ? -5.224 -2.802 13.640 1.00 20.85 171 GLN H CA 1
ATOM 2922 C C . GLN B 2 180 ? -5.926 -3.495 14.801 1.00 20.86 171 GLN H C 1
ATOM 2923 O O . GLN B 2 180 ? -5.346 -4.367 15.452 1.00 20.90 171 GLN H O 1
ATOM 2929 N N . SER B 2 181 ? -7.172 -3.103 15.059 1.00 21.01 172 SER H N 1
ATOM 2930 C CA . SER B 2 181 ? -7.947 -3.672 16.163 1.00 21.18 172 SER H CA 1
ATOM 2931 C C . SER B 2 181 ? -8.167 -5.183 16.019 1.00 20.97 172 SER H C 1
ATOM 2932 O O . SER B 2 181 ? -8.467 -5.871 16.996 1.00 21.08 172 SER H O 1
ATOM 2935 N N . SER B 2 182 ? -7.993 -5.696 14.801 1.00 20.78 173 SER H N 1
ATOM 2936 C CA . SER B 2 182 ? -8.077 -7.133 14.527 1.00 20.42 173 SER H CA 1
ATOM 2937 C C . SER B 2 182 ? -6.891 -7.900 15.117 1.00 20.40 173 SER H C 1
ATOM 2938 O O . SER B 2 182 ? -6.924 -9.131 15.220 1.00 20.34 173 SER H O 1
ATOM 2941 N N . GLY B 2 183 ? -5.849 -7.163 15.496 1.00 20.04 174 GLY H N 1
ATOM 2942 C CA . GLY B 2 183 ? -4.616 -7.751 16.005 1.00 19.83 174 GLY H CA 1
ATOM 2943 C C . GLY B 2 183 ? -3.612 -8.021 14.900 1.00 19.56 174 GLY H C 1
ATOM 2944 O O . GLY B 2 183 ? -2.543 -8.579 15.151 1.00 19.61 174 GLY H O 1
ATOM 2945 N N . LEU B 2 184 ? -3.957 -7.629 13.675 1.00 19.28 175 LEU H N 1
ATOM 2946 C CA . LEU B 2 184 ? -3.068 -7.810 12.530 1.00 19.12 175 LEU H CA 1
ATOM 2947 C C . LEU B 2 184 ? -2.441 -6.486 12.115 1.00 18.91 175 LEU H C 1
ATOM 2948 O O . LEU B 2 184 ? -3.015 -5.423 12.338 1.00 18.88 175 LEU H O 1
ATOM 2953 N N . TYR B 2 185 ? -1.258 -6.561 11.513 1.00 18.66 176 TYR H N 1
ATOM 2954 C CA . TYR B 2 185 ? -0.522 -5.364 11.119 1.00 18.66 176 TYR H CA 1
ATOM 2955 C C . TYR B 2 185 ? -0.737 -5.002 9.655 1.00 18.50 176 TYR H C 1
ATOM 2956 O O . TYR B 2 185 ? -0.965 -5.872 8.809 1.00 18.23 176 TYR H O 1
ATOM 2965 N N . SER B 2 186 ? -0.652 -3.707 9.370 1.00 18.47 177 SER H N 1
ATOM 2966 C CA . SER B 2 186 ? -0.648 -3.207 8.006 1.00 18.73 177 SER H CA 1
ATOM 2967 C C . SER B 2 186 ? 0.365 -2.082 7.876 1.00 18.81 177 SER H C 1
ATOM 2968 O O . SER B 2 186 ? 0.554 -1.290 8.803 1.00 18.59 177 SER H O 1
ATOM 2971 N N . LEU B 2 187 ? 1.018 -2.022 6.722 1.00 19.02 178 LEU H N 1
ATOM 2972 C CA . LEU B 2 187 ? 1.865 -0.885 6.390 1.00 19.19 178 LEU H CA 1
ATOM 2973 C C . LEU B 2 187 ? 1.741 -0.527 4.918 1.00 19.30 178 LEU H C 1
ATOM 2974 O O . LEU B 2 187 ? 1.156 -1.277 4.126 1.00 19.30 178 LEU H O 1
ATOM 2979 N N . SER B 2 188 ? 2.292 0.627 4.560 1.00 19.47 179 SER H N 1
ATOM 2980 C CA . SER B 2 188 ? 2.387 1.033 3.169 1.00 19.74 179 SER H CA 1
ATOM 2981 C C . SER B 2 188 ? 3.800 1.514 2.868 1.00 20.09 179 SER H C 1
ATOM 2982 O O . SER B 2 188 ? 4.471 2.093 3.729 1.00 19.87 179 SER H O 1
ATOM 2985 N N . SER B 2 189 ? 4.246 1.244 1.646 1.00 20.34 180 SER H N 1
ATOM 2986 C CA . SER B 2 189 ? 5.491 1.791 1.127 1.00 21.04 180 SER H CA 1
ATOM 2987 C C . SER B 2 189 ? 5.151 2.616 -0.104 1.00 21.44 180 SER H C 1
ATOM 2988 O O . SER B 2 189 ? 4.441 2.149 -0.995 1.00 21.42 180 SER H O 1
ATOM 2991 N N . VAL B 2 190 ? 5.647 3.846 -0.143 1.00 22.10 181 VAL H N 1
ATOM 2992 C CA . VAL B 2 190 ? 5.314 4.768 -1.225 1.00 22.96 181 VAL H CA 1
ATOM 2993 C C . VAL B 2 190 ? 6.565 5.278 -1.920 1.00 23.50 181 VAL H C 1
ATOM 2994 O O . VAL B 2 190 ? 7.571 5.575 -1.273 1.00 23.75 181 VAL H O 1
ATOM 2998 N N . VAL B 2 191 ? 6.497 5.345 -3.246 1.00 24.24 182 VAL H N 1
ATOM 2999 C CA . VAL B 2 191 ? 7.543 5.961 -4.049 1.00 24.90 182 VAL H CA 1
ATOM 3000 C C . VAL B 2 191 ? 6.990 7.250 -4.643 1.00 25.43 182 VAL H C 1
ATOM 3001 O O . VAL B 2 191 ? 5.950 7.239 -5.309 1.00 25.32 182 VAL H O 1
ATOM 3005 N N . THR B 2 192 ? 7.676 8.357 -4.376 1.00 26.16 183 THR H N 1
ATOM 3006 C CA . THR B 2 192 ? 7.337 9.637 -4.988 1.00 26.97 183 THR H CA 1
ATOM 3007 C C . THR B 2 192 ? 8.311 9.911 -6.123 1.00 27.27 183 THR H C 1
ATOM 3008 O O . THR B 2 192 ? 9.529 9.878 -5.933 1.00 27.25 183 THR H O 1
ATOM 3012 N N . VAL B 2 193 ? 7.761 10.159 -7.307 1.00 27.87 184 VAL H N 1
ATOM 3013 C CA . VAL B 2 193 ? 8.554 10.364 -8.517 1.00 28.47 184 VAL H CA 1
ATOM 3014 C C . VAL B 2 193 ? 7.975 11.509 -9.349 1.00 28.73 184 VAL H C 1
ATOM 3015 O O . VAL B 2 193 ? 6.788 11.822 -9.226 1.00 28.71 184 VAL H O 1
ATOM 3019 N N . PRO B 2 194 ? 8.812 12.145 -10.196 1.00 29.16 185 PRO H N 1
ATOM 3020 C CA . PRO B 2 194 ? 8.268 13.075 -11.182 1.00 29.46 185 PRO H CA 1
ATOM 3021 C C . PRO B 2 194 ? 7.256 12.360 -12.073 1.00 29.96 185 PRO H C 1
ATOM 3022 O O . PRO B 2 194 ? 7.504 11.231 -12.507 1.00 29.84 185 PRO H O 1
ATOM 3026 N N . SER B 2 195 ? 6.119 13.004 -12.328 1.00 30.63 186 SER H N 1
ATOM 3027 C CA . SER B 2 195 ? 5.047 12.392 -13.116 1.00 31.46 186 SER H CA 1
ATOM 3028 C C . SER B 2 195 ? 5.475 12.040 -14.541 1.00 32.03 186 SER H C 1
ATOM 3029 O O . SER B 2 195 ? 4.970 11.081 -15.126 1.00 31.97 186 SER H O 1
ATOM 3032 N N . SER B 2 196 ? 6.404 12.823 -15.088 1.00 32.82 187 SER H N 1
ATOM 3033 C CA . SER B 2 196 ? 6.933 12.588 -16.431 1.00 33.71 187 SER H CA 1
ATOM 3034 C C . SER B 2 196 ? 7.746 11.298 -16.517 1.00 34.16 187 SER H C 1
ATOM 3035 O O . SER B 2 196 ? 7.866 10.710 -17.595 1.00 34.47 187 SER H O 1
ATOM 3038 N N . SER B 2 197 ? 8.295 10.865 -15.382 1.00 34.72 188 SER H N 1
ATOM 3039 C CA . SER B 2 197 ? 9.099 9.643 -15.320 1.00 35.28 188 SER H CA 1
ATOM 3040 C C . SER B 2 197 ? 8.264 8.357 -15.332 1.00 35.52 188 SER H C 1
ATOM 3041 O O . SER B 2 197 ? 8.814 7.262 -15.486 1.00 35.69 188 SER H O 1
ATOM 3044 N N . LEU B 2 198 ? 6.947 8.492 -15.175 1.00 35.81 189 LEU H N 1
ATOM 3045 C CA . LEU B 2 198 ? 6.031 7.350 -15.254 1.00 36.13 189 LEU H CA 1
ATOM 3046 C C . LEU B 2 198 ? 5.960 6.832 -16.688 1.00 36.38 189 LEU H C 1
ATOM 3047 O O . LEU B 2 198 ? 5.763 7.605 -17.627 1.00 36.64 189 LEU H O 1
ATOM 3052 N N . GLY B 2 199 ? 6.122 5.522 -16.851 1.00 36.64 190 GLY H N 1
ATOM 3053 C CA . GLY B 2 199 ? 6.131 4.908 -18.177 1.00 36.84 190 GLY H CA 1
ATOM 3054 C C . GLY B 2 199 ? 7.530 4.643 -18.706 1.00 36.94 190 GLY H C 1
ATOM 3055 O O . GLY B 2 199 ? 7.696 3.936 -19.704 1.00 37.10 190 GLY H O 1
ATOM 3056 N N . THR B 2 200 ? 8.533 5.217 -18.043 1.00 36.99 191 THR H N 1
ATOM 3057 C CA . THR B 2 200 ? 9.939 4.978 -18.388 1.00 37.03 191 THR H CA 1
ATOM 3058 C C . THR B 2 200 ? 10.575 3.969 -17.432 1.00 36.79 191 THR H C 1
ATOM 3059 O O . THR B 2 200 ? 11.738 3.587 -17.597 1.00 36.82 191 THR H O 1
ATOM 3063 N N . GLN B 2 201 ? 9.802 3.544 -16.434 1.00 36.39 192 GLN H N 1
ATOM 3064 C CA . GLN B 2 201 ? 10.299 2.663 -15.383 1.00 35.99 192 GLN H CA 1
ATOM 3065 C C . GLN B 2 201 ? 9.248 1.624 -14.982 1.00 35.24 192 GLN H C 1
ATOM 3066 O O . GLN B 2 201 ? 8.054 1.924 -14.924 1.00 35.29 192 GLN H O 1
ATOM 3072 N N . THR B 2 202 ? 9.706 0.401 -14.729 1.00 34.29 193 THR H N 1
ATOM 3073 C CA . THR B 2 202 ? 8.869 -0.646 -14.143 1.00 33.34 193 THR H CA 1
ATOM 3074 C C . THR B 2 202 ? 8.948 -0.524 -12.620 1.00 32.38 193 THR H C 1
ATOM 3075 O O . THR B 2 202 ? 10.032 -0.332 -12.067 1.00 32.41 193 THR H O 1
ATOM 3079 N N . TYR B 2 203 ? 7.800 -0.619 -11.953 1.00 31.18 194 TYR H N 1
ATOM 3080 C CA . TYR B 2 203 ? 7.752 -0.533 -10.494 1.00 30.02 194 TYR H CA 1
ATOM 3081 C C . TYR B 2 203 ? 7.240 -1.827 -9.870 1.00 29.05 194 TYR H C 1
ATOM 3082 O O . TYR B 2 203 ? 6.115 -2.261 -10.138 1.00 28.79 194 TYR H O 1
ATOM 3091 N N . ILE B 2 204 ? 8.089 -2.443 -9.053 1.00 27.95 195 ILE H N 1
ATOM 3092 C CA . ILE B 2 204 ? 7.741 -3.661 -8.322 1.00 26.88 195 ILE H CA 1
ATOM 3093 C C . ILE B 2 204 ? 8.193 -3.511 -6.872 1.00 26.34 195 ILE H C 1
ATOM 3094 O O . ILE B 2 204 ? 9.363 -3.232 -6.604 1.00 26.02 195 ILE H O 1
ATOM 3099 N N . CYS B 2 205 ? 7.259 -3.674 -5.938 1.00 25.56 196 CYS H N 1
ATOM 3100 C CA . CYS B 2 205 ? 7.613 -3.678 -4.524 1.00 25.05 196 CYS H CA 1
ATOM 3101 C C . CYS B 2 205 ? 7.925 -5.097 -4.076 1.00 24.49 196 CYS H C 1
ATOM 3102 O O . CYS B 2 205 ? 7.152 -6.026 -4.328 1.00 24.26 196 CYS H O 1
ATOM 3105 N N . ASN B 2 206 ? 9.078 -5.254 -3.436 1.00 23.88 197 ASN H N 1
ATOM 3106 C CA . ASN B 2 206 ? 9.521 -6.542 -2.927 1.00 23.29 197 ASN H CA 1
ATOM 3107 C C . ASN B 2 206 ? 9.218 -6.628 -1.442 1.00 22.84 197 ASN H C 1
ATOM 3108 O O . ASN B 2 206 ? 9.896 -6.014 -0.616 1.00 22.81 197 ASN H O 1
ATOM 3113 N N . VAL B 2 207 ? 8.176 -7.384 -1.118 1.00 22.41 198 VAL H N 1
ATOM 3114 C CA . VAL B 2 207 ? 7.695 -7.522 0.249 1.00 21.87 198 VAL H CA 1
ATOM 3115 C C . VAL B 2 207 ? 8.273 -8.800 0.850 1.00 21.75 198 VAL H C 1
ATOM 3116 O O . VAL B 2 207 ? 8.153 -9.877 0.264 1.00 21.62 198 VAL H O 1
ATOM 3120 N N . ASN B 2 208 ? 8.921 -8.661 2.004 1.00 21.63 199 ASN H N 1
ATOM 3121 C CA . ASN B 2 208 ? 9.501 -9.790 2.721 1.00 21.42 199 ASN H CA 1
ATOM 3122 C C . ASN B 2 208 ? 8.884 -9.906 4.114 1.00 20.98 199 ASN H C 1
ATOM 3123 O O . ASN B 2 208 ? 9.007 -8.994 4.937 1.00 20.93 199 ASN H O 1
ATOM 3128 N N . HIS B 2 209 ? 8.201 -11.022 4.357 1.00 20.47 200 HIS H N 1
ATOM 3129 C CA . HIS B 2 209 ? 7.628 -11.320 5.666 1.00 20.07 200 HIS H CA 1
ATOM 3130 C C . HIS B 2 209 ? 8.211 -12.638 6.171 1.00 20.04 200 HIS H C 1
ATOM 3131 O O . HIS B 2 209 ? 7.605 -13.703 6.028 1.00 19.62 200 HIS H O 1
ATOM 3138 N N . LYS B 2 210 ? 9.404 -12.544 6.754 1.00 19.88 201 LYS H N 1
ATOM 3139 C CA . LYS B 2 210 ? 10.143 -13.714 7.225 1.00 20.16 201 LYS H CA 1
ATOM 3140 C C . LYS B 2 210 ? 9.397 -14.573 8.261 1.00 19.76 201 LYS H C 1
ATOM 3141 O O . LYS B 2 210 ? 9.505 -15.798 8.214 1.00 19.78 201 LYS H O 1
ATOM 3147 N N . PRO B 2 211 ? 8.635 -13.945 9.186 1.00 19.65 202 PRO H N 1
ATOM 3148 C CA . PRO B 2 211 ? 7.909 -14.764 10.166 1.00 19.62 202 PRO H CA 1
ATOM 3149 C C . PRO B 2 211 ? 6.908 -15.767 9.577 1.00 19.61 202 PRO H C 1
ATOM 3150 O O . PRO B 2 211 ? 6.629 -16.784 10.215 1.00 19.64 202 PRO H O 1
ATOM 3154 N N . SER B 2 212 ? 6.370 -15.489 8.391 1.00 19.43 203 SER H N 1
ATOM 3155 C CA . SER B 2 212 ? 5.431 -16.422 7.750 1.00 19.50 203 SER H CA 1
ATOM 3156 C C . SER B 2 212 ? 6.043 -17.192 6.574 1.00 19.69 203 SER H C 1
ATOM 3157 O O . SER B 2 212 ? 5.348 -17.967 5.912 1.00 19.81 203 SER H O 1
ATOM 3160 N N . ASN B 2 213 ? 7.335 -16.979 6.323 1.00 19.96 204 ASN H N 1
ATOM 3161 C CA . ASN B 2 213 ? 8.030 -17.590 5.181 1.00 20.25 204 ASN H CA 1
ATOM 3162 C C . ASN B 2 213 ? 7.386 -17.189 3.846 1.00 20.19 204 ASN H C 1
ATOM 3163 O O . ASN B 2 213 ? 7.222 -18.016 2.946 1.00 20.30 204 ASN H O 1
ATOM 3168 N N . THR B 2 214 ? 7.019 -15.914 3.736 1.00 20.05 205 THR H N 1
ATOM 3169 C CA . THR B 2 214 ? 6.339 -15.397 2.553 1.00 19.96 205 THR H CA 1
ATOM 3170 C C . THR B 2 214 ? 7.114 -14.228 1.954 1.00 20.30 205 THR H C 1
ATOM 3171 O O . THR B 2 214 ? 7.605 -13.356 2.674 1.00 20.28 205 THR H O 1
ATOM 3175 N N 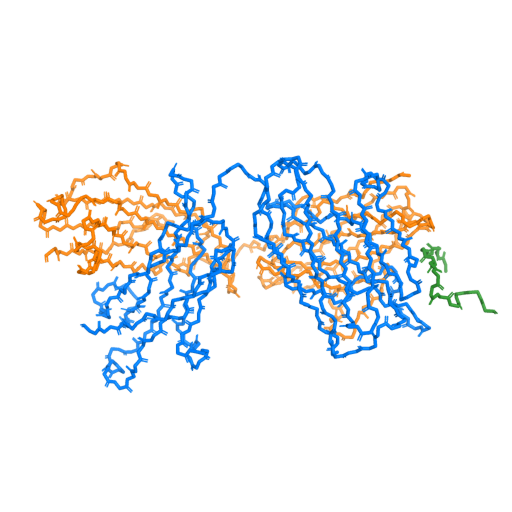. LYS B 2 215 ? 7.232 -14.236 0.631 1.00 20.72 206 LYS H N 1
ATOM 3176 C CA . LYS B 2 215 ? 7.733 -13.088 -0.117 1.00 21.34 206 LYS H CA 1
ATOM 3177 C C . LYS B 2 215 ? 6.763 -12.792 -1.248 1.00 21.44 206 LYS H C 1
ATOM 3178 O O . LYS B 2 215 ? 6.186 -13.709 -1.838 1.00 21.57 206 LYS H O 1
ATOM 3184 N N . VAL B 2 216 ? 6.569 -11.507 -1.532 1.00 21.76 207 VAL H N 1
ATOM 3185 C CA . VAL B 2 216 ? 5.702 -11.079 -2.622 1.00 22.04 207 VAL H CA 1
ATOM 3186 C C . VAL B 2 216 ? 6.390 -9.973 -3.414 1.00 22.37 207 VAL H C 1
ATOM 3187 O O . VAL B 2 216 ? 6.838 -8.977 -2.844 1.00 22.31 207 VAL H O 1
ATOM 3191 N N . ASP B 2 217 ? 6.486 -10.170 -4.726 1.00 22.97 208 ASP H N 1
ATOM 3192 C CA . ASP B 2 217 ? 6.974 -9.138 -5.635 1.00 23.62 208 ASP H CA 1
ATOM 3193 C C . ASP B 2 217 ? 5.788 -8.637 -6.452 1.00 23.97 208 ASP H C 1
ATOM 3194 O O . ASP B 2 217 ? 5.314 -9.318 -7.364 1.00 23.94 208 ASP H O 1
ATOM 3199 N N . LYS B 2 218 ? 5.299 -7.451 -6.101 1.00 24.34 209 LYS H N 1
ATOM 3200 C CA . LYS B 2 218 ? 4.064 -6.932 -6.675 1.00 24.93 209 LYS H CA 1
ATOM 3201 C C . LYS B 2 218 ? 4.314 -5.817 -7.682 1.00 25.29 209 LYS H C 1
ATOM 3202 O O . LYS B 2 218 ? 4.872 -4.767 -7.343 1.00 25.01 209 LYS H O 1
ATOM 3208 N N . ARG B 2 219 ? 3.888 -6.062 -8.917 1.00 25.90 210 ARG H N 1
ATOM 3209 C CA . ARG B 2 219 ? 3.986 -5.083 -9.991 1.00 26.63 210 ARG H CA 1
ATOM 3210 C C . ARG B 2 219 ? 2.942 -3.987 -9.798 1.00 26.77 210 ARG H C 1
ATOM 3211 O O . ARG B 2 219 ? 1.757 -4.274 -9.610 1.00 26.58 210 ARG H O 1
ATOM 3219 N N . VAL B 2 220 ? 3.396 -2.736 -9.827 1.00 27.26 211 VAL H N 1
ATOM 3220 C CA . VAL B 2 220 ? 2.507 -1.584 -9.705 1.00 27.91 211 VAL H CA 1
ATOM 3221 C C . VAL B 2 220 ? 2.385 -0.906 -11.067 1.00 28.68 211 VAL H C 1
ATOM 3222 O O . VAL B 2 220 ? 3.338 -0.303 -11.561 1.00 28.71 211 VAL H O 1
ATOM 3226 N N . GLU B 2 221 ? 1.203 -1.023 -11.664 1.00 29.58 212 GLU H N 1
ATOM 3227 C CA . GLU B 2 221 ? 0.951 -0.501 -13.006 1.00 30.51 212 GLU H CA 1
ATOM 3228 C C . GLU B 2 221 ? 0.000 0.696 -12.976 1.00 30.59 212 GLU H C 1
ATOM 3229 O O . GLU B 2 221 ? -0.789 0.830 -12.037 1.00 30.51 212 GLU H O 1
ATOM 3235 N N . PRO B 2 222 ? 0.072 1.572 -14.004 1.00 31.02 213 PRO H N 1
ATOM 3236 C CA . PRO B 2 222 ? -0.852 2.702 -14.154 1.00 31.16 213 PRO H CA 1
ATOM 3237 C C . PRO B 2 222 ? -2.326 2.299 -14.092 1.00 31.29 213 PRO H C 1
ATOM 3238 O O . PRO B 2 222 ? -2.686 1.199 -14.520 1.00 31.42 213 PRO H O 1
ATOM 3242 N N . ARG C 3 1 ? 43.011 0.945 36.428 1.00 40.01 304 ARG P N 1
ATOM 3243 C CA . ARG C 3 1 ? 42.465 1.743 37.571 1.00 40.01 304 ARG P CA 1
ATOM 3244 C C . ARG C 3 1 ? 41.125 1.209 38.091 1.00 39.63 304 ARG P C 1
ATOM 3245 O O . ARG C 3 1 ? 40.747 1.479 39.234 1.00 39.93 304 ARG P O 1
ATOM 3253 N N . LYS C 3 2 ? 40.408 0.470 37.244 1.00 39.00 305 LYS P N 1
ATOM 3254 C CA . LYS C 3 2 ? 39.157 -0.184 37.639 1.00 38.27 305 LYS P CA 1
ATOM 3255 C C . LYS C 3 2 ? 39.116 -1.622 37.134 1.00 37.74 305 LYS P C 1
ATOM 3256 O O . LYS C 3 2 ? 39.762 -1.955 36.139 1.00 37.79 305 LYS P O 1
ATOM 3262 N N . ARG C 3 3 ? 38.360 -2.473 37.822 1.00 37.09 306 ARG P N 1
ATOM 3263 C CA . ARG C 3 3 ? 38.303 -3.890 37.462 1.00 36.47 306 ARG P CA 1
ATOM 3264 C C . ARG C 3 3 ? 37.176 -4.219 36.485 1.00 35.60 306 ARG P C 1
ATOM 3265 O O . ARG C 3 3 ? 36.034 -3.792 36.660 1.00 35.48 306 ARG P O 1
ATOM 3273 N N . ILE C 3 4 ? 37.529 -4.975 35.451 1.00 34.54 307 ILE P N 1
ATOM 3274 C CA . ILE C 3 4 ? 36.581 -5.417 34.435 1.00 33.40 307 ILE P CA 1
ATOM 3275 C C . ILE C 3 4 ? 36.162 -6.857 34.712 1.00 32.70 307 ILE P C 1
ATOM 3276 O O . ILE C 3 4 ? 36.752 -7.530 35.563 1.00 32.43 307 ILE P O 1
ATOM 3281 N N . HIS C 3 5 ? 35.139 -7.326 34.003 1.00 31.71 308 HIS P N 1
ATOM 3282 C CA . HIS C 3 5 ? 34.906 -8.756 33.919 1.00 30.96 308 HIS P CA 1
ATOM 3283 C C . HIS C 3 5 ? 35.926 -9.299 32.930 1.00 30.67 308 HIS P C 1
ATOM 3284 O O . HIS C 3 5 ? 35.906 -8.948 31.746 1.00 30.31 308 HIS P O 1
ATOM 3291 N N . ILE C 3 6 ? 36.833 -10.133 33.427 1.00 30.43 309 ILE P N 1
ATOM 3292 C CA . ILE C 3 6 ? 37.918 -10.654 32.603 1.00 30.45 309 ILE P CA 1
ATOM 3293 C C . ILE C 3 6 ? 37.393 -11.676 31.595 1.00 30.54 309 ILE P C 1
ATOM 3294 O O . ILE C 3 6 ? 37.515 -11.476 30.386 1.00 30.39 309 ILE P O 1
ATOM 3299 N N . GLY C 3 7 ? 36.796 -12.754 32.099 1.00 30.90 312 GLY P N 1
ATOM 3300 C CA . GLY C 3 7 ? 36.322 -13.846 31.254 1.00 31.34 312 GLY P CA 1
ATOM 3301 C C . GLY C 3 7 ? 37.452 -14.761 30.804 1.00 31.83 312 GLY P C 1
ATOM 3302 O O . GLY C 3 7 ? 38.607 -14.555 31.182 1.00 31.67 312 GLY P O 1
ATOM 3303 N N . PRO C 3 8 ? 37.129 -15.771 29.975 1.00 32.27 313 PRO P N 1
ATOM 3304 C CA . PRO C 3 8 ? 38.095 -16.800 29.575 1.00 32.78 313 PRO P CA 1
ATOM 3305 C C . PRO C 3 8 ? 39.102 -16.366 28.506 1.00 33.46 313 PRO P C 1
ATOM 3306 O O . PRO C 3 8 ? 40.108 -17.050 28.309 1.00 33.63 313 PRO P O 1
ATOM 3310 N N . GLY C 3 9 ? 38.840 -15.249 27.830 1.00 34.06 314 GLY P N 1
ATOM 3311 C CA . GLY C 3 9 ? 39.630 -14.862 26.662 1.00 35.01 314 GLY P CA 1
ATOM 3312 C C . GLY C 3 9 ? 40.533 -13.652 26.791 1.00 35.69 314 GLY P C 1
ATOM 3313 O O . GLY C 3 9 ? 40.903 -13.045 25.783 1.00 35.86 314 GLY P O 1
ATOM 3314 N N . ARG C 3 10 ? 40.902 -13.298 28.019 1.00 36.31 315 ARG P N 1
ATOM 3315 C CA . ARG C 3 10 ? 41.752 -12.129 28.241 1.00 37.06 315 ARG P CA 1
ATOM 3316 C C . ARG C 3 10 ? 43.026 -12.446 29.019 1.00 38.10 315 ARG P C 1
ATOM 3317 O O . ARG C 3 10 ? 42.979 -13.063 30.082 1.00 38.17 315 ARG P O 1
ATOM 3325 N N . ALA C 3 11 ? 44.160 -12.014 28.471 1.00 39.45 316 ALA P N 1
ATOM 3326 C CA . ALA C 3 11 ? 45.445 -12.072 29.166 1.00 40.68 316 ALA P CA 1
ATOM 3327 C C . ALA C 3 11 ? 45.664 -10.757 29.923 1.00 41.57 316 ALA P C 1
ATOM 3328 O O . ALA C 3 11 ? 46.721 -10.121 29.822 1.00 41.75 316 ALA P O 1
ATOM 3330 N N . PHE C 3 12 ? 44.636 -10.374 30.681 1.00 42.60 317 PHE P N 1
ATOM 3331 C CA . PHE C 3 12 ? 44.581 -9.132 31.454 1.00 43.54 317 PHE P CA 1
ATOM 3332 C C . PHE C 3 12 ? 45.604 -9.135 32.595 1.00 44.08 317 PHE P C 1
ATOM 3333 O O . PHE C 3 12 ? 45.994 -8.081 33.102 1.00 44.12 317 PHE P O 1
ATOM 3341 N N . TYR C 3 13 ? 46.026 -10.334 32.985 1.00 44.87 318 TYR P N 1
ATOM 3342 C CA . TYR C 3 13 ? 47.086 -10.533 33.968 1.00 45.67 318 TYR P CA 1
ATOM 3343 C C . TYR C 3 13 ? 48.414 -10.778 33.247 1.00 45.99 318 TYR P C 1
ATOM 3344 O O . TYR C 3 13 ? 48.651 -11.861 32.702 1.00 46.13 318 TYR P O 1
ATOM 3353 N N . THR C 3 14 ? 49.265 -9.754 33.241 1.00 46.36 319 THR P N 1
ATOM 3354 C CA . THR C 3 14 ? 50.520 -9.770 32.487 1.00 46.67 319 THR P CA 1
ATOM 3355 C C . THR C 3 14 ? 51.592 -10.586 33.205 1.00 46.72 319 THR P C 1
ATOM 3356 O O . THR C 3 14 ? 51.846 -11.741 32.857 1.00 46.89 319 THR P O 1
#

B-factor: mean 27.1, std 6.48, range [17.35, 60.2]

Nearest PDB structures (foldseek):
  3go1-assembly1_L  TM=1.005E+00  e=2.949E-41  Homo sapiens
  7u09-assembly1_L  TM=9.725E-01  e=2.235E-35  Homo sapiens
  3g6d-assembly2_L  TM=9.837E-01  e=7.404E-35  Homo sapiens
  2dd8-assembly1_L  TM=9.816E-01  e=1.246E-34  Homo sapiens
  6oc7-assembly1_L  TM=5.322E-01  e=2.014E-35  Homo sapiens

Radius of gyration: 24.31 Å; Cα contacts (8 Å, |Δi|>4): 1188; chains: 3; bounding box: 73×50×63 Å